Protein AF-A0A4Y9ZER7-F1 (afdb_monomer_lite)

InterPro domains:
  IPR038765 Papain-like cysteine peptidase superfamily [SSF54001] (16-84)

Secondary structure (DSSP, 8-state):
-HHHHHHHHHHHHTTPPPP-SSSS----------TTTS--SSS-HHHHHHHHHHHHHTT----TT-SGGGHHHHHHHHHHHHHHS------HHHHHHHHHHHHHHTTS-S-----------------------PPP----------------------PPP----------------------------------------PPPPPPPPHHHHHHHHHS-TTEEEEETTEEEETTT--EEE--TTSSS-HHHHHHHHTT-HHHHSEEEEEEE------------------------------PPEEEEEEE----HHHHHHHT-PPPPPPPPPP-------PPPPPPPPPP-------S-SGGGHHHHHHHS--SEES--HHHHHHHHHHH-TTS-PPPP--S-SSS-TT----------------------PSPPPTT-----SGGG--HHHHHHHHHHHGGG-SEE--TT-

Structure (mmCIF, N/CA/C/O backbone):
data_AF-A0A4Y9ZER7-F1
#
_entry.id   AF-A0A4Y9ZER7-F1
#
loop_
_atom_site.group_PDB
_atom_site.id
_atom_site.type_symbol
_atom_site.label_atom_id
_atom_site.label_alt_id
_atom_site.label_comp_id
_atom_site.label_asym_id
_atom_site.label_entity_id
_atom_site.label_seq_id
_atom_site.pdbx_PDB_ins_code
_atom_site.Cartn_x
_atom_site.Cartn_y
_atom_site.Cartn_z
_atom_site.occupancy
_atom_site.B_iso_or_equiv
_atom_site.auth_seq_id
_atom_site.auth_comp_id
_atom_site.auth_asym_id
_atom_site.auth_atom_id
_atom_site.pdbx_PDB_model_num
ATOM 1 N N . PRO A 1 1 ? 2.875 19.430 -8.692 1.00 61.50 1 PRO A N 1
ATOM 2 C CA . PRO A 1 1 ? 3.827 18.419 -9.227 1.00 61.50 1 PRO A CA 1
ATOM 3 C C . PRO A 1 1 ? 3.206 17.014 -9.312 1.00 61.50 1 PRO A C 1
ATOM 5 O O . PRO A 1 1 ? 3.067 16.504 -10.413 1.00 61.50 1 PRO A O 1
ATOM 8 N N . MET A 1 2 ? 2.719 16.447 -8.199 1.00 74.62 2 MET A N 1
ATOM 9 C CA . MET A 1 2 ? 2.189 15.069 -8.162 1.00 74.62 2 MET A CA 1
ATOM 10 C C . MET A 1 2 ? 1.003 14.817 -9.116 1.00 74.62 2 MET A C 1
ATOM 12 O O . MET A 1 2 ? 0.905 13.749 -9.712 1.00 74.62 2 MET A O 1
ATOM 16 N N . THR A 1 3 ? 0.119 15.801 -9.311 1.00 79.25 3 THR A N 1
ATOM 17 C CA . THR A 1 3 ? -1.030 15.678 -10.225 1.00 79.25 3 THR A CA 1
ATOM 18 C C . THR A 1 3 ? -0.602 15.554 -11.690 1.00 79.25 3 THR A C 1
ATOM 20 O O . THR A 1 3 ? -1.182 14.750 -12.416 1.00 79.25 3 THR A O 1
ATOM 23 N N . LYS A 1 4 ? 0.439 16.291 -12.119 1.00 84.88 4 LYS A N 1
ATOM 24 C CA . LYS A 1 4 ? 0.959 16.227 -13.497 1.00 84.88 4 LYS A CA 1
ATOM 25 C C . LYS A 1 4 ? 1.506 14.832 -13.799 1.00 84.88 4 LYS A C 1
ATOM 27 O O . LYS A 1 4 ? 1.123 14.241 -14.803 1.00 84.88 4 LYS A O 1
ATOM 32 N N . ASP A 1 5 ? 2.294 14.268 -12.885 1.00 85.81 5 ASP A N 1
ATOM 33 C CA . ASP A 1 5 ? 2.893 12.937 -13.048 1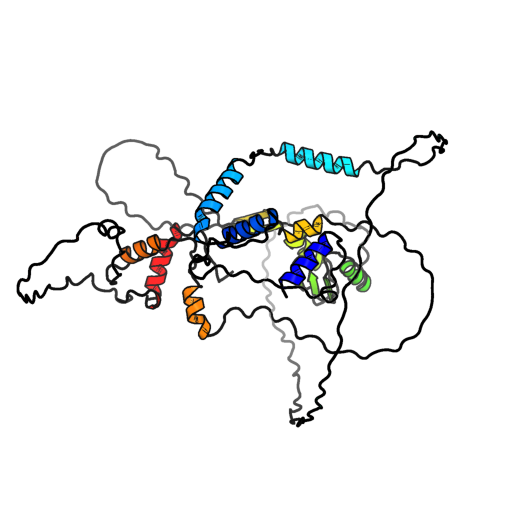.00 85.81 5 ASP A CA 1
ATOM 34 C C . ASP A 1 5 ? 1.832 11.832 -13.158 1.00 85.81 5 ASP A C 1
ATOM 36 O O . ASP A 1 5 ? 1.943 10.934 -13.992 1.00 85.81 5 ASP A O 1
ATOM 40 N N . ILE A 1 6 ? 0.765 11.915 -12.352 1.00 83.19 6 ILE A N 1
ATOM 41 C CA . ILE A 1 6 ? -0.354 10.963 -12.413 1.00 83.19 6 ILE A CA 1
ATOM 42 C C . ILE A 1 6 ? -1.075 11.070 -13.760 1.00 83.19 6 ILE A C 1
ATOM 44 O O . ILE A 1 6 ? -1.344 10.047 -14.389 1.00 83.19 6 ILE A O 1
ATOM 48 N N . VAL A 1 7 ? -1.373 12.289 -14.222 1.00 84.56 7 VAL A N 1
ATOM 49 C CA . VAL A 1 7 ? -2.052 12.505 -15.508 1.00 84.56 7 VAL A CA 1
ATOM 50 C C . VAL A 1 7 ? -1.185 12.013 -16.668 1.00 84.56 7 VAL A C 1
ATOM 52 O O . VAL A 1 7 ? -1.687 11.291 -17.526 1.00 84.56 7 VAL A O 1
ATOM 55 N N . VAL A 1 8 ? 0.113 12.327 -16.673 1.00 87.25 8 VAL A N 1
ATOM 56 C CA . VAL A 1 8 ? 1.066 11.835 -17.682 1.00 87.25 8 VAL A CA 1
ATOM 57 C C . VAL A 1 8 ? 1.117 10.307 -17.676 1.00 87.25 8 VAL A C 1
ATOM 59 O O . VAL A 1 8 ? 0.959 9.691 -18.728 1.00 87.25 8 VAL A O 1
ATOM 62 N N . GLY A 1 9 ? 1.227 9.679 -16.501 1.00 86.31 9 GLY A N 1
ATOM 63 C CA . GLY A 1 9 ? 1.236 8.221 -16.377 1.00 86.31 9 GLY A CA 1
ATOM 64 C C . GLY A 1 9 ? -0.047 7.560 -16.896 1.00 86.31 9 GLY A C 1
ATOM 65 O O . GLY A 1 9 ? 0.021 6.549 -17.596 1.00 86.31 9 GLY A O 1
ATOM 66 N N . ILE A 1 10 ? -1.221 8.141 -16.615 1.00 83.94 10 ILE A N 1
ATOM 67 C CA . ILE A 1 10 ? -2.502 7.662 -17.158 1.00 83.94 10 ILE A CA 1
ATOM 68 C C . ILE A 1 10 ? -2.518 7.799 -18.684 1.00 83.94 10 ILE A C 1
ATOM 70 O O . ILE A 1 10 ? -2.899 6.862 -19.378 1.00 83.94 10 ILE A O 1
ATOM 74 N N . ARG A 1 11 ? -2.085 8.933 -19.238 1.00 90.00 11 ARG A N 1
ATOM 75 C CA . ARG A 1 11 ? -2.098 9.149 -20.693 1.00 90.00 11 ARG A CA 1
ATOM 76 C C . ARG A 1 11 ? -1.167 8.207 -21.437 1.00 90.00 11 ARG A C 1
ATOM 78 O O . ARG A 1 11 ? -1.589 7.613 -22.427 1.00 90.00 11 ARG A O 1
ATOM 85 N N . GLN A 1 12 ? 0.039 8.005 -20.914 1.00 88.06 12 GLN A N 1
ATOM 86 C CA . GLN A 1 12 ? 0.991 7.031 -21.443 1.00 88.06 12 GLN A CA 1
ATOM 87 C C . GLN A 1 12 ? 0.405 5.615 -21.426 1.00 88.06 12 GLN A C 1
ATOM 89 O O . GLN A 1 12 ? 0.542 4.883 -22.405 1.00 88.06 12 GLN A O 1
ATOM 94 N N . LEU A 1 13 ? -0.318 5.247 -20.360 1.00 84.94 13 LEU A N 1
ATOM 95 C CA . LEU A 1 13 ? -0.982 3.944 -20.251 1.00 84.94 13 LEU A CA 1
ATOM 96 C C . LEU A 1 13 ? -2.019 3.710 -21.362 1.00 84.94 13 LEU A C 1
ATOM 98 O O . LEU A 1 13 ? -2.182 2.580 -21.816 1.00 84.94 13 LEU A O 1
ATOM 102 N N . PHE A 1 14 ? -2.705 4.764 -21.804 1.00 90.12 14 PHE A N 1
ATOM 103 C CA . PHE A 1 14 ? -3.723 4.704 -22.856 1.00 90.12 14 PHE A CA 1
ATOM 104 C C . PHE A 1 14 ? -3.206 5.116 -24.243 1.00 90.12 14 PHE A C 1
ATOM 106 O O . PHE A 1 14 ? -4.013 5.289 -25.153 1.00 90.12 14 PHE A O 1
ATOM 113 N N . ALA A 1 15 ? -1.885 5.272 -24.414 1.00 92.94 15 ALA A N 1
ATOM 114 C CA . ALA A 1 15 ? -1.260 5.768 -25.646 1.00 92.94 15 ALA A CA 1
ATOM 115 C C . ALA A 1 15 ? -1.888 7.081 -26.164 1.00 92.94 15 ALA A C 1
ATOM 117 O O . ALA A 1 15 ? -1.963 7.328 -27.368 1.00 92.94 15 ALA A O 1
ATOM 118 N N . LEU A 1 16 ? -2.366 7.924 -25.246 1.00 90.56 16 LEU A N 1
ATOM 119 C CA . LEU A 1 16 ? -2.862 9.253 -25.578 1.00 90.56 16 LEU A CA 1
ATOM 120 C C . LEU A 1 16 ? -1.668 10.164 -25.862 1.00 90.56 16 LEU A C 1
ATOM 122 O O . LEU A 1 16 ? -0.627 10.037 -25.221 1.00 90.56 16 LEU A O 1
ATOM 126 N N . ARG A 1 17 ? -1.837 11.107 -26.796 1.00 90.38 17 ARG A N 1
ATOM 127 C CA . ARG A 1 17 ? -0.810 12.105 -27.133 1.00 90.38 17 ARG A CA 1
ATOM 128 C C . ARG A 1 17 ? -0.299 12.784 -25.861 1.00 90.38 17 ARG A C 1
ATOM 130 O O . ARG A 1 17 ? -1.113 13.119 -24.992 1.00 90.38 17 ARG A O 1
ATOM 137 N N . ASP A 1 18 ? 1.008 12.993 -25.755 1.00 89.31 18 ASP A N 1
ATOM 138 C CA . ASP A 1 18 ? 1.570 13.738 -24.631 1.00 89.31 18 ASP A CA 1
ATOM 139 C C . ASP A 1 18 ? 0.932 15.130 -24.559 1.00 89.31 18 ASP A C 1
ATOM 141 O O . ASP A 1 18 ? 0.614 15.747 -25.579 1.00 89.31 18 ASP A O 1
ATOM 145 N N . VAL A 1 19 ? 0.645 15.566 -23.335 1.00 87.50 19 VAL A N 1
ATOM 146 C CA . VAL A 1 19 ? 0.129 16.910 -23.081 1.00 87.50 19 VAL A CA 1
ATOM 147 C C . VAL A 1 19 ? 1.328 17.819 -22.982 1.00 87.50 19 VAL A C 1
ATOM 149 O O . VAL A 1 19 ? 2.180 17.606 -22.119 1.00 87.50 19 VAL A O 1
ATOM 152 N N . ASP A 1 20 ? 1.367 18.823 -23.845 1.00 89.56 20 ASP A N 1
ATOM 153 C CA . ASP A 1 20 ? 2.273 19.936 -23.656 1.00 89.56 20 ASP A CA 1
ATOM 154 C C . ASP A 1 20 ? 1.730 20.790 -22.503 1.00 89.56 20 ASP A C 1
ATOM 156 O O . ASP A 1 20 ? 0.716 21.482 -22.610 1.00 89.56 20 ASP A O 1
ATOM 160 N N . TRP A 1 21 ? 2.350 20.637 -21.334 1.00 86.44 21 TRP A N 1
ATOM 161 C CA . TRP A 1 21 ? 1.964 21.388 -20.144 1.00 86.44 21 TRP A CA 1
ATOM 162 C C . TRP A 1 21 ? 2.378 22.862 -20.225 1.00 86.44 21 TRP A C 1
ATOM 164 O O . TRP A 1 21 ? 1.951 23.629 -19.362 1.00 86.44 21 TRP A O 1
ATOM 174 N N . ASP A 1 22 ? 3.176 23.236 -21.230 1.00 89.31 22 ASP A N 1
ATOM 175 C CA . ASP A 1 22 ? 3.748 24.568 -21.405 1.00 89.31 22 ASP A CA 1
ATOM 176 C C . ASP A 1 22 ? 3.084 25.340 -22.566 1.00 89.31 22 ASP A C 1
ATOM 178 O O . ASP A 1 22 ? 3.206 26.563 -22.628 1.00 89.31 22 ASP A O 1
ATOM 182 N N . SER A 1 23 ? 2.332 24.669 -23.454 1.00 88.00 23 SER A N 1
ATOM 183 C CA . SER A 1 23 ? 1.702 25.308 -24.625 1.00 88.00 23 SER A CA 1
ATOM 184 C C . SER A 1 23 ? 0.503 26.204 -24.304 1.00 88.00 23 SER A C 1
ATOM 186 O O . SER A 1 23 ? 0.207 27.119 -25.067 1.00 88.00 23 SER A O 1
ATOM 188 N N . GLU A 1 24 ? -0.216 25.939 -23.211 1.00 86.06 24 GLU A N 1
ATOM 189 C CA . GLU A 1 24 ? -1.367 26.738 -22.774 1.00 86.06 24 GLU A CA 1
ATOM 190 C C . GLU A 1 24 ? -1.319 26.988 -21.259 1.00 86.06 24 GLU A C 1
ATOM 192 O O . GLU A 1 24 ? -0.852 26.129 -20.505 1.00 86.06 24 GLU A O 1
ATOM 197 N N . PRO A 1 25 ? -1.814 28.141 -20.768 1.00 88.00 25 PRO A N 1
ATOM 198 C CA . PRO A 1 25 ? -1.866 28.427 -19.341 1.00 88.00 25 PRO A CA 1
ATOM 199 C C . PRO A 1 25 ? -2.899 27.525 -18.655 1.00 88.00 25 PRO A C 1
ATOM 201 O O . PRO A 1 25 ? -4.100 27.795 -18.637 1.00 88.00 25 PRO A O 1
ATOM 204 N N . TRP A 1 26 ? -2.419 26.438 -18.055 1.00 85.69 26 TRP A N 1
ATOM 205 C CA . TRP A 1 26 ? -3.232 25.568 -17.213 1.00 85.69 26 TRP A CA 1
ATOM 206 C C . TRP A 1 26 ? -3.708 26.328 -15.976 1.00 85.69 26 TRP A C 1
ATOM 208 O O . TRP A 1 26 ? -2.904 26.804 -15.174 1.00 85.69 26 TRP A O 1
ATOM 218 N N . ILE A 1 27 ? -5.026 26.406 -15.793 1.00 87.50 27 ILE A N 1
ATOM 219 C CA . ILE A 1 27 ? -5.624 27.016 -14.605 1.00 87.50 27 ILE A CA 1
ATOM 220 C C . ILE A 1 27 ? -5.794 25.931 -13.544 1.00 87.50 27 ILE A C 1
ATOM 222 O O . ILE A 1 27 ? -6.654 25.058 -13.669 1.00 87.50 27 ILE A O 1
ATOM 226 N N . ASP A 1 28 ? -4.994 26.005 -12.483 1.00 84.94 28 ASP A N 1
ATOM 227 C CA . ASP A 1 28 ? -5.217 25.202 -11.284 1.00 84.94 28 ASP A CA 1
ATOM 228 C C . ASP A 1 28 ? -6.340 25.836 -10.452 1.00 84.94 28 ASP A C 1
ATOM 230 O O . ASP A 1 28 ? -6.251 26.992 -10.031 1.00 84.94 28 ASP A O 1
ATOM 234 N N . ARG A 1 29 ? -7.431 25.092 -10.250 1.00 87.25 29 ARG A N 1
ATOM 235 C CA . ARG A 1 29 ? -8.565 25.523 -9.427 1.00 87.25 29 ARG A CA 1
ATOM 236 C C . ARG A 1 29 ? -8.630 24.651 -8.189 1.00 87.25 29 ARG A C 1
ATOM 238 O O . ARG A 1 29 ? -9.096 23.514 -8.239 1.00 87.25 29 ARG A O 1
ATOM 245 N N . VAL A 1 30 ? -8.211 25.219 -7.065 1.00 88.94 30 VAL A N 1
ATOM 246 C CA . VAL A 1 30 ? -8.366 24.590 -5.755 1.00 88.94 30 VAL A CA 1
ATOM 247 C C . VAL A 1 30 ? -9.729 24.972 -5.196 1.00 88.94 30 VAL A C 1
ATOM 249 O O . VAL A 1 30 ? -10.008 26.148 -4.962 1.00 88.94 30 VAL A O 1
ATOM 252 N N . PHE A 1 31 ? -10.583 23.976 -4.983 1.00 90.38 31 PHE A N 1
ATOM 253 C CA . PHE A 1 31 ? -11.854 24.168 -4.299 1.00 90.38 31 PHE A CA 1
ATOM 254 C C . PHE A 1 31 ? -11.699 23.851 -2.813 1.00 90.38 31 PHE A C 1
ATOM 256 O O . PHE A 1 31 ? -11.351 22.727 -2.452 1.00 90.38 31 PHE A O 1
ATOM 263 N N . ASN A 1 32 ? -12.004 24.835 -1.968 1.00 89.19 32 ASN A N 1
ATOM 264 C CA . ASN A 1 32 ? -12.083 24.668 -0.523 1.00 89.19 32 ASN A CA 1
ATOM 265 C C . ASN A 1 32 ? -13.535 24.916 -0.093 1.00 89.19 32 ASN A C 1
ATOM 267 O O . ASN A 1 32 ? -14.031 26.025 -0.313 1.00 89.19 32 ASN A O 1
ATOM 271 N N . PRO A 1 33 ? -14.235 23.928 0.495 1.00 88.62 33 PRO A N 1
ATOM 272 C CA . PRO A 1 33 ? -15.546 24.182 1.080 1.00 88.62 33 PRO A CA 1
ATOM 273 C C . PRO A 1 33 ? -15.419 25.191 2.239 1.00 88.62 33 PRO A C 1
ATOM 275 O O . PRO A 1 33 ? -14.332 25.343 2.800 1.00 88.62 33 PRO A O 1
ATOM 278 N N . PRO A 1 34 ? -16.506 25.880 2.635 1.00 91.19 34 PRO A N 1
ATOM 279 C CA . PRO A 1 34 ? -16.482 26.756 3.804 1.00 91.19 34 PRO A CA 1
ATOM 280 C C . PRO A 1 34 ? -15.943 26.023 5.048 1.00 91.19 34 PRO A C 1
ATOM 282 O O . PRO A 1 34 ? -16.271 24.849 5.221 1.00 91.19 34 PRO A O 1
ATOM 285 N N . PRO A 1 35 ? -15.223 26.678 5.980 1.00 93.12 35 PRO A N 1
ATOM 286 C CA . PRO A 1 35 ? -14.647 26.010 7.161 1.00 93.12 35 PRO A CA 1
ATOM 287 C C . PRO A 1 35 ? -15.664 25.266 8.047 1.00 93.12 35 PRO A C 1
ATOM 289 O O . PRO A 1 35 ? -15.341 24.318 8.768 1.00 93.12 35 PRO A O 1
ATOM 292 N N . SER A 1 36 ? -16.935 25.679 8.012 1.00 90.00 36 SER A N 1
ATOM 293 C CA . SER A 1 36 ? -18.030 24.972 8.685 1.00 90.00 36 SER A CA 1
ATOM 294 C C . SER A 1 36 ? -18.329 23.598 8.076 1.00 90.00 36 SER A C 1
ATOM 296 O O . SER A 1 36 ? -18.801 22.713 8.786 1.00 90.00 36 SER A O 1
ATOM 298 N N . GLU A 1 37 ? -18.022 23.437 6.794 1.00 93.56 37 GLU A N 1
ATOM 299 C CA . GLU A 1 37 ? -18.358 22.315 5.920 1.00 93.56 37 GLU A CA 1
ATOM 300 C C . GLU A 1 37 ? -17.136 21.513 5.449 1.00 93.56 37 GLU A C 1
ATOM 302 O O . GLU A 1 37 ? -17.282 20.531 4.718 1.00 93.56 37 GLU A O 1
ATOM 307 N N . GLU A 1 38 ? -15.935 21.890 5.888 1.00 93.62 38 GLU A N 1
ATOM 308 C CA . GLU A 1 38 ? -14.725 21.098 5.694 1.00 93.62 38 GLU A CA 1
ATOM 309 C C . GLU A 1 38 ? -14.837 19.708 6.337 1.00 93.62 38 GLU A C 1
ATOM 311 O O . GLU A 1 38 ? -15.591 19.465 7.289 1.00 93.62 38 GLU A O 1
ATOM 316 N N . GLN A 1 39 ? -14.040 18.771 5.824 1.00 94.94 39 GLN A N 1
ATOM 317 C CA . GLN A 1 39 ? -13.929 17.431 6.379 1.00 94.94 39 GLN A CA 1
ATOM 318 C C . GLN A 1 39 ? -13.397 17.492 7.823 1.00 94.94 39 GLN A C 1
ATOM 320 O O . GLN A 1 39 ? -12.220 17.751 8.059 1.00 94.94 39 GLN A O 1
ATOM 325 N N . ARG A 1 40 ? -14.254 17.199 8.810 1.00 91.62 40 ARG A N 1
ATOM 326 C CA . ARG A 1 40 ? -13.887 17.250 10.243 1.00 91.62 40 ARG A CA 1
ATOM 327 C C . ARG A 1 40 ? -13.390 15.931 10.820 1.00 91.62 40 ARG A C 1
ATOM 329 O O . ARG A 1 40 ? -12.875 15.901 11.936 1.00 91.62 40 ARG A O 1
ATOM 336 N N . ASP A 1 41 ? -13.575 14.831 10.102 1.00 92.69 41 ASP A N 1
ATOM 337 C CA . ASP A 1 41 ? -13.197 13.502 10.565 1.00 92.69 41 ASP A CA 1
ATOM 338 C C . ASP A 1 41 ? -12.143 12.855 9.658 1.00 92.69 41 ASP A C 1
ATOM 340 O O . ASP A 1 41 ? -11.949 13.248 8.516 1.00 92.69 41 ASP A O 1
ATOM 344 N N . MET A 1 42 ? -11.428 11.849 10.161 1.00 89.62 42 MET A N 1
ATOM 345 C CA . MET A 1 42 ? -10.357 11.185 9.404 1.00 89.62 42 MET A CA 1
ATOM 346 C C . MET A 1 42 ? -10.852 10.067 8.470 1.00 89.62 42 MET A C 1
ATOM 348 O O . MET A 1 42 ? -10.032 9.377 7.869 1.00 89.62 42 MET A O 1
ATOM 352 N N . TRP A 1 43 ? -12.161 9.813 8.391 1.00 91.69 43 TRP A N 1
ATOM 353 C CA . TRP A 1 43 ? -12.705 8.605 7.754 1.00 91.69 43 TRP A CA 1
ATOM 354 C C . TRP A 1 43 ? -13.673 8.881 6.599 1.00 91.69 43 TRP A C 1
ATOM 356 O O . TRP A 1 43 ? -14.005 7.954 5.863 1.00 91.69 43 TRP A O 1
ATOM 366 N N . SER A 1 44 ? -14.084 10.131 6.394 1.00 95.12 44 SER A N 1
ATOM 367 C CA . SER A 1 44 ? -14.972 10.552 5.307 1.00 95.12 44 SER A CA 1
ATOM 368 C C . SER A 1 44 ? -14.249 11.022 4.042 1.00 95.12 44 SER A C 1
ATOM 370 O O . SER A 1 44 ? -14.922 11.307 3.056 1.00 95.12 44 SER A O 1
ATOM 372 N N . CYS A 1 45 ? -12.911 11.029 3.988 1.00 95.12 45 CYS A N 1
ATOM 373 C CA . CYS A 1 45 ? -12.166 11.479 2.798 1.00 95.12 45 CYS A CA 1
ATOM 374 C C . CYS A 1 45 ? -12.600 10.761 1.511 1.00 95.12 45 CYS A C 1
ATOM 376 O O . CYS A 1 45 ? -12.757 11.392 0.470 1.00 95.12 45 CYS A O 1
ATOM 378 N N . GLY A 1 46 ? -12.881 9.456 1.583 1.00 94.62 46 GLY A N 1
ATOM 379 C CA . GLY A 1 46 ? -13.406 8.701 0.443 1.00 94.62 46 GLY A CA 1
ATOM 380 C C . GLY A 1 46 ? -14.793 9.169 -0.018 1.00 94.62 46 GLY A C 1
ATOM 381 O O . GLY A 1 46 ? -15.077 9.131 -1.210 1.00 94.62 46 GLY A O 1
ATOM 382 N N . LEU A 1 47 ? -15.640 9.653 0.897 1.00 96.19 47 LEU A N 1
ATOM 383 C CA . LEU A 1 47 ? -16.962 10.203 0.570 1.00 96.19 47 LEU A CA 1
ATOM 384 C C . LEU A 1 47 ? -16.832 11.556 -0.140 1.00 96.19 47 LEU A C 1
ATOM 386 O O . LEU A 1 47 ? -17.530 11.777 -1.123 1.00 96.19 47 LEU A O 1
ATOM 390 N N . PHE A 1 48 ? -15.892 12.414 0.273 1.00 95.75 48 PHE A N 1
ATOM 391 C CA . PHE A 1 48 ? -15.585 13.659 -0.449 1.00 95.75 48 PHE A CA 1
ATOM 392 C C . PHE A 1 48 ? -15.065 13.401 -1.863 1.00 95.75 48 PHE A C 1
ATOM 394 O O . PHE A 1 48 ? -15.504 14.062 -2.800 1.00 95.75 48 PHE A O 1
ATOM 401 N N . VAL A 1 49 ? -14.200 12.397 -2.043 1.00 95.38 49 VAL A N 1
ATOM 402 C CA . VAL A 1 49 ? -13.752 11.986 -3.383 1.00 95.38 49 VAL A CA 1
ATOM 403 C C . VAL A 1 49 ? -14.939 11.532 -4.237 1.00 95.38 49 VAL A C 1
ATOM 405 O O . VAL A 1 49 ? -15.042 11.941 -5.389 1.00 95.38 49 VAL A O 1
ATOM 408 N N . MET A 1 50 ? -15.869 10.746 -3.685 1.00 95.12 50 MET A N 1
ATOM 409 C CA . MET A 1 50 ? -17.070 10.331 -4.421 1.00 95.12 50 MET A CA 1
ATOM 410 C C . MET A 1 50 ? -17.981 11.513 -4.782 1.00 95.12 50 MET A C 1
ATOM 412 O O . MET A 1 50 ? -18.455 11.566 -5.913 1.00 95.12 50 MET A O 1
ATOM 416 N N . MET A 1 51 ? -18.171 12.486 -3.883 1.00 95.31 51 MET A N 1
ATOM 417 C CA . MET A 1 51 ? -18.911 13.722 -4.186 1.00 95.31 51 MET A CA 1
ATOM 418 C C . MET A 1 51 ? -18.257 14.512 -5.322 1.00 95.31 51 MET A C 1
ATOM 420 O O . MET A 1 51 ? -18.939 14.925 -6.259 1.00 95.31 51 MET A O 1
ATOM 424 N N . ALA A 1 52 ? -16.931 14.670 -5.280 1.00 94.69 52 ALA A N 1
ATOM 425 C CA . ALA A 1 52 ? -16.191 15.357 -6.331 1.00 94.69 52 ALA A CA 1
ATOM 426 C C . ALA A 1 52 ? -16.331 14.625 -7.673 1.00 94.69 52 ALA A C 1
ATOM 428 O O . ALA A 1 52 ? -16.625 15.248 -8.690 1.00 94.69 52 ALA A O 1
ATOM 429 N N . MET A 1 53 ? -16.201 13.294 -7.681 1.00 93.62 53 MET A N 1
ATOM 430 C CA . MET A 1 53 ? -16.413 12.479 -8.882 1.00 93.62 53 MET A CA 1
ATOM 431 C C . MET A 1 53 ? -17.844 12.587 -9.420 1.00 93.62 53 MET A C 1
ATOM 433 O O . MET A 1 53 ? -18.025 12.643 -10.633 1.00 93.62 53 MET A O 1
ATOM 437 N N . GLN A 1 54 ? -18.854 12.657 -8.548 1.00 93.12 54 GLN A N 1
ATOM 438 C CA . GLN A 1 54 ? -20.245 12.880 -8.948 1.00 93.12 54 GLN A CA 1
ATOM 439 C C . GLN A 1 54 ? -20.418 14.261 -9.601 1.00 93.12 54 GLN A C 1
ATOM 441 O O . GLN A 1 54 ? -21.076 14.363 -10.634 1.00 93.12 54 GLN A O 1
ATOM 446 N N . ALA A 1 55 ? -19.786 15.307 -9.058 1.00 92.44 55 ALA A N 1
ATOM 447 C CA . ALA A 1 55 ? -19.797 16.648 -9.648 1.00 92.44 55 ALA A CA 1
ATOM 448 C C . ALA A 1 55 ? -19.120 16.689 -11.031 1.00 92.44 55 ALA A C 1
ATOM 450 O O . ALA A 1 55 ? -19.637 17.335 -11.944 1.00 92.44 55 ALA A O 1
ATOM 451 N N . PHE A 1 56 ? -18.010 15.959 -11.205 1.00 91.94 56 PHE A N 1
ATOM 452 C CA . PHE A 1 56 ? -17.359 15.780 -12.508 1.00 91.94 56 PHE A CA 1
ATOM 453 C C . PHE A 1 56 ? -18.256 15.036 -13.502 1.00 91.94 56 PHE A C 1
ATOM 455 O O . PHE A 1 56 ? -18.407 15.479 -14.635 1.00 91.94 56 PHE A O 1
ATOM 462 N N . ALA A 1 57 ? -18.885 13.937 -13.079 1.00 91.12 57 ALA A N 1
ATOM 463 C CA . ALA A 1 57 ? -19.750 13.128 -13.939 1.00 91.12 57 ALA A CA 1
ATOM 464 C C . ALA A 1 57 ? -21.010 13.875 -14.406 1.00 91.12 57 ALA A C 1
ATOM 466 O O . ALA A 1 57 ? -21.576 13.539 -15.440 1.00 91.12 57 ALA A O 1
ATOM 467 N N . GLN A 1 58 ? -21.455 14.880 -13.650 1.00 91.75 58 GLN A N 1
ATOM 468 C CA . GLN A 1 58 ? -22.587 15.730 -14.018 1.00 91.75 58 GLN A CA 1
ATOM 469 C C . GLN A 1 58 ? -22.198 16.907 -14.926 1.00 91.75 58 GLN A C 1
ATOM 471 O O . GLN A 1 58 ? -23.072 17.709 -15.241 1.00 91.75 58 GLN A O 1
ATOM 476 N N . GLU A 1 59 ? -20.916 17.057 -15.286 1.00 87.25 59 GLU A N 1
ATOM 477 C CA . GLU A 1 59 ? -20.366 18.164 -16.096 1.00 87.25 59 GLU A CA 1
ATOM 478 C C . GLU A 1 59 ? -20.641 19.570 -15.531 1.00 87.25 59 GLU A C 1
ATOM 480 O O . GLU A 1 59 ? -20.417 20.584 -16.187 1.00 87.25 59 GLU A O 1
ATOM 485 N N . LYS A 1 60 ? -21.102 19.660 -14.280 1.00 82.75 60 LYS A N 1
ATOM 486 C CA . LYS A 1 60 ? -21.430 20.935 -13.636 1.00 82.75 60 LYS A CA 1
ATOM 487 C C . LYS A 1 60 ? -20.206 21.608 -13.029 1.00 82.75 60 LYS A C 1
ATOM 489 O O . LYS A 1 60 ? -20.274 22.802 -12.758 1.00 82.75 60 LYS A O 1
ATOM 494 N N . PHE A 1 61 ? -19.132 20.848 -12.764 1.00 87.44 61 PHE A N 1
ATOM 495 C CA . PHE A 1 61 ? -17.928 21.288 -12.033 1.00 87.44 61 PHE A CA 1
ATOM 496 C C . PHE A 1 61 ? -18.252 22.129 -10.783 1.00 87.44 61 PHE A C 1
ATOM 498 O O . PHE A 1 61 ? -17.464 22.969 -10.351 1.00 87.44 61 PHE A O 1
ATOM 505 N N . ASN A 1 62 ? -19.439 21.908 -10.214 1.00 90.62 62 ASN A N 1
ATOM 506 C CA . ASN A 1 62 ? -19.941 22.607 -9.052 1.00 90.62 62 ASN A CA 1
ATOM 507 C C . ASN A 1 62 ? -19.662 21.713 -7.844 1.00 90.62 62 ASN A C 1
ATOM 509 O O . ASN A 1 62 ? -20.279 20.657 -7.672 1.00 90.62 62 ASN A O 1
ATOM 513 N N . PHE A 1 63 ? -18.714 22.155 -7.025 1.00 93.25 63 PHE A N 1
ATOM 514 C CA . PHE A 1 63 ? -18.298 21.466 -5.813 1.00 93.25 63 PHE A CA 1
ATOM 515 C C . PHE A 1 63 ? -18.992 22.009 -4.554 1.00 93.25 63 PHE A C 1
ATOM 517 O O . PHE A 1 63 ? -18.681 21.539 -3.465 1.00 93.25 63 PHE A O 1
ATOM 524 N N . ASP A 1 64 ? -19.985 22.901 -4.670 1.00 92.56 64 ASP A N 1
ATOM 525 C CA . ASP A 1 64 ? -20.779 23.422 -3.536 1.00 92.56 64 ASP A CA 1
ATOM 526 C C . ASP A 1 64 ? -21.492 22.292 -2.777 1.00 92.56 64 ASP A C 1
ATOM 528 O O . ASP A 1 64 ? -21.828 22.393 -1.602 1.00 92.56 64 ASP A O 1
ATOM 532 N N . ASN A 1 65 ? -21.679 21.171 -3.467 1.00 91.94 65 ASN A N 1
ATOM 533 C CA . ASN A 1 65 ? -22.249 19.934 -2.967 1.00 91.94 65 ASN A CA 1
ATOM 534 C C . ASN A 1 65 ? -21.237 19.007 -2.265 1.00 91.94 65 ASN A C 1
ATOM 536 O O . ASN A 1 65 ? -21.648 17.984 -1.714 1.00 91.94 65 ASN A O 1
ATOM 540 N N . CYS A 1 66 ? -19.939 19.322 -2.291 1.00 94.88 66 CYS A N 1
ATOM 541 C CA . CYS A 1 66 ? -18.862 18.572 -1.638 1.00 94.88 66 CYS A CA 1
ATOM 542 C C . CYS A 1 66 ? -18.640 19.085 -0.210 1.00 94.88 66 CYS A C 1
ATOM 544 O O . CYS A 1 66 ? -17.575 19.603 0.122 1.00 94.88 66 CYS A O 1
ATOM 546 N N . VAL A 1 67 ? -19.670 18.958 0.624 1.00 96.06 67 VAL A N 1
ATOM 547 C CA . VAL A 1 67 ? -19.729 19.530 1.976 1.00 96.06 67 VAL A CA 1
ATOM 548 C C . VAL A 1 67 ? -20.007 18.459 3.030 1.00 96.06 67 VAL A C 1
ATOM 550 O O . VAL A 1 67 ? -20.633 17.432 2.754 1.00 96.06 67 VAL A O 1
ATOM 553 N N . SER A 1 68 ? -19.533 18.692 4.254 1.00 94.88 68 SER A N 1
ATOM 554 C CA . SER A 1 68 ? -19.637 17.754 5.378 1.00 94.88 68 SER A CA 1
ATOM 555 C C . SER A 1 68 ? -21.085 17.404 5.742 1.00 94.88 68 SER A C 1
ATOM 557 O O . SER A 1 68 ? -21.391 16.250 6.054 1.00 94.88 68 SER A O 1
ATOM 559 N N . SER A 1 69 ? -22.008 18.360 5.622 1.00 95.81 69 SER A N 1
ATOM 560 C CA . SER A 1 69 ? -23.441 18.149 5.859 1.00 95.81 69 SER A CA 1
ATOM 561 C C . SER A 1 69 ? -24.068 17.071 4.962 1.00 95.81 69 SER A C 1
ATOM 563 O O . SER A 1 69 ? -25.021 16.420 5.387 1.00 95.81 69 SER A O 1
ATOM 565 N N . ARG A 1 70 ? -23.492 16.788 3.783 1.00 95.94 70 ARG A N 1
ATOM 566 C CA . ARG A 1 70 ? -23.987 15.776 2.828 1.00 95.94 70 ARG A CA 1
ATOM 567 C C . ARG A 1 70 ? -23.357 14.390 2.975 1.00 95.94 70 ARG A C 1
ATOM 569 O O . ARG A 1 70 ? -23.730 13.462 2.258 1.00 95.94 70 ARG A O 1
ATOM 576 N N . ILE A 1 71 ? -22.425 14.201 3.912 1.00 96.00 71 ILE A N 1
ATOM 577 C CA . ILE A 1 71 ? -21.712 12.923 4.105 1.00 96.00 71 ILE A CA 1
ATOM 578 C C . ILE A 1 71 ? -22.680 11.751 4.323 1.00 96.00 71 ILE A C 1
ATOM 580 O O . ILE A 1 71 ? -22.450 10.662 3.795 1.00 96.00 71 ILE A O 1
ATOM 584 N N . GLN A 1 72 ? -23.747 11.945 5.108 1.00 95.12 72 GLN A N 1
ATOM 585 C CA . GLN A 1 72 ? -24.702 10.867 5.396 1.00 95.12 72 GLN A CA 1
ATOM 586 C C . GLN A 1 72 ? -25.550 10.509 4.175 1.00 95.12 72 GLN A C 1
ATOM 588 O O . GLN A 1 72 ? -25.764 9.323 3.926 1.00 95.12 72 GLN A O 1
ATOM 593 N N . ASP A 1 73 ? -25.954 11.504 3.387 1.00 95.12 73 ASP A N 1
ATOM 594 C CA . ASP A 1 73 ? -26.751 11.300 2.176 1.00 95.12 73 ASP A CA 1
ATOM 595 C C . ASP A 1 73 ? -25.954 10.513 1.137 1.00 95.12 73 ASP A C 1
ATOM 597 O O . ASP A 1 73 ? -26.404 9.479 0.652 1.00 95.12 73 ASP A O 1
ATOM 601 N N . ILE A 1 74 ? -24.713 10.931 0.882 1.00 95.75 74 ILE A N 1
ATOM 602 C CA . ILE A 1 74 ? -23.813 10.266 -0.069 1.00 95.75 74 ILE A CA 1
ATOM 603 C C . ILE A 1 74 ? -23.472 8.856 0.392 1.00 95.75 74 ILE A C 1
ATOM 605 O O . ILE A 1 74 ? -23.348 7.935 -0.414 1.00 95.75 74 ILE A O 1
ATOM 609 N N . ARG A 1 75 ? -23.344 8.649 1.704 1.00 95.88 75 ARG A N 1
ATOM 610 C CA . ARG A 1 75 ? -23.153 7.313 2.261 1.00 95.88 75 ARG A CA 1
ATOM 611 C C . ARG A 1 75 ? -24.376 6.428 2.029 1.00 95.88 75 ARG A C 1
ATOM 613 O O . ARG A 1 75 ? -24.200 5.259 1.688 1.00 95.88 75 ARG A O 1
ATOM 620 N N . ALA A 1 76 ? -25.583 6.947 2.241 1.00 96.44 76 ALA A N 1
ATOM 621 C CA . ALA A 1 76 ? -26.816 6.211 1.985 1.00 96.44 76 ALA A CA 1
ATOM 622 C C . ALA A 1 76 ? -26.957 5.886 0.490 1.00 96.44 76 ALA A C 1
ATOM 624 O O . ALA A 1 76 ? -27.196 4.731 0.146 1.00 96.44 76 ALA A O 1
ATOM 625 N N . GLU A 1 77 ? -26.710 6.859 -0.388 1.00 95.81 77 GLU A N 1
ATOM 626 C CA . GLU A 1 77 ? -26.725 6.690 -1.845 1.00 95.81 77 GLU A CA 1
ATOM 627 C C . GLU A 1 77 ? -25.709 5.631 -2.297 1.00 95.81 77 GLU A C 1
ATOM 629 O O . GLU A 1 77 ? -26.063 4.691 -3.007 1.00 95.81 77 GLU A O 1
ATOM 634 N N . ALA A 1 78 ? -24.467 5.699 -1.808 1.00 94.06 78 ALA A N 1
ATOM 635 C CA . ALA A 1 78 ? -23.439 4.709 -2.118 1.00 94.06 78 ALA A CA 1
ATOM 636 C C . ALA A 1 78 ? -23.835 3.296 -1.659 1.00 94.06 78 ALA A C 1
ATOM 638 O O . ALA A 1 78 ? -23.586 2.322 -2.370 1.00 94.06 78 ALA A O 1
ATOM 639 N N . LEU A 1 79 ? -24.469 3.167 -0.488 1.00 94.44 79 LEU A N 1
ATOM 640 C CA . LEU A 1 79 ? -24.979 1.882 -0.010 1.00 94.44 79 LEU A CA 1
ATOM 641 C C . LEU A 1 79 ? -26.119 1.364 -0.889 1.00 94.44 79 LEU A C 1
ATOM 643 O O . LEU A 1 79 ? -26.105 0.185 -1.229 1.00 94.44 79 LEU A O 1
ATOM 647 N N . HIS A 1 80 ? -27.059 2.224 -1.285 1.00 94.31 80 HIS A N 1
ATOM 648 C CA . HIS A 1 80 ? -28.131 1.856 -2.210 1.00 94.31 80 HIS A CA 1
ATOM 649 C C . HIS A 1 80 ? -27.568 1.332 -3.531 1.00 94.31 80 HIS A C 1
ATOM 651 O O . HIS A 1 80 ? -27.861 0.198 -3.904 1.00 94.31 80 HIS A O 1
ATOM 657 N N . VAL A 1 81 ? -26.647 2.073 -4.155 1.00 92.25 81 VAL A N 1
ATOM 658 C CA . VAL A 1 81 ? -25.977 1.635 -5.388 1.00 92.25 81 VAL A CA 1
ATOM 659 C C . VAL A 1 81 ? -25.270 0.294 -5.185 1.00 92.25 81 VAL A C 1
ATOM 661 O O . VAL A 1 81 ? -25.391 -0.601 -6.014 1.00 92.25 81 VAL A O 1
ATOM 664 N N . MET A 1 82 ? -24.562 0.103 -4.068 1.00 90.38 82 MET A N 1
ATOM 665 C CA . MET A 1 82 ? -23.893 -1.169 -3.780 1.00 90.38 82 MET A CA 1
ATOM 666 C C . MET A 1 82 ? -24.855 -2.355 -3.633 1.00 90.38 82 MET A C 1
ATOM 668 O O . MET A 1 82 ? -24.467 -3.475 -3.970 1.00 90.38 82 MET A O 1
ATOM 672 N N . PHE A 1 83 ? -26.064 -2.140 -3.111 1.00 92.56 83 PHE A N 1
ATOM 673 C CA . PHE A 1 83 ? -27.079 -3.189 -2.989 1.00 92.56 83 PHE A CA 1
ATOM 674 C C . PHE A 1 83 ? -27.809 -3.465 -4.305 1.00 92.56 83 PHE A C 1
ATOM 676 O O . PHE A 1 83 ? -28.184 -4.613 -4.546 1.00 92.56 83 PHE A O 1
ATOM 683 N N . ASP A 1 84 ? -27.947 -2.455 -5.161 1.00 91.75 84 ASP A N 1
ATOM 684 C CA . ASP A 1 84 ? -28.589 -2.584 -6.469 1.00 91.75 84 ASP A CA 1
ATOM 685 C C . ASP A 1 84 ? -27.666 -3.204 -7.524 1.00 91.75 84 ASP A C 1
ATOM 687 O O . ASP A 1 84 ? -28.143 -3.779 -8.504 1.00 91.75 84 ASP A O 1
ATOM 691 N N . VAL A 1 85 ? -26.341 -3.150 -7.330 1.00 89.88 85 VAL A N 1
ATOM 692 C CA . VAL A 1 85 ? -25.399 -3.867 -8.196 1.00 89.88 85 VAL A CA 1
ATOM 693 C C . VAL A 1 85 ? -25.666 -5.371 -8.064 1.00 89.88 85 VAL A C 1
ATOM 695 O O . VAL A 1 85 ? -25.419 -5.949 -6.999 1.00 89.88 85 VAL A O 1
ATOM 698 N N . PRO A 1 86 ? -26.119 -6.056 -9.134 1.00 89.00 86 PRO A N 1
ATOM 699 C CA . PRO A 1 86 ? -26.422 -7.473 -9.064 1.00 89.00 86 PRO A CA 1
ATOM 700 C C . PRO A 1 86 ? -25.141 -8.232 -8.734 1.00 89.00 86 PRO A C 1
ATOM 702 O O . PRO A 1 86 ? -24.222 -8.341 -9.555 1.00 89.00 86 PRO A O 1
ATOM 705 N N . ILE A 1 87 ? -25.075 -8.774 -7.515 1.00 83.19 87 ILE A N 1
ATOM 706 C CA . ILE A 1 87 ? -23.962 -9.612 -7.074 1.00 83.19 87 ILE A CA 1
ATOM 707 C C . ILE A 1 87 ? -24.058 -10.925 -7.844 1.00 83.19 87 ILE A C 1
ATOM 709 O O . ILE A 1 87 ? -24.605 -11.928 -7.383 1.00 83.19 87 ILE A O 1
ATOM 713 N N . THR A 1 88 ? -23.509 -10.917 -9.053 1.00 81.88 88 THR A N 1
ATOM 714 C CA . THR A 1 88 ? -23.374 -12.120 -9.855 1.00 81.88 88 THR A CA 1
ATOM 715 C C . THR A 1 88 ? -22.311 -12.958 -9.163 1.00 81.88 88 THR A C 1
ATOM 717 O O . THR A 1 88 ? -21.115 -12.663 -9.246 1.00 81.88 88 THR A O 1
ATOM 720 N N . ARG A 1 89 ? -22.736 -13.978 -8.409 1.00 71.00 89 ARG A N 1
ATOM 721 C CA . ARG A 1 89 ? -21.817 -14.949 -7.812 1.00 71.00 89 ARG A CA 1
ATOM 722 C C . ARG A 1 89 ? -21.169 -15.727 -8.946 1.00 71.00 89 ARG A C 1
ATOM 724 O O . ARG A 1 89 ? -21.691 -16.751 -9.368 1.00 71.00 89 ARG A O 1
ATOM 731 N N . ARG A 1 90 ? -20.036 -15.230 -9.438 1.00 76.44 90 ARG A N 1
ATOM 732 C CA . ARG A 1 90 ? -19.239 -15.960 -10.417 1.00 76.44 90 ARG A CA 1
ATOM 733 C C . ARG A 1 90 ? -18.744 -17.230 -9.761 1.00 76.44 90 ARG A C 1
ATOM 735 O O . ARG A 1 90 ? -17.989 -17.200 -8.786 1.00 76.44 90 ARG A O 1
ATOM 742 N N . THR A 1 91 ? -19.220 -18.346 -10.279 1.00 86.81 91 THR A N 1
ATOM 743 C CA . THR A 1 91 ? -18.734 -19.653 -9.885 1.00 86.81 91 THR A CA 1
ATOM 744 C C . THR A 1 91 ? -17.317 -19.827 -10.419 1.00 86.81 91 THR A C 1
ATOM 746 O O . THR A 1 91 ? -16.879 -19.148 -11.349 1.00 86.81 91 THR A O 1
ATOM 749 N N . LYS A 1 92 ? -16.566 -20.765 -9.841 1.00 83.69 92 LYS A N 1
ATOM 750 C CA . LYS A 1 92 ? -15.249 -21.133 -10.370 1.00 83.69 92 LYS A CA 1
ATOM 751 C C . LYS A 1 92 ? -15.330 -21.553 -11.850 1.00 83.69 92 LYS A C 1
ATOM 753 O O . LYS A 1 92 ? -14.423 -21.236 -12.611 1.00 83.69 92 LYS A O 1
ATOM 758 N N . ALA A 1 93 ? -16.443 -22.172 -12.252 1.00 84.62 93 ALA A N 1
ATOM 759 C CA . ALA A 1 93 ? -16.699 -22.556 -13.635 1.00 84.62 93 ALA A CA 1
ATOM 760 C C . ALA A 1 93 ? -16.741 -21.347 -14.586 1.00 84.62 93 ALA A C 1
ATOM 762 O O . ALA A 1 93 ? -16.186 -21.436 -15.675 1.00 84.62 93 ALA A O 1
ATOM 763 N N . ASP A 1 94 ? -17.285 -20.199 -14.161 1.00 81.56 94 ASP A N 1
ATOM 764 C CA . ASP A 1 94 ? -17.315 -18.975 -14.983 1.00 81.56 94 ASP A CA 1
ATOM 765 C C . ASP A 1 94 ? -15.907 -18.417 -15.240 1.00 81.56 94 ASP A C 1
ATOM 767 O O . ASP A 1 94 ? -15.609 -17.895 -16.317 1.00 81.56 94 ASP A O 1
ATOM 771 N N . PHE A 1 95 ? -15.008 -18.549 -14.258 1.00 79.31 95 PHE A N 1
ATOM 772 C CA . PHE A 1 95 ? -13.602 -18.178 -14.427 1.00 79.31 95 PHE A CA 1
ATOM 773 C C . PHE A 1 95 ? -12.864 -19.142 -15.360 1.00 79.31 95 PHE A C 1
ATOM 775 O O . PHE A 1 95 ? -12.092 -18.688 -16.207 1.00 79.31 95 PHE A O 1
ATOM 782 N N . ASP A 1 96 ? -13.120 -20.445 -15.237 1.00 83.88 96 ASP A N 1
ATOM 783 C CA . ASP A 1 96 ? -12.514 -21.462 -16.099 1.00 83.88 96 ASP A CA 1
ATOM 784 C C . ASP A 1 96 ? -13.010 -21.332 -17.554 1.00 83.88 96 ASP A C 1
ATOM 786 O O . ASP A 1 96 ? -12.212 -21.441 -18.487 1.00 83.88 96 ASP A O 1
ATOM 790 N N . LEU A 1 97 ? -14.289 -20.988 -17.767 1.00 80.88 97 LEU A N 1
ATOM 791 C CA . LEU A 1 97 ? -14.848 -20.729 -19.099 1.00 80.88 97 LEU A CA 1
ATOM 792 C C . LEU A 1 97 ? -14.213 -19.497 -19.753 1.00 80.88 97 LEU A C 1
ATOM 794 O O . LEU A 1 97 ? -13.807 -19.551 -20.912 1.00 80.88 97 LEU A O 1
ATOM 798 N N . LYS A 1 98 ? -14.065 -18.399 -18.996 1.00 80.94 98 LYS A N 1
ATOM 799 C CA . LYS A 1 98 ? -13.437 -17.168 -19.498 1.00 80.94 98 LYS A CA 1
ATOM 800 C C . LYS A 1 98 ? -11.962 -17.378 -19.839 1.00 80.94 98 LYS A C 1
ATOM 802 O O . LYS A 1 98 ? -11.469 -16.807 -20.811 1.00 80.94 98 LYS A O 1
ATOM 807 N N . ARG A 1 99 ? -11.261 -18.217 -19.073 1.00 78.56 99 ARG A N 1
ATOM 808 C CA . ARG A 1 99 ? -9.885 -18.616 -19.388 1.00 78.56 99 ARG A CA 1
ATOM 809 C C . ARG A 1 99 ? -9.829 -19.410 -20.692 1.00 78.56 99 ARG A C 1
ATOM 811 O O . ARG A 1 99 ? -9.056 -19.057 -21.571 1.00 78.56 99 ARG A O 1
ATOM 818 N N . ARG A 1 100 ? -10.723 -20.389 -20.854 1.00 79.25 100 ARG A N 1
ATOM 819 C CA . ARG A 1 100 ? -10.813 -21.212 -22.066 1.00 79.25 100 ARG A CA 1
ATOM 820 C C . ARG A 1 100 ? -11.150 -20.397 -23.318 1.00 79.25 100 ARG A C 1
ATOM 822 O O . ARG A 1 100 ? -10.606 -20.675 -24.377 1.00 79.25 100 ARG A O 1
ATOM 829 N N . TRP A 1 101 ? -12.004 -19.381 -23.200 1.00 74.88 101 TRP A N 1
ATOM 830 C CA . TRP A 1 101 ? -12.292 -18.453 -24.302 1.00 74.88 101 TRP A CA 1
ATOM 831 C C . TRP A 1 101 ? -11.082 -17.592 -24.666 1.00 74.88 101 TRP A C 1
ATOM 833 O O . TRP A 1 101 ? -10.813 -17.409 -25.845 1.00 74.88 101 TRP A O 1
ATOM 843 N N . SER A 1 102 ? -10.325 -17.129 -23.666 1.00 77.88 102 SER A N 1
ATOM 844 C CA . SER A 1 102 ? -9.106 -16.339 -23.894 1.00 77.88 102 SER A CA 1
ATOM 845 C C . SER A 1 102 ? -8.027 -17.160 -24.619 1.00 77.88 102 SER A C 1
ATOM 847 O O . SER A 1 102 ? -7.321 -16.627 -25.473 1.00 77.88 102 SER A O 1
ATOM 849 N N . ASP A 1 103 ? -7.941 -18.460 -24.315 1.00 73.00 103 ASP A N 1
ATOM 850 C CA . ASP A 1 103 ? -7.022 -19.401 -24.967 1.00 73.00 103 ASP A CA 1
ATOM 851 C C . ASP A 1 103 ? -7.462 -19.749 -26.406 1.00 73.00 103 ASP A C 1
ATOM 853 O O . ASP A 1 103 ? -6.614 -19.916 -27.279 1.00 73.00 103 ASP A O 1
ATOM 857 N N . LEU A 1 104 ? -8.774 -19.806 -26.681 1.00 72.06 104 LEU A N 1
ATOM 858 C CA . LEU A 1 104 ? -9.313 -20.049 -28.029 1.00 72.06 104 LEU A CA 1
ATOM 859 C C . LEU A 1 104 ? -9.095 -18.852 -28.964 1.00 72.06 104 LEU A C 1
ATOM 861 O O . LEU A 1 104 ? -8.644 -19.038 -30.090 1.00 72.06 104 LEU A O 1
ATOM 865 N N . THR A 1 105 ? -9.305 -17.623 -28.484 1.00 64.19 105 THR A N 1
ATOM 866 C CA . THR A 1 105 ? -9.067 -16.408 -29.287 1.00 64.19 105 THR A CA 1
ATOM 867 C C . THR A 1 105 ? -7.598 -16.179 -29.644 1.00 64.19 105 THR A C 1
ATOM 869 O O . THR A 1 105 ? -7.313 -15.462 -30.596 1.00 64.19 105 THR A O 1
ATOM 872 N N . LEU A 1 106 ? -6.650 -16.790 -28.921 1.00 61.12 106 LEU A N 1
ATOM 873 C CA . LEU A 1 106 ? -5.224 -16.705 -29.259 1.00 61.12 106 LEU A CA 1
ATOM 874 C C . LEU A 1 106 ? -4.783 -17.731 -30.319 1.00 61.12 106 LEU A C 1
ATOM 876 O O . LEU A 1 106 ? -3.673 -17.614 -30.835 1.00 61.12 106 LEU A O 1
ATOM 880 N N . SER A 1 107 ? -5.615 -18.730 -30.634 1.00 54.97 107 SER A N 1
ATOM 881 C CA . SER A 1 107 ? -5.261 -19.830 -31.541 1.00 54.97 107 SER A CA 1
ATOM 882 C C . SER A 1 107 ? -5.714 -19.621 -32.991 1.00 54.97 107 SER A C 1
ATOM 884 O O . SER A 1 107 ? -5.243 -20.345 -33.864 1.00 54.97 107 SER A O 1
ATOM 886 N N . GLU A 1 108 ? -6.596 -18.659 -33.274 1.00 53.59 108 GLU A N 1
ATOM 887 C CA . GLU A 1 108 ? -7.171 -18.452 -34.618 1.00 53.59 108 GLU A CA 1
ATOM 888 C C . GLU A 1 108 ? -6.433 -17.420 -35.490 1.00 53.59 108 GLU A C 1
ATOM 890 O O . GLU A 1 108 ? -6.876 -17.121 -36.588 1.00 53.59 108 GLU A O 1
ATOM 895 N N . HIS A 1 109 ? -5.271 -16.902 -35.077 1.00 52.72 109 HIS A N 1
ATOM 896 C CA . HIS A 1 109 ? -4.397 -16.114 -35.975 1.00 52.72 109 HIS A CA 1
ATOM 897 C C . HIS A 1 109 ? -3.374 -16.976 -36.742 1.00 52.72 109 HIS A C 1
ATOM 899 O O . HIS A 1 109 ? -2.326 -16.497 -37.174 1.00 52.72 109 HIS A O 1
ATOM 905 N N . GLY A 1 110 ? -3.679 -18.262 -36.926 1.00 50.09 110 GLY A N 1
ATOM 906 C CA . GLY A 1 110 ? -2.959 -19.132 -37.847 1.00 50.09 110 GLY A CA 1
ATOM 907 C C . GLY A 1 110 ? -3.437 -18.920 -39.280 1.00 50.09 110 GLY A C 1
ATOM 908 O O . GLY A 1 110 ? -4.442 -19.497 -39.667 1.00 50.09 110 GLY A O 1
ATOM 909 N N . GLN A 1 111 ? -2.683 -18.112 -40.028 1.00 50.69 111 GLN A N 1
ATOM 910 C CA . GLN A 1 111 ? -2.445 -18.256 -41.467 1.00 50.69 111 GLN A CA 1
ATOM 911 C C . GLN A 1 111 ? -3.700 -18.485 -42.330 1.00 50.69 111 GLN A C 1
ATOM 913 O O . GLN A 1 111 ? -3.997 -19.601 -42.750 1.00 50.69 111 GLN A O 1
ATOM 918 N N . VAL A 1 112 ? -4.413 -17.397 -42.628 1.00 43.31 112 VAL A N 1
ATOM 919 C CA . VAL A 1 112 ? -5.248 -17.344 -43.832 1.00 43.31 112 VAL A CA 1
ATOM 920 C C . VAL A 1 112 ? -4.298 -17.028 -44.984 1.00 43.31 112 VAL A C 1
ATOM 922 O O . VAL A 1 112 ? -3.720 -15.943 -45.015 1.00 43.31 112 VAL A O 1
ATOM 925 N N . ASP A 1 113 ? -4.082 -18.005 -45.863 1.00 41.56 113 ASP A N 1
ATOM 926 C CA . ASP A 1 113 ? -3.434 -17.795 -47.156 1.00 41.56 113 ASP A CA 1
ATOM 927 C C . ASP A 1 113 ? -4.275 -16.780 -47.951 1.00 41.56 113 ASP A C 1
ATOM 929 O O . ASP A 1 113 ? -5.431 -17.038 -48.299 1.00 41.56 113 ASP A O 1
ATOM 933 N N . GLU A 1 114 ? -3.705 -15.597 -48.185 1.00 47.38 114 GLU A N 1
ATOM 934 C CA . GLU A 1 114 ? -4.198 -14.658 -49.186 1.00 47.38 114 GLU A CA 1
ATOM 935 C C . GLU A 1 114 ? -3.885 -15.223 -50.568 1.00 47.38 114 GLU A C 1
ATOM 937 O O . GLU A 1 114 ? -2.749 -15.158 -51.014 1.00 47.38 114 GLU A O 1
ATOM 942 N N . ASP A 1 115 ? -4.903 -15.761 -51.231 1.00 49.97 115 ASP A N 1
ATOM 943 C CA . ASP A 1 115 ? -4.985 -15.824 -52.689 1.00 49.97 115 ASP A CA 1
ATOM 944 C C . ASP A 1 115 ? -6.464 -15.978 -53.081 1.00 49.97 115 ASP A C 1
ATOM 946 O O . ASP A 1 115 ? -6.950 -17.065 -53.401 1.00 49.97 115 ASP A O 1
ATOM 950 N N . VAL A 1 116 ? -7.219 -14.874 -53.033 1.00 41.34 116 VAL A N 1
ATOM 951 C CA . VAL A 1 116 ? -8.511 -14.767 -53.729 1.00 41.34 116 VAL A CA 1
ATOM 952 C C . VAL A 1 116 ? -8.568 -13.426 -54.469 1.00 41.34 116 VAL A C 1
ATOM 954 O O . VAL A 1 116 ? -8.392 -12.379 -53.846 1.00 41.34 116 VAL A O 1
ATOM 957 N N . PRO A 1 117 ? -8.805 -13.433 -55.794 1.00 47.69 117 PRO A N 1
ATOM 958 C CA . PRO A 1 117 ? -8.761 -12.237 -56.616 1.00 47.69 117 PRO A CA 1
ATOM 959 C C . PRO A 1 117 ? -9.987 -11.346 -56.402 1.00 47.69 117 PRO A C 1
ATOM 961 O O . PRO A 1 117 ? -11.135 -11.793 -56.409 1.00 47.69 117 PRO A O 1
ATOM 964 N N . MET A 1 118 ? -9.687 -10.058 -56.270 1.00 43.81 118 MET A N 1
ATOM 965 C CA . MET A 1 118 ? -10.597 -8.921 -56.263 1.00 43.81 118 MET A CA 1
ATOM 966 C C . MET A 1 118 ? -11.445 -8.926 -57.547 1.00 43.81 118 MET A C 1
ATOM 968 O O . MET A 1 118 ? -10.898 -8.859 -58.647 1.00 43.81 118 MET A O 1
ATOM 972 N N . GLN A 1 119 ? -12.769 -9.037 -57.416 1.00 38.25 119 GLN A N 1
ATOM 973 C CA . GLN A 1 119 ? -13.705 -8.758 -58.506 1.00 38.25 119 GLN A CA 1
ATOM 974 C C . GLN A 1 119 ? -14.471 -7.477 -58.206 1.00 38.25 119 GLN A C 1
ATOM 976 O O . GLN A 1 119 ? -15.084 -7.322 -57.149 1.00 38.25 119 GLN A O 1
ATOM 981 N N . ASP A 1 120 ? -14.393 -6.581 -59.181 1.00 37.16 120 ASP A N 1
ATOM 982 C CA . ASP A 1 120 ? -15.076 -5.305 -59.265 1.00 37.16 120 ASP A CA 1
ATOM 983 C C . ASP A 1 120 ? -16.597 -5.476 -59.257 1.00 37.16 120 ASP A C 1
ATOM 985 O O . ASP A 1 120 ? -17.165 -6.216 -60.061 1.00 37.16 120 ASP A O 1
ATOM 989 N N . ALA A 1 121 ? -17.270 -4.714 -58.399 1.00 39.38 121 ALA A N 1
ATOM 990 C CA . ALA A 1 121 ? -18.681 -4.396 -58.561 1.00 39.38 121 ALA A CA 1
ATOM 991 C C . ALA A 1 121 ? -18.946 -3.006 -57.974 1.00 39.38 121 ALA A C 1
ATOM 993 O O . ALA A 1 121 ? -19.272 -2.841 -56.800 1.00 39.38 121 ALA A O 1
ATOM 994 N N . TYR A 1 122 ? -18.775 -1.999 -58.828 1.00 36.78 122 TYR A N 1
ATOM 995 C CA . TYR A 1 122 ? -19.348 -0.674 -58.642 1.00 36.78 122 TYR A CA 1
ATOM 996 C C . TYR A 1 122 ? -20.868 -0.768 -58.822 1.00 36.78 122 TYR A C 1
ATOM 998 O O . TYR A 1 122 ? -21.339 -1.207 -59.870 1.00 36.78 122 TYR A O 1
ATOM 1006 N N . ALA A 1 123 ? -21.629 -0.324 -57.824 1.00 38.28 123 ALA A N 1
ATOM 1007 C CA . ALA A 1 123 ? -23.025 0.053 -57.992 1.00 38.28 123 ALA A CA 1
ATOM 1008 C C . ALA A 1 123 ? -23.318 1.298 -57.149 1.00 38.28 123 ALA A C 1
ATOM 1010 O O . ALA A 1 123 ? -22.967 1.386 -55.974 1.00 38.28 123 ALA A O 1
ATOM 1011 N N . GLU A 1 124 ? -23.912 2.263 -57.835 1.00 38.72 124 GLU A N 1
ATOM 1012 C CA . GLU A 1 124 ? -24.284 3.610 -57.429 1.00 38.72 124 GLU A CA 1
ATOM 1013 C C . GLU A 1 124 ? -25.219 3.639 -56.210 1.00 38.72 124 GLU A C 1
ATOM 1015 O O . GLU A 1 124 ? -26.143 2.835 -56.119 1.00 38.72 124 GLU A O 1
ATOM 1020 N N . SER A 1 125 ? -25.092 4.659 -55.351 1.00 39.16 125 SER A N 1
ATOM 1021 C CA . SER A 1 125 ? -26.288 5.365 -54.875 1.00 39.16 125 SER A CA 1
ATOM 1022 C C . SER A 1 125 ? -25.978 6.779 -54.379 1.00 39.16 125 SER A C 1
ATOM 1024 O O . SER A 1 125 ? -25.089 7.003 -53.561 1.00 39.16 125 SER A O 1
ATOM 1026 N N . SER A 1 126 ? -26.789 7.678 -54.909 1.00 37.38 126 SER A N 1
ATOM 1027 C CA . SER A 1 126 ? -26.955 9.121 -54.785 1.00 37.38 126 SER A CA 1
ATOM 1028 C C . SER A 1 126 ? -27.178 9.719 -53.386 1.00 37.38 126 SER A C 1
ATOM 1030 O O . SER A 1 126 ? -27.815 9.112 -52.531 1.00 37.38 126 SER A O 1
ATOM 1032 N N . ASP A 1 127 ? -26.769 10.990 -53.289 1.00 35.00 127 ASP A N 1
ATOM 1033 C CA . ASP A 1 127 ? -27.461 12.143 -52.690 1.00 35.00 127 ASP A CA 1
ATOM 1034 C C . ASP A 1 127 ? -27.943 12.098 -51.233 1.00 35.00 127 ASP A C 1
ATOM 1036 O O . ASP A 1 127 ? -28.928 11.451 -50.893 1.00 35.00 127 ASP A O 1
ATOM 1040 N N . THR A 1 128 ? 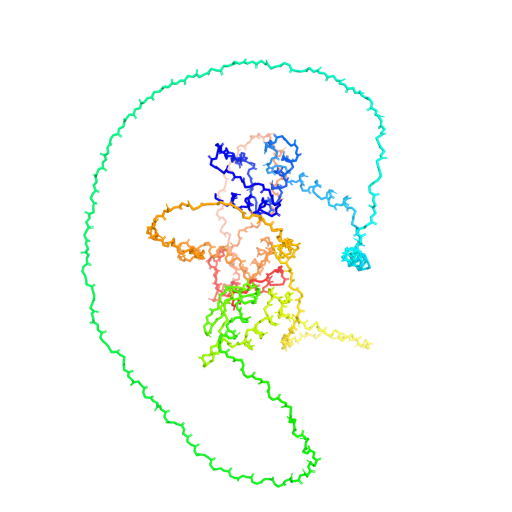-27.387 12.988 -50.400 1.00 38.22 128 THR A N 1
ATOM 1041 C CA . THR A 1 128 ? -28.092 14.223 -49.975 1.00 38.22 128 THR A CA 1
ATOM 1042 C C . THR A 1 128 ? -27.199 15.121 -49.105 1.00 38.22 128 THR A C 1
ATOM 1044 O O . THR A 1 128 ? -26.683 14.712 -48.069 1.00 38.22 128 THR A O 1
ATOM 1047 N N . ALA A 1 129 ? -27.046 16.380 -49.527 1.00 38.41 129 ALA A N 1
ATOM 1048 C CA . ALA A 1 129 ? -26.607 17.500 -48.689 1.00 38.41 129 ALA A CA 1
ATOM 1049 C C . ALA A 1 129 ? -27.791 18.017 -47.833 1.00 38.41 129 ALA A C 1
ATOM 1051 O O . ALA A 1 129 ? -28.943 17.713 -48.152 1.00 38.41 129 ALA A O 1
ATOM 1052 N N . PRO A 1 130 ? -27.552 18.837 -46.789 1.00 50.44 130 PRO A N 1
ATOM 1053 C CA . PRO A 1 130 ? -27.506 20.275 -47.064 1.00 50.44 130 PRO A CA 1
ATOM 1054 C C . PRO A 1 130 ? -26.471 21.076 -46.256 1.00 50.44 130 PRO A C 1
ATOM 1056 O O . PRO A 1 130 ? -26.038 20.716 -45.164 1.00 50.44 130 PRO A O 1
ATOM 1059 N N . ALA A 1 131 ? -26.124 22.219 -46.845 1.00 36.75 131 ALA A N 1
ATOM 1060 C CA . ALA A 1 131 ? -25.306 23.289 -46.301 1.00 36.75 131 ALA A CA 1
ATOM 1061 C C . ALA A 1 131 ? -26.064 24.154 -45.279 1.00 36.75 131 ALA A C 1
ATOM 1063 O O . ALA A 1 131 ? -27.271 24.351 -45.413 1.00 36.75 131 ALA A O 1
ATOM 1064 N N . ASN A 1 132 ? -25.333 24.726 -44.315 1.00 34.62 132 ASN A N 1
ATOM 1065 C CA . ASN A 1 132 ? -25.227 26.178 -44.083 1.00 34.62 132 ASN A CA 1
ATOM 1066 C C . ASN A 1 132 ? -24.666 26.455 -42.684 1.00 34.62 132 ASN A C 1
ATOM 1068 O O . ASN A 1 132 ? -25.363 26.233 -41.703 1.00 34.62 132 ASN A O 1
ATOM 1072 N N . TYR A 1 133 ? -23.462 27.025 -42.593 1.00 34.62 133 TYR A N 1
ATOM 1073 C CA . TYR A 1 133 ? -23.130 27.966 -41.518 1.00 34.62 133 TYR A CA 1
ATOM 1074 C C . TYR A 1 133 ? -22.027 28.923 -41.987 1.00 34.62 133 TYR A C 1
ATOM 1076 O O . TYR A 1 133 ? -20.916 28.520 -42.321 1.00 34.62 133 TYR A O 1
ATOM 1084 N N . THR A 1 134 ? -22.382 30.202 -42.055 1.00 39.19 134 THR A N 1
ATOM 1085 C CA . THR A 1 134 ? -21.510 31.361 -42.284 1.00 39.19 134 THR A CA 1
ATOM 1086 C C . THR A 1 134 ? -20.698 31.708 -41.028 1.00 39.19 134 THR A C 1
ATOM 1088 O O . THR A 1 134 ? -21.251 31.622 -39.930 1.00 39.19 134 THR A O 1
ATOM 1091 N N . PRO A 1 135 ? -19.440 32.176 -41.156 1.00 45.34 135 PRO A N 1
ATOM 1092 C CA . PRO A 1 135 ? -18.658 32.699 -40.039 1.00 45.34 135 PRO A CA 1
ATOM 1093 C C . PRO A 1 135 ? -18.781 34.230 -39.925 1.00 45.34 135 PRO A C 1
ATOM 1095 O O . PRO A 1 135 ? -18.674 34.943 -40.922 1.00 45.34 135 PRO A O 1
ATOM 1098 N N . SER A 1 136 ? -18.949 34.734 -38.699 1.00 39.88 136 SER A N 1
ATOM 1099 C CA . SER A 1 136 ? -18.782 36.155 -38.367 1.00 39.88 136 SER A CA 1
ATOM 1100 C C . SER A 1 136 ? -17.453 36.378 -37.654 1.00 39.88 136 SER A C 1
ATOM 1102 O O . SER A 1 136 ? -17.107 35.675 -36.708 1.00 39.88 136 SER A O 1
ATOM 1104 N N . ALA A 1 137 ? -16.729 37.371 -38.158 1.00 36.81 137 ALA A N 1
ATOM 1105 C CA . ALA A 1 137 ? -15.440 37.856 -37.702 1.00 36.81 137 ALA A CA 1
ATOM 1106 C C . ALA A 1 137 ? -15.563 38.923 -36.592 1.00 36.81 137 ALA A C 1
ATOM 1108 O O . ALA A 1 137 ? -16.660 39.384 -36.287 1.00 36.81 137 ALA A O 1
ATOM 1109 N N . THR A 1 138 ? -14.385 39.381 -36.145 1.00 33.50 138 THR A N 1
ATOM 1110 C CA . THR A 1 138 ? -14.008 40.659 -35.492 1.00 33.50 138 THR A CA 1
ATOM 1111 C C . THR A 1 138 ? -13.916 40.742 -33.964 1.00 33.50 138 THR A C 1
ATOM 1113 O O . THR A 1 138 ? -14.888 40.515 -33.255 1.00 33.50 138 THR A O 1
ATOM 1116 N N . SER A 1 139 ? -12.712 41.140 -33.514 1.00 37.97 139 SER A N 1
ATOM 1117 C CA . SER A 1 139 ? -12.362 42.067 -32.411 1.00 37.97 139 SER A CA 1
ATOM 1118 C C . SER A 1 139 ? -10.993 41.634 -31.847 1.00 37.97 139 SER A C 1
ATOM 1120 O O . SER A 1 139 ? -10.879 40.574 -31.246 1.00 37.97 139 SER A O 1
ATOM 1122 N N . GLU A 1 140 ? -9.886 42.166 -32.367 1.00 38.59 140 GLU A N 1
ATOM 1123 C CA . GLU A 1 140 ? -9.204 43.423 -31.990 1.00 38.59 140 GLU A CA 1
ATOM 1124 C C . GLU A 1 140 ? -8.296 43.301 -30.748 1.00 38.59 140 GLU A C 1
ATOM 1126 O O . GLU A 1 140 ? -8.734 43.058 -29.628 1.00 38.59 140 GLU A O 1
ATOM 1131 N N . LEU A 1 141 ? -6.999 43.483 -31.024 1.00 42.22 141 LEU A N 1
ATOM 1132 C CA . LEU A 1 141 ? -5.883 43.764 -30.114 1.00 42.22 141 LEU A CA 1
ATOM 1133 C C . LEU A 1 141 ? -6.125 45.060 -29.312 1.00 42.22 141 LEU A C 1
ATOM 1135 O O . LEU A 1 141 ? -6.904 45.913 -29.740 1.00 42.22 141 LEU A O 1
ATOM 1139 N N . PRO A 1 142 ? -5.378 45.277 -28.214 1.00 52.59 142 PRO A N 1
ATOM 1140 C CA . PRO A 1 142 ? -4.269 46.224 -28.368 1.00 52.59 142 PRO A CA 1
ATOM 1141 C C . PRO A 1 142 ? -2.957 45.837 -27.663 1.00 52.59 142 PRO A C 1
ATOM 1143 O O . PRO A 1 142 ? -2.930 45.173 -26.628 1.00 52.59 142 PRO A O 1
ATOM 1146 N N . ASP A 1 143 ? -1.887 46.340 -28.278 1.00 34.19 143 ASP A N 1
ATOM 1147 C CA . ASP A 1 143 ? -0.482 46.355 -27.875 1.00 34.19 143 ASP A CA 1
ATOM 1148 C C . ASP A 1 143 ? -0.141 47.381 -26.772 1.00 34.19 143 ASP A C 1
ATOM 1150 O O . ASP A 1 143 ? -0.848 48.371 -26.574 1.00 34.19 143 ASP A O 1
ATOM 1154 N N . ALA A 1 144 ? 1.071 47.187 -26.225 1.00 35.59 144 ALA A N 1
ATOM 1155 C CA . ALA A 1 144 ? 1.967 48.124 -25.519 1.00 35.59 144 ALA A CA 1
ATOM 1156 C C . ALA A 1 144 ? 1.675 48.370 -24.016 1.00 35.59 144 ALA A C 1
ATOM 1158 O O . ALA A 1 144 ? 0.549 48.616 -23.614 1.00 35.59 144 ALA A O 1
ATOM 1159 N N . TYR A 1 145 ? 2.658 48.345 -23.104 1.00 36.28 145 TYR A N 1
ATOM 1160 C CA . TYR A 1 145 ? 3.961 49.004 -23.190 1.00 36.28 145 TYR A CA 1
ATOM 1161 C C . TYR A 1 145 ? 5.021 48.435 -22.210 1.00 36.28 145 TYR A C 1
ATOM 1163 O O . TYR A 1 145 ? 4.712 47.727 -21.255 1.00 36.28 145 TYR A O 1
ATOM 1171 N N . MET A 1 146 ? 6.270 48.808 -22.498 1.00 40.44 146 MET A N 1
ATOM 1172 C CA . MET A 1 146 ? 7.565 48.525 -21.859 1.00 40.44 146 MET A CA 1
ATOM 1173 C C . MET A 1 146 ? 7.764 49.109 -20.449 1.00 40.44 146 MET A C 1
ATOM 1175 O O . MET A 1 146 ? 7.412 50.262 -20.225 1.00 40.44 146 MET A O 1
ATOM 1179 N N . THR A 1 147 ? 8.534 48.422 -19.600 1.00 40.25 147 THR A N 1
ATOM 1180 C CA . THR A 1 147 ? 9.519 49.089 -18.724 1.00 40.25 147 THR A CA 1
ATOM 1181 C C . THR A 1 147 ? 10.733 48.195 -18.497 1.00 40.25 147 THR A C 1
ATOM 1183 O O . THR A 1 147 ? 10.604 47.084 -17.981 1.00 40.25 147 THR A O 1
ATOM 1186 N N . ASP A 1 148 ? 11.882 48.732 -18.900 1.00 35.56 148 ASP A N 1
ATOM 1187 C CA . ASP A 1 148 ? 13.241 48.356 -18.519 1.00 35.56 148 ASP A CA 1
ATOM 1188 C C . ASP A 1 148 ? 13.435 48.394 -16.995 1.00 35.56 148 ASP A C 1
ATOM 1190 O O . ASP A 1 148 ? 12.816 49.223 -16.333 1.00 35.56 148 ASP A O 1
ATOM 1194 N N . GLU A 1 149 ? 14.334 47.559 -16.465 1.00 36.06 149 GLU A N 1
ATOM 1195 C CA . GLU A 1 149 ? 15.339 47.959 -15.467 1.00 36.06 149 GLU A CA 1
ATOM 1196 C C . GLU A 1 149 ? 16.469 46.915 -15.397 1.00 36.06 149 GLU A C 1
ATOM 1198 O O . GLU A 1 149 ? 16.289 45.717 -15.614 1.00 36.06 149 GLU A O 1
ATOM 1203 N N . GLU A 1 150 ? 17.656 47.457 -15.162 1.00 47.16 150 GLU A N 1
ATOM 1204 C CA . GLU A 1 150 ? 19.000 46.952 -15.435 1.00 47.16 150 GLU A CA 1
ATOM 1205 C C . GLU A 1 150 ? 19.642 46.212 -14.225 1.00 47.16 150 GLU A C 1
ATOM 1207 O O . GLU A 1 150 ? 18.993 46.019 -13.195 1.00 47.16 150 GLU A O 1
ATOM 1212 N N . PRO A 1 151 ? 20.893 45.710 -14.341 1.00 50.28 151 PRO A N 1
ATOM 1213 C CA . PRO A 1 151 ? 21.395 44.560 -13.593 1.00 50.28 151 PRO A CA 1
ATOM 1214 C C . PRO A 1 151 ? 22.131 44.934 -12.300 1.00 50.28 151 PRO A C 1
ATOM 1216 O O . PRO A 1 151 ? 22.736 45.998 -12.188 1.00 50.28 151 PRO A O 1
ATOM 1219 N N . ILE A 1 152 ? 22.177 43.995 -11.347 1.00 39.44 152 ILE A N 1
ATOM 1220 C CA . ILE A 1 152 ? 23.025 44.112 -10.155 1.00 39.44 152 ILE A CA 1
ATOM 1221 C C . ILE A 1 152 ? 23.924 42.879 -10.027 1.00 39.44 152 ILE A C 1
ATOM 1223 O O . ILE A 1 152 ? 23.500 41.775 -9.690 1.00 39.44 152 ILE A O 1
ATOM 1227 N N . ASP A 1 153 ? 25.187 43.144 -10.333 1.00 33.62 153 ASP A N 1
ATOM 1228 C CA . ASP A 1 153 ? 26.411 42.420 -10.011 1.00 33.62 153 ASP A CA 1
ATOM 1229 C C . ASP A 1 153 ? 26.611 42.321 -8.486 1.00 33.62 153 ASP A C 1
ATOM 1231 O O . ASP A 1 153 ? 26.380 43.314 -7.795 1.00 33.62 153 ASP A O 1
ATOM 1235 N N . SER A 1 154 ? 27.061 41.171 -7.955 1.00 36.41 154 SER A N 1
ATOM 1236 C CA . SER A 1 154 ? 27.925 41.119 -6.753 1.00 36.41 154 SER A CA 1
ATOM 1237 C C . SER A 1 154 ? 28.283 39.705 -6.262 1.00 36.41 154 SER A C 1
ATOM 1239 O O . SER A 1 154 ? 27.533 39.045 -5.548 1.00 36.41 154 SER A O 1
ATOM 1241 N N . SER A 1 155 ? 29.559 39.376 -6.474 1.00 34.41 155 SER A N 1
ATOM 1242 C CA . SER A 1 155 ? 30.515 38.851 -5.478 1.00 34.41 155 SER A CA 1
ATOM 1243 C C . SER A 1 155 ? 30.412 37.409 -4.936 1.00 34.41 155 SER A C 1
ATOM 1245 O O . SER A 1 155 ? 29.589 37.056 -4.096 1.00 34.41 155 SER A O 1
ATOM 1247 N N . SER A 1 156 ? 31.415 36.612 -5.325 1.00 43.19 156 SER A N 1
ATOM 1248 C CA . SER A 1 156 ? 31.997 35.497 -4.553 1.00 43.19 156 SER A CA 1
ATOM 1249 C C . SER A 1 156 ? 32.987 36.008 -3.493 1.00 43.19 156 SER A C 1
ATOM 1251 O O . SER A 1 156 ? 33.573 37.075 -3.685 1.00 43.19 156 SER A O 1
ATOM 1253 N N . PRO A 1 157 ? 33.242 35.237 -2.416 1.00 53.56 157 PRO A N 1
ATOM 1254 C CA . PRO A 1 157 ? 34.630 34.877 -2.051 1.00 53.56 157 PRO A CA 1
ATOM 1255 C C . PRO A 1 157 ? 34.730 33.476 -1.364 1.00 53.56 157 PRO A C 1
ATOM 1257 O O . PRO A 1 157 ? 33.737 32.756 -1.316 1.00 53.56 157 PRO A O 1
ATOM 1260 N N . PRO A 1 158 ? 35.874 33.080 -0.762 1.00 56.72 158 PRO A N 1
ATOM 1261 C CA . PRO A 1 158 ? 37.070 32.456 -1.346 1.00 56.72 158 PRO A CA 1
ATOM 1262 C C . PRO A 1 158 ? 37.272 30.979 -0.887 1.00 56.72 158 PRO A C 1
ATOM 1264 O O . PRO A 1 158 ? 36.498 30.477 -0.071 1.00 56.72 158 PRO A O 1
ATOM 1267 N N . PRO A 1 159 ? 38.300 30.256 -1.391 1.00 45.31 159 PRO A N 1
ATOM 1268 C CA . PRO A 1 159 ? 38.538 28.853 -1.047 1.00 45.31 159 PRO A CA 1
ATOM 1269 C C . PRO A 1 159 ? 39.326 28.713 0.258 1.00 45.31 159 PRO A C 1
ATOM 1271 O O . PRO A 1 159 ? 40.375 29.339 0.420 1.00 45.31 159 PRO A O 1
ATOM 1274 N N . ASP A 1 160 ? 38.844 27.848 1.152 1.00 35.25 160 ASP A N 1
ATOM 1275 C CA . ASP A 1 160 ? 39.530 27.537 2.401 1.00 35.25 160 ASP A CA 1
ATOM 1276 C C . ASP A 1 160 ? 40.341 26.243 2.310 1.00 35.25 160 ASP A C 1
ATOM 1278 O O . ASP A 1 160 ? 39.977 25.261 1.654 1.00 35.25 160 ASP A O 1
ATOM 1282 N N . ALA A 1 161 ? 41.499 26.311 2.947 1.00 40.25 161 ALA A N 1
ATOM 1283 C CA . ALA A 1 161 ? 42.602 25.388 2.830 1.00 40.25 161 ALA A CA 1
ATOM 1284 C C . ALA A 1 161 ? 42.485 24.205 3.798 1.00 40.25 161 ALA A C 1
ATOM 1286 O O . ALA A 1 161 ? 42.057 24.334 4.941 1.00 40.25 161 ALA A O 1
ATOM 1287 N N . GLY A 1 162 ? 43.037 23.073 3.362 1.00 35.38 162 GLY A N 1
ATOM 1288 C CA . GLY A 1 162 ? 43.570 22.047 4.251 1.00 35.38 162 GLY A CA 1
ATOM 1289 C C . GLY A 1 162 ? 42.756 20.761 4.302 1.00 35.38 162 GLY A C 1
ATOM 1290 O O . GLY A 1 162 ? 41.620 20.743 4.750 1.00 35.38 162 GLY A O 1
ATOM 1291 N N . SER A 1 163 ? 43.389 19.643 3.951 1.00 40.22 163 SER A N 1
ATOM 1292 C CA . SER A 1 163 ? 43.549 18.570 4.935 1.00 40.22 163 SER A CA 1
ATOM 1293 C C . SER A 1 163 ? 44.558 17.528 4.466 1.00 40.22 163 SER A C 1
ATOM 1295 O O . SER A 1 163 ? 44.672 17.195 3.288 1.00 40.22 163 SER A O 1
ATOM 1297 N N . SER A 1 164 ? 45.314 17.067 5.450 1.00 39.78 164 SER A N 1
ATOM 1298 C CA . SER A 1 164 ? 46.552 16.317 5.389 1.00 39.78 164 SER A CA 1
ATOM 1299 C C . SER A 1 164 ? 46.484 14.965 4.690 1.00 39.78 164 SER A C 1
ATOM 1301 O O . SER A 1 164 ? 45.594 14.142 4.899 1.00 39.78 164 SER A O 1
ATOM 1303 N N . GLN A 1 165 ? 47.582 14.692 3.993 1.00 37.88 165 GLN A N 1
ATOM 1304 C CA . GLN A 1 165 ? 48.133 13.360 3.801 1.00 37.88 165 GLN A CA 1
ATOM 1305 C C . GLN A 1 165 ? 48.335 12.688 5.166 1.00 37.88 165 GLN A C 1
ATOM 1307 O O . GLN A 1 165 ? 48.999 13.250 6.032 1.00 37.88 165 GLN A O 1
ATOM 1312 N N . ASN A 1 166 ? 47.820 11.473 5.347 1.00 37.06 166 ASN A N 1
ATOM 1313 C CA . ASN A 1 166 ? 48.435 10.511 6.251 1.00 37.06 166 ASN A CA 1
ATOM 1314 C C . ASN A 1 166 ? 48.229 9.086 5.748 1.00 37.06 166 ASN A C 1
ATOM 1316 O O . ASN A 1 166 ? 47.164 8.687 5.279 1.00 37.06 166 ASN A O 1
ATOM 1320 N N . ALA A 1 167 ? 49.339 8.368 5.801 1.00 35.78 167 ALA A N 1
ATOM 1321 C CA . ALA A 1 167 ? 49.592 7.084 5.197 1.00 35.78 167 ALA A CA 1
ATOM 1322 C C . ALA A 1 167 ? 49.076 5.901 6.036 1.00 35.78 167 ALA A C 1
ATOM 1324 O O . ALA A 1 167 ? 48.674 6.045 7.188 1.00 35.78 167 ALA A O 1
ATOM 1325 N N . VAL A 1 168 ? 49.280 4.720 5.440 1.00 46.44 168 VAL A N 1
ATOM 1326 C CA . VAL A 1 168 ? 49.377 3.364 6.013 1.00 46.44 168 VAL A CA 1
ATOM 1327 C C . VAL A 1 168 ? 48.123 2.486 5.886 1.00 46.44 168 VAL A C 1
ATOM 1329 O O . VAL A 1 168 ? 47.133 2.682 6.584 1.00 46.44 168 VAL A O 1
ATOM 1332 N N . PRO A 1 169 ? 48.239 1.371 5.135 1.00 42.53 169 PRO A N 1
ATOM 1333 C CA . PRO A 1 169 ? 47.572 0.132 5.494 1.00 42.53 169 PRO A CA 1
ATOM 1334 C C . PRO A 1 169 ? 48.591 -0.918 5.955 1.00 42.53 169 PRO A C 1
ATOM 1336 O O . PRO A 1 169 ? 49.418 -1.432 5.196 1.00 42.53 169 PRO A O 1
ATOM 1339 N N . SER A 1 170 ? 48.488 -1.254 7.237 1.00 40.91 170 SER A N 1
ATOM 1340 C CA . SER A 1 170 ? 49.198 -2.338 7.902 1.00 40.91 170 SER A CA 1
ATOM 1341 C C . SER A 1 170 ? 48.742 -3.692 7.356 1.00 40.91 170 SER A C 1
ATOM 1343 O O . SER A 1 170 ? 47.570 -4.060 7.438 1.00 40.91 170 SER A O 1
ATOM 1345 N N . LYS A 1 171 ? 49.697 -4.468 6.837 1.00 45.41 171 LYS A N 1
ATOM 1346 C CA . LYS A 1 171 ? 49.546 -5.897 6.544 1.00 45.41 171 LYS A CA 1
ATOM 1347 C C . LYS A 1 171 ? 49.271 -6.632 7.859 1.00 45.41 171 LYS A C 1
ATOM 1349 O O . LYS A 1 171 ? 50.170 -6.721 8.692 1.00 45.41 171 LYS A O 1
ATOM 1354 N N . LYS A 1 172 ? 48.060 -7.168 8.054 1.00 40.44 172 LYS A N 1
ATOM 1355 C CA . LYS A 1 172 ? 47.764 -8.042 9.199 1.00 40.44 172 LYS A CA 1
ATOM 1356 C C . LYS A 1 172 ? 47.731 -9.505 8.780 1.00 40.44 172 LYS A C 1
ATOM 1358 O O . LYS A 1 172 ? 47.119 -9.892 7.788 1.00 40.44 172 LYS A O 1
ATOM 1363 N N . GLN A 1 173 ? 48.493 -10.259 9.557 1.00 37.25 173 GLN A N 1
ATOM 1364 C CA . GLN A 1 173 ? 48.930 -11.622 9.355 1.00 37.25 173 GLN A CA 1
ATOM 1365 C C . GLN A 1 173 ? 47.800 -12.646 9.340 1.00 37.25 173 GLN A C 1
ATOM 1367 O O . GLN A 1 173 ? 46.832 -12.594 10.094 1.00 37.25 173 GLN A O 1
ATOM 1372 N N . LYS A 1 174 ? 48.067 -13.641 8.503 1.00 41.97 174 LYS A N 1
ATOM 1373 C CA . LYS A 1 174 ? 47.529 -14.991 8.457 1.00 41.97 174 LYS A CA 1
ATOM 1374 C C . LYS A 1 174 ? 47.810 -15.687 9.799 1.00 41.97 174 LYS A C 1
ATOM 1376 O O . LYS A 1 174 ? 48.955 -16.038 10.070 1.00 41.97 174 LYS A O 1
ATOM 1381 N N . SER A 1 175 ? 46.792 -15.848 10.644 1.00 46.28 175 SER A N 1
ATOM 1382 C CA . SER A 1 175 ? 46.898 -16.610 11.892 1.00 46.28 175 SER A CA 1
ATOM 1383 C C . SER A 1 175 ? 46.487 -18.063 11.672 1.00 46.28 175 SER A C 1
ATOM 1385 O O . SER A 1 175 ? 45.335 -18.383 11.387 1.00 46.28 175 SER A O 1
ATOM 1387 N N . TYR A 1 176 ? 47.510 -18.893 11.798 1.00 45.19 176 TYR A N 1
ATOM 1388 C CA . TYR A 1 176 ? 47.562 -20.337 11.929 1.00 45.19 176 TYR A CA 1
ATOM 1389 C C . TYR A 1 176 ? 46.967 -20.770 13.282 1.00 45.19 176 TYR A C 1
ATOM 1391 O O . TYR A 1 176 ? 47.448 -20.321 14.316 1.00 45.19 176 TYR A O 1
ATOM 1399 N N . ILE A 1 177 ? 45.922 -21.602 13.261 1.00 40.97 177 ILE A N 1
ATOM 1400 C CA . ILE A 1 177 ? 45.305 -22.335 14.388 1.00 40.97 177 ILE A CA 1
ATOM 1401 C C . ILE A 1 177 ? 44.624 -23.549 13.727 1.00 40.97 177 ILE A C 1
ATOM 1403 O O . ILE A 1 177 ? 43.958 -23.358 12.714 1.00 40.97 177 ILE A O 1
ATOM 1407 N N . SER A 1 178 ? 44.664 -24.792 14.197 1.00 40.00 178 SER A N 1
ATOM 1408 C CA . SER A 1 178 ? 45.392 -25.509 15.251 1.00 40.00 178 SER A CA 1
ATOM 1409 C C . SER A 1 178 ? 44.897 -26.961 15.178 1.00 40.00 178 SER A C 1
ATOM 1411 O O . SER A 1 178 ? 43.794 -27.204 14.686 1.00 40.00 178 SER A O 1
ATOM 1413 N N . SER A 1 179 ? 45.671 -27.854 15.789 1.00 47.78 179 SER A N 1
ATOM 1414 C CA . SER A 1 179 ? 45.230 -29.092 16.439 1.00 47.78 179 SER A CA 1
ATOM 1415 C C . SER A 1 179 ? 44.828 -30.257 15.549 1.00 47.78 179 SER A C 1
ATOM 1417 O O . SER A 1 179 ? 43.659 -30.484 15.247 1.00 47.78 179 SER A O 1
ATOM 1419 N N . ASP A 1 180 ? 45.847 -31.066 15.269 1.00 41.22 180 ASP A N 1
ATOM 1420 C CA . ASP A 1 180 ? 45.963 -32.415 15.834 1.00 41.22 180 ASP A CA 1
ATOM 1421 C C . ASP A 1 180 ? 44.892 -32.743 16.890 1.00 41.22 180 ASP A C 1
ATOM 1423 O O . ASP A 1 180 ? 44.879 -32.179 17.986 1.00 41.22 180 ASP A O 1
ATOM 1427 N N . ASN A 1 181 ? 44.011 -33.673 16.541 1.00 46.28 181 ASN A N 1
ATOM 1428 C CA . ASN A 1 181 ? 43.442 -34.622 17.485 1.00 46.28 181 ASN A CA 1
ATOM 1429 C C . ASN A 1 181 ? 43.312 -35.956 16.752 1.00 46.28 181 ASN A C 1
ATOM 1431 O O . ASN A 1 181 ? 42.366 -36.213 16.007 1.00 46.28 181 ASN A O 1
ATOM 1435 N N . ASP A 1 182 ? 44.372 -36.726 16.939 1.00 48.66 182 ASP A N 1
ATOM 1436 C CA . ASP A 1 182 ? 44.425 -38.172 16.883 1.00 48.66 182 ASP A CA 1
ATOM 1437 C C . ASP A 1 182 ? 43.569 -38.702 18.042 1.00 48.66 182 ASP A C 1
ATOM 1439 O O . ASP A 1 182 ? 43.911 -38.490 19.204 1.00 48.66 182 ASP A O 1
ATOM 1443 N N . ASP A 1 183 ? 42.420 -39.308 17.747 1.00 50.03 183 ASP A N 1
ATOM 1444 C CA . ASP A 1 183 ? 41.919 -40.370 18.614 1.00 50.03 183 ASP A CA 1
ATOM 1445 C C . ASP A 1 183 ? 41.111 -41.375 17.799 1.00 50.03 183 ASP A C 1
ATOM 1447 O O . ASP A 1 183 ? 40.162 -41.062 17.072 1.00 50.03 183 ASP A O 1
ATOM 1451 N N . SER A 1 184 ? 41.591 -42.599 17.911 1.00 47.69 184 SER A N 1
ATOM 1452 C CA . SER A 1 184 ? 41.203 -43.779 17.177 1.00 47.69 184 SER A CA 1
ATOM 1453 C C . SER A 1 184 ? 40.134 -44.506 17.977 1.00 47.69 184 SER A C 1
ATOM 1455 O O . SER A 1 184 ? 40.401 -44.961 19.084 1.00 47.69 184 SER A O 1
ATOM 1457 N N . GLN A 1 185 ? 38.946 -44.700 17.405 1.00 53.62 185 GLN A N 1
ATOM 1458 C CA . GLN 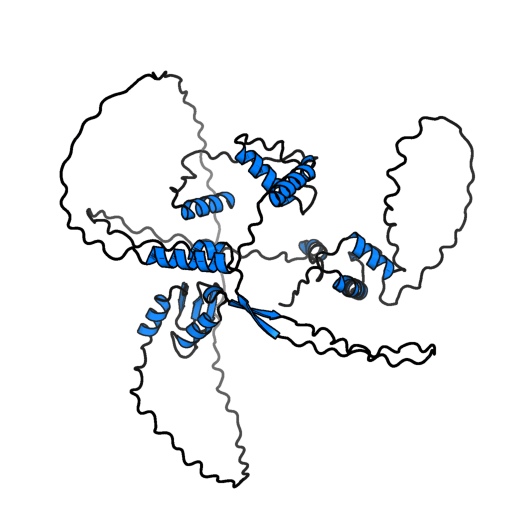A 1 185 ? 38.075 -45.793 17.834 1.00 53.62 185 GLN A CA 1
ATOM 1459 C C . GLN A 1 185 ? 37.531 -46.548 16.625 1.00 53.62 185 GLN A C 1
ATOM 1461 O O . GLN A 1 185 ? 36.618 -46.109 15.924 1.00 53.62 185 GLN A O 1
ATOM 1466 N N . GLU A 1 186 ? 38.153 -47.709 16.421 1.00 51.44 186 GLU A N 1
ATOM 1467 C CA . GLU A 1 186 ? 37.644 -48.858 15.689 1.00 51.44 186 GLU A CA 1
ATOM 1468 C C . GLU A 1 186 ? 36.223 -49.194 16.154 1.00 51.44 186 GLU A C 1
ATOM 1470 O O . GLU A 1 186 ? 35.992 -49.525 17.317 1.00 51.44 186 GLU A O 1
ATOM 1475 N N . THR A 1 187 ? 35.272 -49.164 15.223 1.00 55.88 187 THR A N 1
ATOM 1476 C CA . THR A 1 187 ? 34.107 -50.049 15.288 1.00 55.88 187 THR A CA 1
ATOM 1477 C C . THR A 1 187 ? 33.979 -50.751 13.946 1.00 55.88 187 THR A C 1
ATOM 1479 O O . THR A 1 187 ? 33.748 -50.144 12.900 1.00 55.88 187 THR A O 1
ATOM 1482 N N . ASP A 1 188 ? 34.253 -52.042 14.032 1.00 53.72 188 ASP A N 1
ATOM 1483 C CA . ASP A 1 188 ? 34.195 -53.072 13.015 1.00 53.72 188 ASP A CA 1
ATOM 1484 C C . ASP A 1 188 ? 32.721 -53.458 12.805 1.00 53.72 188 ASP A C 1
ATOM 1486 O O . ASP A 1 188 ? 32.096 -54.046 13.684 1.00 53.72 188 ASP A O 1
ATOM 1490 N N . ASP A 1 189 ? 32.133 -53.037 11.683 1.00 55.84 189 ASP A N 1
ATOM 1491 C CA . ASP A 1 189 ? 30.820 -53.502 11.216 1.00 55.84 189 ASP A CA 1
ATOM 1492 C C . ASP A 1 189 ? 30.766 -53.385 9.677 1.00 55.84 189 ASP A C 1
ATOM 1494 O O . ASP A 1 189 ? 30.021 -52.608 9.065 1.00 55.84 189 ASP A O 1
ATOM 1498 N N . GLU A 1 190 ? 31.638 -54.158 9.021 1.00 47.53 190 GLU A N 1
ATOM 1499 C CA . GLU A 1 190 ? 31.642 -54.348 7.572 1.00 47.53 190 GLU A CA 1
ATOM 1500 C C . GLU A 1 190 ? 30.388 -55.109 7.113 1.00 47.53 190 GLU A C 1
ATOM 1502 O O . GLU A 1 190 ? 30.326 -56.338 7.074 1.00 47.53 190 GLU A O 1
ATOM 1507 N N . LYS A 1 191 ? 29.376 -54.360 6.666 1.00 57.91 191 LYS A N 1
ATOM 1508 C CA . LYS A 1 191 ? 28.305 -54.896 5.821 1.00 57.91 191 LYS A CA 1
ATOM 1509 C C . LYS A 1 191 ? 28.626 -54.591 4.351 1.00 57.91 191 LYS A C 1
ATOM 1511 O O . LYS A 1 191 ? 28.533 -53.427 3.947 1.00 57.91 191 LYS A O 1
ATOM 1516 N N . PRO A 1 192 ? 28.956 -55.591 3.509 1.00 50.09 192 PRO A N 1
ATOM 1517 C CA . PRO A 1 192 ? 29.298 -55.364 2.110 1.00 50.09 192 PRO A CA 1
ATOM 1518 C C . PRO A 1 192 ? 28.037 -54.989 1.327 1.00 50.09 192 PRO A C 1
ATOM 1520 O O . PRO A 1 192 ? 27.304 -55.836 0.816 1.00 50.09 192 PRO A O 1
ATOM 1523 N N . THR A 1 193 ? 27.760 -53.690 1.214 1.00 53.03 193 THR A N 1
ATOM 1524 C CA . THR A 1 193 ? 26.757 -53.179 0.274 1.00 53.03 193 THR A CA 1
ATOM 1525 C C . THR A 1 193 ? 27.373 -53.120 -1.120 1.00 53.03 193 THR A C 1
ATOM 1527 O O . THR A 1 193 ? 27.842 -52.097 -1.616 1.00 53.03 193 THR A O 1
ATOM 1530 N N . ALA A 1 194 ? 27.374 -54.286 -1.764 1.00 56.19 194 ALA A N 1
ATOM 1531 C CA . ALA A 1 194 ? 27.582 -54.438 -3.191 1.00 56.19 194 ALA A CA 1
ATOM 1532 C C . ALA A 1 194 ? 26.536 -53.608 -3.953 1.00 56.19 194 ALA A C 1
ATOM 1534 O O . ALA A 1 194 ? 25.359 -53.950 -4.025 1.00 56.19 194 ALA A O 1
ATOM 1535 N N . GLY A 1 195 ? 26.981 -52.486 -4.507 1.00 54.97 195 GLY A N 1
ATOM 1536 C CA . GLY A 1 195 ? 26.139 -51.595 -5.294 1.00 54.97 195 GLY A CA 1
ATOM 1537 C C . GLY A 1 195 ? 26.907 -50.386 -5.802 1.00 54.97 195 GLY A C 1
ATOM 1538 O O . GLY A 1 195 ? 26.412 -49.268 -5.718 1.00 54.97 195 GLY A O 1
ATOM 1539 N N . ARG A 1 196 ? 28.137 -50.594 -6.295 1.00 56.12 196 ARG A N 1
ATOM 1540 C CA . ARG A 1 196 ? 28.960 -49.569 -6.953 1.00 56.12 196 ARG A CA 1
ATOM 1541 C C . ARG A 1 196 ? 28.233 -49.138 -8.231 1.00 56.12 196 ARG A C 1
ATOM 1543 O O . ARG A 1 196 ? 28.435 -49.699 -9.305 1.00 56.12 196 ARG A O 1
ATOM 1550 N N . SER A 1 197 ? 27.301 -48.200 -8.081 1.00 61.88 197 SER A N 1
ATOM 1551 C CA . SER A 1 197 ? 26.502 -47.627 -9.157 1.00 61.88 197 SER A CA 1
ATOM 1552 C C . SER A 1 197 ? 27.443 -47.149 -10.253 1.00 61.88 197 SER A C 1
ATOM 1554 O O . SER A 1 197 ? 28.328 -46.332 -9.989 1.00 61.88 197 SER A O 1
ATOM 1556 N N . LYS A 1 198 ? 27.268 -47.714 -11.454 1.00 64.12 198 LYS A N 1
ATOM 1557 C CA . LYS A 1 198 ? 28.011 -47.389 -12.676 1.00 64.12 198 LYS A CA 1
ATOM 1558 C C . LYS A 1 198 ? 28.240 -45.881 -12.730 1.00 64.12 198 LYS A C 1
ATOM 1560 O O . LYS A 1 198 ? 27.280 -45.116 -12.808 1.00 64.12 198 LYS A O 1
ATOM 1565 N N . ALA A 1 199 ? 29.505 -45.477 -12.617 1.00 59.38 199 ALA A N 1
ATOM 1566 C CA . ALA A 1 199 ? 29.907 -44.085 -12.679 1.00 59.38 199 ALA A CA 1
ATOM 1567 C C . ALA A 1 199 ? 29.281 -43.461 -13.929 1.00 59.38 199 ALA A C 1
ATOM 1569 O O . ALA A 1 199 ? 29.460 -43.963 -15.039 1.00 59.38 199 ALA A O 1
ATOM 1570 N N . ALA A 1 200 ? 28.487 -42.409 -13.737 1.00 64.38 200 ALA A N 1
ATOM 1571 C CA . ALA A 1 200 ? 27.847 -41.685 -14.819 1.00 64.38 200 ALA A CA 1
ATOM 1572 C C . ALA A 1 200 ? 28.930 -40.989 -15.658 1.00 64.38 200 ALA A C 1
ATOM 1574 O O . ALA A 1 200 ? 29.257 -39.825 -15.435 1.00 64.38 200 ALA A O 1
ATOM 1575 N N . HIS A 1 201 ? 29.496 -41.708 -16.630 1.00 74.25 201 HIS A N 1
ATOM 1576 C CA . HIS A 1 201 ? 30.394 -41.197 -17.668 1.00 74.25 201 HIS A CA 1
ATOM 1577 C C . HIS A 1 201 ? 29.623 -40.356 -18.701 1.00 74.25 201 HIS A C 1
ATOM 1579 O O . HIS A 1 201 ? 29.813 -40.484 -19.906 1.00 74.25 201 HIS A O 1
ATOM 1585 N N . GLY A 1 202 ? 28.719 -39.497 -18.230 1.00 83.38 202 GLY A N 1
ATOM 1586 C CA . GLY A 1 202 ? 28.076 -38.510 -19.077 1.00 83.38 202 GLY A CA 1
ATOM 1587 C C . GLY A 1 202 ? 29.096 -37.445 -19.496 1.00 83.38 202 GLY A C 1
ATOM 1588 O O . GLY A 1 202 ? 29.938 -37.055 -18.677 1.00 83.38 202 GLY A O 1
ATOM 1589 N N . PRO A 1 203 ? 29.039 -36.949 -20.742 1.00 87.19 203 PRO A N 1
ATOM 1590 C CA . PRO A 1 203 ? 29.863 -35.827 -21.170 1.00 87.19 203 PRO A CA 1
ATOM 1591 C C . PRO A 1 203 ? 29.669 -34.648 -20.207 1.00 87.19 203 PRO A C 1
ATOM 1593 O O . PRO A 1 203 ? 28.551 -34.188 -19.959 1.00 87.19 203 PRO A O 1
ATOM 1596 N N . ARG A 1 204 ? 30.772 -34.174 -19.613 1.00 88.06 204 ARG A N 1
ATOM 1597 C CA . ARG A 1 204 ? 30.748 -33.027 -18.699 1.00 88.06 204 ARG A CA 1
ATOM 1598 C C . ARG A 1 204 ? 30.291 -31.796 -19.480 1.00 88.06 204 ARG A C 1
ATOM 1600 O O . ARG A 1 204 ? 30.882 -31.463 -20.505 1.00 88.06 204 ARG A O 1
ATOM 1607 N N . LYS A 1 205 ? 29.265 -31.101 -18.979 1.00 89.12 205 LYS A N 1
ATOM 1608 C CA . LYS A 1 205 ? 28.833 -29.814 -19.541 1.00 89.12 205 LYS A CA 1
ATOM 1609 C C . LYS A 1 205 ? 30.031 -28.859 -19.571 1.00 89.12 205 LYS A C 1
ATOM 1611 O O . LYS A 1 205 ? 30.733 -28.727 -18.564 1.00 89.12 205 LYS A O 1
ATOM 1616 N N . LYS A 1 206 ? 30.275 -28.227 -20.724 1.00 93.75 206 LYS A N 1
ATOM 1617 C CA . LYS A 1 206 ? 31.334 -27.222 -20.880 1.00 93.75 206 LYS A CA 1
ATOM 1618 C C . LYS A 1 206 ? 31.121 -26.110 -19.847 1.00 93.75 206 LYS A C 1
ATOM 1620 O O . LYS A 1 206 ? 29.987 -25.716 -19.574 1.00 93.75 206 LYS A O 1
ATOM 1625 N N . LYS A 1 207 ? 32.209 -25.653 -19.224 1.00 94.94 207 LYS A N 1
ATOM 1626 C CA . LYS A 1 207 ? 32.164 -24.532 -18.280 1.00 94.94 207 LYS A CA 1
ATOM 1627 C C . LYS A 1 207 ? 31.928 -23.254 -19.086 1.00 94.94 207 LYS A C 1
ATOM 1629 O O . LYS A 1 207 ? 32.721 -22.971 -19.974 1.00 94.94 207 LYS A O 1
ATOM 1634 N N . LEU A 1 208 ? 30.861 -22.527 -18.765 1.00 97.06 208 LEU A N 1
ATOM 1635 C CA . LEU A 1 208 ? 30.583 -21.207 -19.334 1.00 97.06 208 LEU A CA 1
ATOM 1636 C C . LEU A 1 208 ? 31.660 -20.213 -18.885 1.00 97.06 208 LEU A C 1
ATOM 1638 O O . LEU A 1 208 ? 32.024 -20.185 -17.703 1.00 97.06 208 LEU A O 1
ATOM 1642 N N . SER A 1 209 ? 32.149 -19.415 -19.826 1.00 97.94 209 SER A N 1
ATOM 1643 C CA . SER A 1 209 ? 33.074 -18.307 -19.589 1.00 97.94 209 SER A CA 1
ATOM 1644 C C . SER A 1 209 ? 32.399 -17.160 -18.824 1.00 97.94 209 SER A C 1
ATOM 1646 O O . SER A 1 209 ? 31.177 -17.097 -18.705 1.00 97.94 209 SER A O 1
ATOM 1648 N N . ASP A 1 210 ? 33.185 -16.246 -18.257 1.00 97.88 210 ASP A N 1
ATOM 1649 C CA . ASP A 1 210 ? 32.652 -15.117 -17.481 1.00 97.88 210 ASP A CA 1
ATOM 1650 C C . ASP A 1 210 ? 31.839 -14.151 -18.354 1.00 97.88 210 ASP A C 1
ATOM 1652 O O . ASP A 1 210 ? 30.806 -13.664 -17.904 1.00 97.88 210 ASP A O 1
ATOM 1656 N N . SER A 1 211 ? 32.262 -13.945 -19.607 1.00 97.88 211 SER A N 1
ATOM 1657 C CA . SER A 1 211 ? 31.554 -13.111 -20.585 1.00 97.88 211 SER A CA 1
ATOM 1658 C C . SER A 1 211 ? 30.193 -13.708 -20.952 1.00 97.88 211 SER A C 1
ATOM 1660 O O . SER A 1 211 ? 29.187 -13.018 -20.827 1.00 97.88 211 SER A O 1
ATOM 1662 N N . GLU A 1 212 ? 30.128 -15.008 -21.264 1.00 98.12 212 GLU A N 1
ATOM 1663 C CA . GLU A 1 212 ? 28.851 -15.690 -21.536 1.00 98.12 212 GLU A CA 1
ATOM 1664 C C . GLU A 1 212 ? 27.897 -15.599 -20.338 1.00 98.12 212 GLU A C 1
ATOM 1666 O O . GLU A 1 212 ? 26.692 -15.425 -20.501 1.00 98.12 212 GLU A O 1
ATOM 1671 N N . ARG A 1 213 ? 28.425 -15.693 -19.111 1.00 98.25 213 ARG A N 1
ATOM 1672 C CA . ARG A 1 213 ? 27.608 -15.567 -17.897 1.00 98.25 213 ARG A CA 1
ATOM 1673 C C . ARG A 1 213 ? 27.105 -14.143 -17.664 1.00 98.25 213 ARG A C 1
ATOM 1675 O O . ARG A 1 213 ? 26.023 -14.011 -17.105 1.00 98.25 213 ARG A O 1
ATOM 1682 N N . CYS A 1 214 ? 27.854 -13.116 -18.068 1.00 98.19 214 CYS A N 1
ATOM 1683 C CA . CYS A 1 214 ? 27.415 -11.720 -18.012 1.00 98.19 214 CYS A CA 1
ATOM 1684 C C . CYS A 1 214 ? 26.250 -11.479 -18.978 1.00 98.19 214 CYS A C 1
ATOM 1686 O O . CYS A 1 214 ? 25.189 -11.053 -18.530 1.00 98.19 214 CYS A O 1
ATOM 1688 N N . CYS A 1 215 ? 26.394 -11.889 -20.245 1.00 98.12 215 CYS A N 1
ATOM 1689 C CA . CYS A 1 215 ? 25.336 -11.751 -21.251 1.00 98.12 215 CYS A CA 1
ATOM 1690 C C . CYS A 1 215 ? 24.037 -12.448 -20.817 1.00 98.12 215 CYS A C 1
ATOM 1692 O O . CYS A 1 215 ? 22.975 -11.844 -20.861 1.00 98.12 215 CYS A O 1
ATOM 1694 N N . ILE A 1 216 ? 24.116 -13.670 -20.266 1.00 98.00 216 ILE A N 1
ATOM 1695 C CA . ILE A 1 216 ? 22.929 -14.386 -19.750 1.00 98.00 216 ILE A CA 1
ATOM 1696 C C . ILE A 1 216 ? 22.194 -13.594 -18.650 1.00 98.00 216 ILE A C 1
ATOM 1698 O O . ILE A 1 216 ? 20.982 -13.736 -18.497 1.00 98.00 216 ILE A O 1
ATOM 1702 N N . LEU A 1 217 ? 22.911 -12.814 -17.834 1.00 98.25 217 LEU A N 1
ATOM 1703 C CA . LEU A 1 217 ? 22.306 -12.021 -16.762 1.00 98.25 217 LEU A CA 1
ATOM 1704 C C . LEU A 1 217 ? 21.734 -10.694 -17.266 1.00 98.25 217 LEU A C 1
ATOM 1706 O O . LEU A 1 217 ? 20.718 -10.258 -16.727 1.00 98.25 217 LEU A O 1
ATOM 1710 N N . GLU A 1 218 ? 22.373 -10.075 -18.258 1.00 98.19 218 GLU A N 1
ATOM 1711 C CA . GLU A 1 218 ? 21.917 -8.842 -18.916 1.00 98.19 218 GLU A CA 1
ATOM 1712 C C . GLU A 1 218 ? 20.679 -9.085 -19.789 1.00 98.19 218 GLU A C 1
ATOM 1714 O O . GLU A 1 218 ? 19.765 -8.265 -19.784 1.00 98.19 218 GLU A O 1
ATOM 1719 N N . ASP A 1 219 ? 20.599 -10.246 -20.444 1.00 98.31 219 ASP A N 1
ATOM 1720 C CA . ASP A 1 219 ? 19.448 -10.663 -21.256 1.00 98.31 219 ASP A CA 1
ATOM 1721 C C . ASP A 1 219 ? 18.215 -11.055 -20.411 1.00 98.31 219 ASP A C 1
ATOM 1723 O O . ASP A 1 219 ? 17.110 -11.227 -20.937 1.00 98.31 219 ASP A O 1
ATOM 1727 N N . ASP A 1 220 ? 18.366 -11.233 -19.094 1.00 98.06 220 ASP A N 1
ATOM 1728 C CA . ASP A 1 220 ? 17.257 -11.597 -18.210 1.00 98.06 220 ASP A CA 1
ATOM 1729 C C . ASP A 1 220 ? 16.368 -10.376 -17.929 1.00 98.06 220 ASP A C 1
ATOM 1731 O O . ASP A 1 220 ? 16.784 -9.404 -17.301 1.00 98.06 220 ASP A O 1
ATOM 1735 N N . THR A 1 221 ? 15.093 -10.461 -18.320 1.00 98.06 221 THR A N 1
ATOM 1736 C CA . THR A 1 221 ? 14.090 -9.391 -18.164 1.00 98.06 221 THR A CA 1
ATOM 1737 C C . THR A 1 221 ? 13.918 -8.894 -16.725 1.00 98.06 221 THR A C 1
ATOM 1739 O O . THR A 1 221 ? 13.387 -7.807 -16.490 1.00 98.06 221 THR A O 1
ATOM 1742 N N . TRP A 1 222 ? 14.309 -9.703 -15.736 1.00 98.12 222 TRP A N 1
ATOM 1743 C CA . TRP A 1 222 ? 14.197 -9.372 -14.316 1.00 98.12 222 TRP A CA 1
ATOM 1744 C C . TRP A 1 222 ? 15.463 -8.748 -13.729 1.00 98.12 222 TRP A C 1
ATOM 1746 O O . TRP A 1 222 ? 15.501 -8.478 -12.524 1.00 98.12 222 TRP A O 1
ATOM 1756 N N . THR A 1 223 ? 16.482 -8.501 -14.542 1.00 98.44 223 THR A N 1
ATOM 1757 C CA . THR A 1 223 ? 17.718 -7.839 -14.140 1.00 98.44 223 THR A CA 1
ATOM 1758 C C . THR A 1 223 ? 17.673 -6.360 -14.514 1.00 98.44 223 THR A C 1
ATOM 1760 O O . THR A 1 223 ? 17.345 -6.009 -15.639 1.00 98.44 223 THR A O 1
ATOM 1763 N N . LYS A 1 224 ? 17.992 -5.470 -13.566 1.00 98.00 224 LYS A N 1
ATOM 1764 C CA . LYS A 1 224 ? 18.096 -4.020 -13.816 1.00 98.00 224 LYS A CA 1
ATOM 1765 C C . LYS A 1 224 ? 19.535 -3.586 -14.098 1.00 98.00 224 LYS A C 1
ATOM 1767 O O . LYS A 1 224 ? 19.770 -2.758 -14.965 1.00 98.00 224 LYS A O 1
ATOM 1772 N N . SER A 1 225 ? 20.488 -4.118 -13.336 1.00 98.12 225 SER A N 1
ATOM 1773 C CA . SER A 1 225 ? 21.920 -3.885 -13.538 1.00 98.12 225 SER A CA 1
ATOM 1774 C C . SER A 1 225 ? 22.732 -5.087 -13.062 1.00 98.12 225 SER A C 1
ATOM 1776 O O . SER A 1 225 ? 22.373 -5.738 -12.071 1.00 98.12 225 SER A O 1
ATOM 1778 N N . VAL A 1 226 ? 23.819 -5.389 -13.775 1.00 98.56 226 VAL A N 1
ATOM 1779 C CA . VAL A 1 226 ? 24.722 -6.511 -13.490 1.00 98.56 226 VAL A CA 1
ATOM 1780 C C . VAL A 1 226 ? 26.086 -5.965 -13.077 1.00 98.56 226 VAL A C 1
ATOM 1782 O O . VAL A 1 226 ? 26.687 -5.164 -13.779 1.00 98.56 226 VAL A O 1
ATOM 1785 N N . GLU A 1 227 ? 26.592 -6.420 -11.933 1.00 98.25 227 GLU A N 1
ATOM 1786 C CA . GLU A 1 227 ? 27.974 -6.225 -11.494 1.00 98.25 227 GLU A CA 1
ATOM 1787 C C . GLU A 1 227 ? 28.657 -7.602 -11.352 1.00 98.25 227 GLU A C 1
ATOM 1789 O O . GLU A 1 227 ? 27.980 -8.612 -11.123 1.00 98.25 227 GLU A O 1
ATOM 1794 N N . PRO A 1 228 ? 30.001 -7.687 -11.376 1.00 98.31 228 PRO A N 1
ATOM 1795 C CA . PRO A 1 228 ? 30.713 -8.961 -11.239 1.00 98.31 228 PRO A CA 1
ATOM 1796 C C .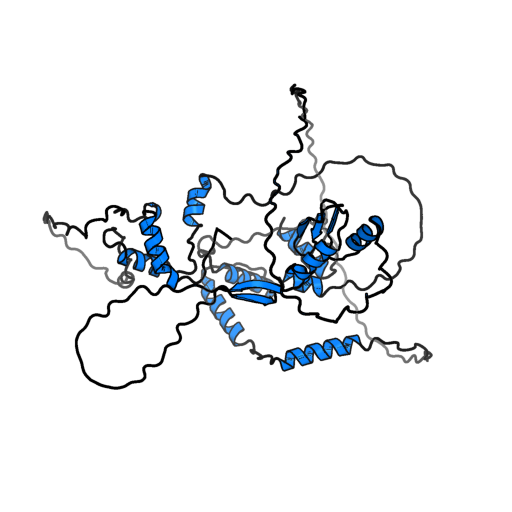 PRO A 1 228 ? 30.276 -9.792 -10.024 1.00 98.31 228 PRO A C 1
ATOM 1798 O O . PRO A 1 228 ? 30.101 -11.008 -10.119 1.00 98.31 228 PRO A O 1
ATOM 1801 N N . HIS A 1 229 ? 30.029 -9.146 -8.881 1.00 98.50 229 HIS A N 1
ATOM 1802 C CA . HIS A 1 229 ? 29.666 -9.818 -7.629 1.00 98.50 229 HIS A CA 1
ATOM 1803 C C . HIS A 1 229 ? 28.268 -9.472 -7.114 1.00 98.50 229 HIS A C 1
ATOM 1805 O O . HIS A 1 229 ? 27.923 -9.845 -5.988 1.00 98.50 229 HIS A O 1
ATOM 1811 N N . SER A 1 230 ? 27.443 -8.777 -7.896 1.00 98.19 230 SER A N 1
ATOM 1812 C CA . SER A 1 230 ? 26.093 -8.431 -7.466 1.00 98.19 230 SER A CA 1
ATOM 1813 C C . SER A 1 230 ? 25.144 -8.191 -8.642 1.00 98.19 230 SER A C 1
ATOM 1815 O O . SER A 1 230 ? 25.579 -7.904 -9.746 1.00 98.19 230 SER A O 1
ATOM 1817 N N . ILE A 1 231 ? 23.839 -8.333 -8.419 1.00 98.56 231 ILE A N 1
ATOM 1818 C CA . ILE A 1 231 ? 22.814 -8.062 -9.437 1.00 98.56 231 ILE A CA 1
ATOM 1819 C C . ILE A 1 231 ? 21.697 -7.259 -8.796 1.00 98.56 231 ILE A C 1
ATOM 1821 O O . ILE A 1 231 ? 21.245 -7.604 -7.703 1.00 98.56 231 ILE A O 1
ATOM 1825 N N . HIS A 1 232 ? 21.218 -6.216 -9.461 1.00 98.50 232 HIS A N 1
ATOM 1826 C CA . HIS A 1 232 ? 20.034 -5.494 -9.021 1.00 98.50 232 HIS A CA 1
ATOM 1827 C C . HIS A 1 232 ? 18.775 -6.128 -9.625 1.00 98.50 232 HIS A C 1
ATOM 1829 O O . HIS A 1 232 ? 18.581 -6.113 -10.839 1.00 98.50 232 HIS A O 1
ATOM 1835 N N . CYS A 1 233 ? 17.917 -6.703 -8.779 1.00 98.69 233 CYS A N 1
ATOM 1836 C CA . CYS A 1 233 ? 16.673 -7.331 -9.224 1.00 98.69 233 CYS A CA 1
ATOM 1837 C C . CYS A 1 233 ? 15.641 -6.267 -9.620 1.00 98.69 233 CYS A C 1
ATOM 1839 O O . CYS A 1 233 ? 15.288 -5.430 -8.793 1.00 98.69 233 CYS A O 1
ATOM 1841 N N . ASN A 1 234 ? 15.107 -6.329 -10.838 1.00 97.94 234 ASN A N 1
ATOM 1842 C CA . ASN A 1 234 ? 14.049 -5.437 -11.313 1.00 97.94 234 ASN A CA 1
ATOM 1843 C C . ASN A 1 234 ? 12.702 -5.699 -10.613 1.00 97.94 234 ASN A C 1
ATOM 1845 O O . ASN A 1 234 ? 11.914 -4.784 -10.434 1.00 97.94 234 ASN A O 1
ATOM 1849 N N . GLY A 1 235 ? 12.450 -6.934 -10.159 1.00 96.50 235 GLY A N 1
ATOM 1850 C CA . GLY A 1 235 ? 11.202 -7.283 -9.473 1.00 96.50 235 GLY A CA 1
ATOM 1851 C C . GLY A 1 235 ? 11.098 -6.708 -8.057 1.00 96.50 235 GLY A C 1
ATOM 1852 O O . GLY A 1 235 ? 10.107 -6.077 -7.718 1.00 96.50 235 GLY A O 1
ATOM 1853 N N . CYS A 1 236 ? 12.102 -6.947 -7.204 1.00 97.44 236 CYS A N 1
ATOM 1854 C CA . CYS A 1 236 ? 12.063 -6.518 -5.797 1.00 97.44 236 CYS A CA 1
ATOM 1855 C C . CYS A 1 236 ? 12.994 -5.344 -5.460 1.00 97.44 236 CYS A C 1
ATOM 1857 O O . CYS A 1 236 ? 13.115 -5.009 -4.284 1.00 97.44 236 CYS A O 1
ATOM 1859 N N . HIS A 1 237 ? 13.722 -4.799 -6.441 1.00 97.50 237 HIS A N 1
ATOM 1860 C CA . HIS A 1 237 ? 14.687 -3.695 -6.291 1.00 97.50 237 HIS A CA 1
ATOM 1861 C C . HIS A 1 237 ? 15.785 -3.922 -5.235 1.00 97.50 237 HIS A C 1
ATOM 1863 O O . HIS A 1 237 ? 16.370 -2.985 -4.695 1.00 97.50 237 HIS A O 1
ATOM 1869 N N . LYS A 1 238 ? 16.090 -5.189 -4.920 1.00 98.00 238 LYS A N 1
ATOM 1870 C CA . LYS A 1 238 ? 17.162 -5.551 -3.979 1.00 98.00 238 LYS A CA 1
ATOM 1871 C C . LYS A 1 238 ? 18.433 -5.901 -4.744 1.00 98.00 238 LYS A C 1
ATOM 1873 O O . LYS A 1 238 ? 18.386 -6.621 -5.742 1.00 98.00 238 LYS A O 1
ATOM 1878 N N . LYS A 1 239 ? 19.573 -5.451 -4.214 1.00 98.31 239 LYS A N 1
ATOM 1879 C CA . LYS A 1 239 ? 20.912 -5.833 -4.681 1.00 98.31 239 LYS A CA 1
ATOM 1880 C C . LYS A 1 239 ? 21.259 -7.229 -4.150 1.00 98.31 239 LYS A C 1
ATOM 1882 O O . LYS A 1 239 ? 21.461 -7.428 -2.952 1.00 98.31 239 LYS A O 1
ATOM 1887 N N . ILE A 1 240 ? 21.286 -8.217 -5.035 1.00 98.31 240 ILE A N 1
ATOM 1888 C CA . ILE A 1 240 ? 21.554 -9.622 -4.728 1.00 98.31 240 ILE A CA 1
ATOM 1889 C C . ILE A 1 240 ? 23.053 -9.869 -4.807 1.00 98.31 240 ILE A C 1
ATOM 1891 O O . ILE A 1 240 ? 23.648 -9.763 -5.874 1.00 98.31 240 ILE A O 1
ATOM 1895 N N . LYS A 1 241 ? 23.672 -10.224 -3.678 1.00 98.25 241 LYS A N 1
ATOM 1896 C CA . LYS A 1 241 ? 25.092 -10.591 -3.635 1.00 98.25 241 LYS A CA 1
ATOM 1897 C C . LYS A 1 241 ? 25.308 -11.940 -4.329 1.00 98.25 241 LYS A C 1
ATOM 1899 O O . LYS A 1 241 ? 24.721 -12.954 -3.938 1.00 98.25 241 LYS A O 1
ATOM 1904 N N . LEU A 1 242 ? 26.164 -11.946 -5.346 1.00 97.81 242 LEU A N 1
ATOM 1905 C CA . LEU A 1 242 ? 26.676 -13.157 -5.977 1.00 97.81 242 LEU A CA 1
ATOM 1906 C C . LEU A 1 242 ? 27.854 -13.716 -5.161 1.00 97.81 242 LEU A C 1
ATOM 1908 O O . LEU A 1 242 ? 28.124 -13.300 -4.035 1.00 97.81 242 LEU A O 1
ATOM 1912 N N . HIS A 1 243 ? 28.535 -14.723 -5.702 1.00 96.50 243 HIS A N 1
ATOM 1913 C CA . HIS A 1 243 ? 29.711 -15.302 -5.062 1.00 96.50 243 HIS A CA 1
ATOM 1914 C C . HIS A 1 243 ? 30.913 -14.353 -5.190 1.00 96.50 243 HIS A C 1
ATOM 1916 O O . HIS A 1 243 ? 31.206 -13.879 -6.283 1.00 96.50 243 HIS A O 1
ATOM 1922 N N . CYS A 1 244 ? 31.653 -14.123 -4.104 1.00 96.31 244 CYS A N 1
ATOM 1923 C CA . CYS A 1 244 ? 32.808 -13.215 -4.109 1.00 96.31 244 CYS A CA 1
ATOM 1924 C C . CYS A 1 244 ? 33.996 -13.728 -4.941 1.00 96.31 244 CYS A C 1
ATOM 1926 O O . CYS A 1 244 ? 34.749 -12.935 -5.475 1.00 96.31 244 CYS A O 1
ATOM 1928 N N . GLN A 1 245 ? 34.168 -15.047 -5.079 1.00 96.88 245 GLN A N 1
ATOM 1929 C CA . GLN A 1 245 ? 35.292 -15.619 -5.846 1.00 96.88 245 GLN A CA 1
ATOM 1930 C C . GLN A 1 245 ? 34.982 -15.896 -7.324 1.00 96.88 245 GLN A C 1
ATOM 1932 O O . GLN A 1 245 ? 35.881 -16.249 -8.078 1.00 96.88 245 GLN A O 1
ATOM 1937 N N . ARG A 1 246 ? 33.709 -15.848 -7.739 1.00 96.88 246 ARG A N 1
ATOM 1938 C CA . ARG A 1 246 ? 33.315 -16.140 -9.126 1.00 96.88 246 ARG A CA 1
ATOM 1939 C C . ARG A 1 246 ? 32.392 -15.045 -9.621 1.00 96.88 246 ARG A C 1
ATOM 1941 O O . ARG A 1 246 ? 31.261 -14.958 -9.138 1.00 96.88 246 ARG A O 1
ATOM 1948 N N . ASN A 1 247 ? 32.863 -14.291 -10.607 1.00 98.19 247 ASN A N 1
ATOM 1949 C CA . ASN A 1 247 ? 32.090 -13.238 -11.257 1.00 98.19 247 ASN A CA 1
ATOM 1950 C C . ASN A 1 247 ? 30.848 -13.842 -11.914 1.00 98.19 247 ASN A C 1
ATOM 1952 O O . ASN A 1 247 ? 30.937 -14.965 -12.403 1.00 98.19 247 ASN A O 1
ATOM 1956 N N . TYR A 1 248 ? 29.704 -13.158 -11.905 1.00 98.19 248 TYR A N 1
ATOM 1957 C CA . TYR A 1 248 ? 28.493 -13.558 -12.640 1.00 98.19 248 TYR A CA 1
ATOM 1958 C C . TYR A 1 248 ? 28.003 -14.986 -12.302 1.00 98.19 248 TYR A C 1
ATOM 1960 O O . TYR A 1 248 ? 27.816 -15.857 -13.157 1.00 98.19 248 TYR A O 1
ATOM 1968 N N . ASN A 1 249 ? 27.862 -15.304 -11.009 1.00 97.56 249 ASN A N 1
ATOM 1969 C CA . ASN A 1 249 ? 27.355 -16.609 -10.568 1.00 97.56 249 ASN A CA 1
ATOM 1970 C C . ASN A 1 249 ? 25.827 -16.740 -10.764 1.00 97.56 249 ASN A C 1
ATOM 1972 O O . ASN A 1 249 ? 25.043 -16.394 -9.878 1.00 97.56 249 ASN A O 1
ATOM 1976 N N . ILE A 1 250 ? 25.428 -17.340 -11.889 1.00 97.88 250 ILE A N 1
ATOM 1977 C CA . ILE A 1 250 ? 24.026 -17.570 -12.285 1.00 97.88 250 ILE A CA 1
ATOM 1978 C C . ILE A 1 250 ? 23.219 -18.342 -11.220 1.00 97.88 250 ILE A C 1
ATOM 1980 O O . ILE A 1 250 ? 22.052 -18.047 -10.986 1.00 97.88 250 ILE A O 1
ATOM 1984 N N . GLN A 1 251 ? 23.825 -19.277 -10.477 1.00 97.50 251 GLN A N 1
ATOM 1985 C CA . GLN A 1 251 ? 23.082 -20.110 -9.516 1.00 97.50 251 GLN A CA 1
ATOM 1986 C C . GLN A 1 251 ? 22.481 -19.299 -8.358 1.00 97.50 251 GLN A C 1
ATOM 1988 O O . GLN A 1 251 ? 21.396 -19.622 -7.865 1.00 97.50 251 GLN A O 1
ATOM 1993 N N . ARG A 1 252 ? 23.180 -18.248 -7.903 1.00 97.56 252 ARG A N 1
ATOM 1994 C CA . ARG A 1 252 ? 22.678 -17.344 -6.853 1.00 97.56 252 ARG A CA 1
ATOM 1995 C C . ARG A 1 252 ? 21.514 -16.502 -7.370 1.00 97.56 252 ARG A C 1
ATOM 1997 O O . ARG A 1 252 ? 20.547 -16.308 -6.633 1.00 97.56 252 ARG A O 1
ATOM 2004 N N . TRP A 1 253 ? 21.582 -16.083 -8.632 1.00 98.12 253 TRP A N 1
ATOM 2005 C CA . TRP A 1 253 ? 20.495 -15.388 -9.310 1.00 98.12 253 TRP A CA 1
ATOM 2006 C C . TRP A 1 253 ? 19.256 -16.280 -9.473 1.00 98.12 253 TRP A C 1
ATOM 2008 O O . TRP A 1 253 ? 18.174 -15.913 -9.023 1.00 98.12 253 TRP A O 1
ATOM 2018 N N . ASP A 1 254 ? 19.409 -17.513 -9.958 1.00 97.81 254 ASP A N 1
ATOM 2019 C CA . ASP A 1 254 ? 18.297 -18.468 -10.087 1.00 97.81 254 ASP A CA 1
ATOM 2020 C C . ASP A 1 254 ? 17.674 -18.854 -8.738 1.00 97.81 254 ASP A C 1
ATOM 2022 O O . ASP A 1 254 ? 16.476 -19.135 -8.631 1.00 97.81 254 ASP A O 1
ATOM 2026 N N . ALA A 1 255 ? 18.477 -18.899 -7.673 1.00 97.69 255 ALA A N 1
ATOM 2027 C CA . ALA A 1 255 ? 17.969 -19.100 -6.320 1.00 97.69 255 ALA A CA 1
ATOM 2028 C C . ALA A 1 255 ? 17.141 -17.901 -5.832 1.00 97.69 255 ALA A C 1
ATOM 2030 O O . ALA A 1 255 ? 16.158 -18.100 -5.114 1.00 97.69 255 ALA A O 1
ATOM 2031 N N . HIS A 1 256 ? 17.517 -16.680 -6.221 1.00 97.94 256 HIS A N 1
ATOM 2032 C CA . HIS A 1 256 ? 16.731 -15.483 -5.953 1.00 97.94 256 HIS A CA 1
ATOM 2033 C C . HIS A 1 256 ? 15.439 -15.465 -6.775 1.00 97.94 256 HIS A C 1
ATOM 2035 O O . HIS A 1 256 ? 14.376 -15.319 -6.178 1.00 97.94 256 HIS A O 1
ATOM 2041 N N . LYS A 1 257 ? 15.492 -15.711 -8.093 1.00 97.81 257 LYS A N 1
ATOM 2042 C CA . LYS A 1 257 ? 14.303 -15.769 -8.965 1.00 97.81 257 LYS A CA 1
ATOM 2043 C C . LYS A 1 257 ? 13.229 -16.711 -8.424 1.00 97.81 257 LYS A C 1
ATOM 2045 O O . LYS A 1 257 ? 12.064 -16.348 -8.395 1.00 97.81 257 LYS A O 1
ATOM 2050 N N . ARG A 1 258 ? 13.620 -17.870 -7.880 1.00 96.88 258 ARG A N 1
ATOM 2051 C CA . ARG A 1 258 ? 12.703 -18.845 -7.249 1.00 96.88 258 ARG A CA 1
ATOM 2052 C C . ARG A 1 258 ? 12.084 -18.402 -5.917 1.00 96.88 258 ARG A C 1
ATOM 2054 O O . ARG A 1 258 ? 11.162 -19.055 -5.436 1.00 96.88 258 ARG A O 1
ATOM 2061 N N . LYS A 1 259 ? 12.622 -17.368 -5.269 1.00 96.19 259 LYS A N 1
ATOM 2062 C CA . LYS A 1 259 ? 12.173 -16.876 -3.953 1.00 96.19 259 LYS A CA 1
ATOM 2063 C C . LYS A 1 259 ? 11.610 -15.460 -3.999 1.00 96.19 259 LYS A C 1
ATOM 2065 O O . LYS A 1 259 ? 10.960 -15.055 -3.044 1.00 96.19 259 LYS A O 1
ATOM 2070 N N . CYS A 1 260 ? 11.911 -14.703 -5.046 1.00 97.31 260 CYS A N 1
ATOM 2071 C CA . CYS A 1 260 ? 11.487 -13.326 -5.187 1.00 97.31 260 CYS A CA 1
ATOM 2072 C C . CYS A 1 260 ? 9.965 -13.274 -5.333 1.00 97.31 260 CYS A C 1
ATOM 2074 O O . CYS A 1 260 ? 9.409 -13.847 -6.270 1.00 97.31 260 CYS A O 1
ATOM 2076 N N . GLU A 1 261 ? 9.295 -12.593 -4.407 1.00 96.25 261 GLU A N 1
ATOM 2077 C CA . GLU A 1 261 ? 7.829 -12.516 -4.368 1.00 96.25 261 GLU A CA 1
ATOM 2078 C C . GLU A 1 261 ? 7.269 -11.777 -5.588 1.00 96.25 261 GLU A C 1
ATOM 2080 O O . GLU A 1 261 ? 6.207 -12.134 -6.086 1.00 96.25 261 GLU A O 1
ATOM 2085 N N . HIS A 1 262 ? 8.025 -10.813 -6.119 1.00 95.44 262 HIS A N 1
ATOM 2086 C CA . HIS A 1 262 ? 7.649 -10.034 -7.299 1.00 95.44 262 HIS A CA 1
ATOM 2087 C C . HIS A 1 262 ? 7.827 -10.802 -8.614 1.00 95.44 262 HIS A C 1
ATOM 2089 O O . HIS A 1 262 ? 7.060 -10.586 -9.541 1.00 95.44 262 HIS A O 1
ATOM 2095 N N . ILE A 1 263 ? 8.803 -11.718 -8.690 1.00 96.44 263 ILE A N 1
ATOM 2096 C CA . ILE A 1 263 ? 9.020 -12.555 -9.884 1.00 96.44 263 ILE A CA 1
ATOM 2097 C C . ILE A 1 263 ? 8.087 -13.769 -9.857 1.00 96.44 263 ILE A C 1
ATOM 2099 O O . ILE A 1 263 ? 7.500 -14.139 -10.866 1.00 96.44 263 ILE A O 1
ATOM 2103 N N . THR A 1 264 ? 7.949 -14.415 -8.697 1.00 96.25 264 THR A N 1
ATOM 2104 C CA . THR A 1 264 ? 7.142 -15.640 -8.571 1.00 96.25 264 THR A CA 1
ATOM 2105 C C . THR A 1 264 ? 5.657 -15.372 -8.353 1.00 96.25 264 THR A C 1
ATOM 2107 O O . THR A 1 264 ? 4.845 -16.264 -8.585 1.00 96.25 264 THR A O 1
ATOM 2110 N N . GLY A 1 265 ? 5.285 -14.189 -7.857 1.00 93.88 265 GLY A N 1
ATOM 2111 C CA . GLY A 1 265 ? 3.919 -13.893 -7.429 1.00 93.88 265 GLY A CA 1
ATOM 2112 C C . GLY A 1 265 ? 3.494 -14.651 -6.165 1.00 93.88 265 GLY A C 1
ATOM 2113 O O . GLY A 1 265 ? 2.298 -14.745 -5.882 1.00 93.88 265 GLY A O 1
ATOM 2114 N N . PHE A 1 266 ? 4.432 -15.219 -5.397 1.00 90.75 266 PHE A N 1
ATOM 2115 C CA . PHE A 1 266 ? 4.148 -15.940 -4.155 1.00 90.75 266 PHE A CA 1
ATOM 2116 C C . PHE A 1 266 ? 4.895 -15.317 -2.979 1.00 90.75 266 PHE A C 1
ATOM 2118 O O . PHE A 1 266 ? 6.122 -15.260 -2.974 1.00 90.75 266 PHE A O 1
ATOM 2125 N N . ALA A 1 267 ? 4.147 -14.919 -1.950 1.00 89.81 267 ALA A N 1
ATOM 2126 C CA . ALA A 1 267 ? 4.705 -14.424 -0.700 1.00 89.81 267 ALA A CA 1
ATOM 2127 C C . ALA A 1 267 ? 4.707 -15.537 0.353 1.00 89.81 267 ALA A C 1
ATOM 2129 O O . ALA A 1 267 ? 3.702 -16.231 0.563 1.00 89.81 267 ALA A O 1
ATOM 2130 N N . LYS A 1 268 ? 5.834 -15.725 1.044 1.00 87.44 268 LYS A N 1
ATOM 2131 C CA . LYS A 1 268 ? 5.910 -16.680 2.160 1.00 87.44 268 LYS A CA 1
ATOM 2132 C C . LYS A 1 268 ? 5.524 -15.960 3.442 1.00 87.44 268 LYS A C 1
ATOM 2134 O O . LYS A 1 268 ? 6.351 -15.295 4.053 1.00 87.44 268 LYS A O 1
ATOM 2139 N N . LYS A 1 269 ? 4.273 -16.121 3.880 1.00 87.19 269 LYS A N 1
ATOM 2140 C CA . LYS A 1 269 ? 3.816 -15.561 5.157 1.00 87.19 269 LYS A CA 1
ATOM 2141 C C . LYS A 1 269 ? 3.929 -16.607 6.264 1.00 87.19 269 LYS A C 1
ATOM 2143 O O . LYS A 1 269 ? 3.404 -17.720 6.165 1.00 87.19 269 LYS A O 1
ATOM 2148 N N . HIS A 1 270 ? 4.621 -16.237 7.337 1.00 83.62 270 HIS A N 1
ATOM 2149 C CA . HIS A 1 270 ? 4.601 -16.990 8.585 1.00 83.62 270 HIS A CA 1
ATOM 2150 C C . HIS A 1 270 ? 3.252 -16.744 9.254 1.00 83.62 270 HIS A C 1
ATOM 2152 O O . HIS A 1 270 ? 2.976 -15.643 9.721 1.00 83.62 270 HIS A O 1
ATOM 2158 N N . ILE A 1 271 ? 2.389 -17.758 9.273 1.00 85.31 271 ILE A N 1
ATOM 2159 C CA . ILE A 1 271 ? 1.086 -17.653 9.923 1.00 85.31 271 ILE A CA 1
ATOM 2160 C C . ILE A 1 271 ? 1.199 -18.315 11.290 1.00 85.31 271 ILE A C 1
ATOM 2162 O O . ILE A 1 271 ? 1.510 -19.505 11.411 1.00 85.31 271 ILE A O 1
ATOM 2166 N N . ILE A 1 272 ? 0.934 -17.533 12.334 1.00 84.38 272 ILE A N 1
ATOM 2167 C CA . ILE A 1 272 ? 0.808 -18.045 13.694 1.00 84.38 272 ILE A CA 1
ATOM 2168 C C . ILE A 1 272 ? -0.544 -18.744 13.791 1.00 84.38 272 ILE A C 1
ATOM 2170 O O . ILE A 1 272 ? -1.574 -18.132 14.063 1.00 84.38 272 ILE A O 1
ATOM 2174 N N . THR A 1 273 ? -0.564 -20.049 13.546 1.00 76.62 273 THR A N 1
ATOM 2175 C CA . THR A 1 273 ? -1.753 -20.851 13.824 1.00 76.62 273 THR A CA 1
ATOM 2176 C C . THR A 1 273 ? -1.786 -21.160 15.311 1.00 76.62 273 THR A C 1
ATOM 2178 O O . THR A 1 273 ? -1.119 -22.087 15.775 1.00 76.62 273 THR A O 1
ATOM 2181 N N . LYS A 1 274 ? -2.579 -20.399 16.070 1.00 74.81 274 LYS A N 1
ATOM 2182 C CA . LYS A 1 274 ? -3.001 -20.835 17.403 1.00 74.81 274 LYS A CA 1
ATOM 2183 C C . LYS A 1 274 ? -3.802 -22.119 17.198 1.00 74.81 274 LYS A C 1
ATOM 2185 O O . LYS A 1 274 ? -4.854 -22.090 16.561 1.00 74.81 274 LYS A O 1
ATOM 2190 N N . LYS A 1 275 ? -3.284 -23.263 17.660 1.00 70.06 275 LYS A N 1
ATOM 2191 C CA . LYS A 1 275 ? -4.099 -24.479 17.727 1.00 70.06 275 LYS A CA 1
ATOM 2192 C C . LYS A 1 275 ? -5.271 -24.146 18.638 1.00 70.06 275 LYS A C 1
ATOM 2194 O O . LYS A 1 275 ? -5.060 -23.908 19.824 1.00 70.06 275 LYS A O 1
ATOM 2199 N N . LEU A 1 276 ? -6.474 -24.098 18.072 1.00 66.19 276 LEU A N 1
ATOM 2200 C CA . LEU A 1 276 ? -7.684 -24.046 18.874 1.00 66.19 276 LEU A CA 1
ATOM 2201 C C . LEU A 1 276 ? -7.626 -25.263 19.812 1.00 66.19 276 LEU A C 1
ATOM 2203 O O . LEU A 1 276 ? -7.372 -26.368 19.311 1.00 66.19 276 LEU A O 1
ATOM 2207 N N . PRO A 1 277 ? -7.758 -25.089 21.140 1.00 71.31 277 PRO A N 1
ATOM 2208 C CA . PRO A 1 277 ? -7.824 -26.217 22.053 1.00 71.31 277 PRO A CA 1
ATOM 2209 C C . PRO A 1 277 ? -8.883 -27.173 21.516 1.00 71.31 277 PRO A C 1
ATOM 2211 O O . PRO A 1 277 ? -10.025 -26.766 21.302 1.00 71.31 277 PRO A O 1
ATOM 2214 N N . LYS A 1 278 ? -8.500 -28.420 21.218 1.00 67.44 278 LYS A N 1
ATOM 2215 C CA . LYS A 1 278 ? -9.492 -29.460 20.950 1.00 67.44 278 LYS A CA 1
ATOM 2216 C C . LYS A 1 278 ? -10.316 -29.541 22.226 1.00 67.44 278 LYS A C 1
ATOM 2218 O O . LYS A 1 278 ? -9.812 -30.027 23.234 1.00 67.44 278 LYS A O 1
ATOM 2223 N N . LEU A 1 279 ? -11.533 -29.004 22.186 1.00 59.38 279 LEU A N 1
ATOM 2224 C CA . LEU A 1 279 ? -12.530 -29.238 23.212 1.00 59.38 279 LEU A CA 1
ATOM 2225 C C . LEU A 1 279 ? -12.763 -30.746 23.198 1.00 59.38 279 LEU A C 1
ATOM 2227 O O . LEU A 1 279 ? -13.433 -31.276 22.313 1.00 59.38 279 LEU A O 1
ATOM 2231 N N . LEU A 1 280 ? -12.100 -31.447 24.116 1.00 63.81 280 LEU A N 1
ATOM 2232 C CA . LEU A 1 280 ? -12.495 -32.789 24.491 1.00 63.81 280 LEU A CA 1
ATOM 2233 C C . LEU A 1 280 ? -13.912 -32.623 25.024 1.00 63.81 280 LEU A C 1
ATOM 2235 O O . LEU A 1 280 ? -14.109 -32.047 26.092 1.00 63.81 280 LEU A O 1
ATOM 2239 N N . GLY A 1 281 ? -14.892 -33.008 24.207 1.00 58.22 281 GLY A N 1
ATOM 2240 C CA . GLY A 1 281 ? -16.283 -33.006 24.621 1.00 58.22 281 GLY A CA 1
ATOM 2241 C C . GLY A 1 281 ? -16.391 -33.780 25.935 1.00 58.22 281 GLY A C 1
ATOM 2242 O O . GLY A 1 281 ? -15.799 -34.861 26.039 1.00 58.22 281 GLY A O 1
ATOM 2243 N N . PRO A 1 282 ? -17.075 -33.238 26.953 1.00 52.03 282 PRO A N 1
ATOM 2244 C CA . PRO A 1 282 ? -17.277 -33.965 28.188 1.00 52.03 282 PRO A CA 1
ATOM 2245 C C . PRO A 1 282 ? -18.065 -35.234 27.863 1.00 52.03 282 PRO A C 1
ATOM 2247 O O . PRO A 1 282 ? -19.205 -35.176 27.404 1.00 52.03 282 PRO A O 1
ATOM 2250 N N . LYS A 1 283 ? -17.447 -36.394 28.099 1.00 54.28 283 LYS A N 1
ATOM 2251 C CA . LYS A 1 283 ? -18.187 -37.637 28.288 1.00 54.28 283 LYS A CA 1
ATOM 2252 C C . LYS A 1 283 ? -18.921 -37.459 29.615 1.00 54.28 283 LYS A C 1
ATOM 2254 O O . LYS A 1 283 ? -18.321 -37.572 30.678 1.00 54.28 283 LYS A O 1
ATOM 2259 N N . VAL A 1 284 ? -20.171 -37.012 29.526 1.00 48.06 284 VAL A N 1
ATOM 2260 C CA . VAL A 1 284 ? -21.050 -36.784 30.671 1.00 48.06 284 VAL A CA 1
ATOM 2261 C C . VAL A 1 284 ? -21.306 -38.135 31.326 1.00 48.06 284 VAL A C 1
ATOM 2263 O O . VAL A 1 284 ? -22.054 -38.948 30.793 1.00 48.06 284 VAL A O 1
ATOM 2266 N N . GLU A 1 285 ? -20.686 -38.366 32.476 1.00 46.53 285 GLU A N 1
ATOM 2267 C CA . GLU A 1 285 ? -21.142 -39.362 33.436 1.00 46.53 285 GLU A CA 1
ATOM 2268 C C . GLU A 1 285 ? -21.458 -38.615 34.732 1.00 46.53 285 GLU A C 1
ATOM 2270 O O . GLU A 1 285 ? -20.610 -38.007 35.383 1.00 46.53 285 GLU A O 1
ATOM 2275 N N . SER A 1 286 ? -22.756 -38.534 34.993 1.00 56.22 286 SER A N 1
ATOM 2276 C CA . SER A 1 286 ? -23.397 -37.777 36.057 1.00 56.22 286 SER A CA 1
ATOM 2277 C C . SER A 1 286 ? -23.082 -38.351 37.439 1.00 56.22 286 SER A C 1
ATOM 2279 O O . SER A 1 286 ? -23.376 -39.526 37.660 1.00 56.22 286 SER A O 1
ATOM 2281 N N . ARG A 1 287 ? -22.622 -37.511 38.384 1.00 47.91 287 ARG A N 1
ATOM 2282 C CA . ARG A 1 287 ? -23.036 -37.529 39.808 1.00 47.91 287 ARG A CA 1
ATOM 2283 C C . ARG A 1 287 ? -22.451 -36.357 40.628 1.00 47.91 287 ARG A C 1
ATOM 2285 O O . ARG A 1 287 ? -21.260 -36.323 40.895 1.00 47.91 287 ARG A O 1
ATOM 2292 N N . LEU A 1 288 ? -23.379 -35.503 41.079 1.00 52.78 288 LEU A N 1
ATOM 2293 C CA . LEU A 1 288 ? -23.502 -34.811 42.381 1.00 52.78 288 LEU A CA 1
ATOM 2294 C C . LEU A 1 288 ? -22.475 -33.747 42.857 1.00 52.78 288 LEU A C 1
ATOM 2296 O O . LEU A 1 288 ? -21.337 -33.716 42.400 1.00 52.78 288 LEU A O 1
ATOM 2300 N N . PRO A 1 289 ? -22.915 -32.821 43.750 1.00 56.56 289 PRO A N 1
ATOM 2301 C CA . PRO A 1 289 ? -22.339 -31.490 43.892 1.00 56.56 289 PRO A CA 1
ATOM 2302 C C . PRO A 1 289 ? -21.398 -31.360 45.095 1.00 56.56 289 PRO A C 1
ATOM 2304 O O . PRO A 1 289 ? -21.690 -31.820 46.196 1.00 56.56 289 PRO A O 1
ATOM 2307 N N . GLY A 1 290 ? -20.304 -30.629 44.894 1.00 50.31 290 GLY A N 1
ATOM 2308 C CA . GLY A 1 290 ? -19.456 -30.110 45.962 1.00 50.31 290 GLY A CA 1
ATOM 2309 C C . GLY A 1 290 ? -18.811 -28.789 45.526 1.00 50.31 290 GLY A C 1
ATOM 2310 O O . GLY A 1 290 ? -18.318 -28.712 44.397 1.00 50.31 290 GLY A O 1
ATOM 2311 N N . PRO A 1 291 ? -18.809 -27.739 46.369 1.00 55.72 291 PRO A N 1
ATOM 2312 C CA . PRO A 1 291 ? -18.247 -26.441 46.021 1.00 55.72 291 PRO A CA 1
ATOM 2313 C C . PRO A 1 291 ? -16.726 -26.493 46.184 1.00 55.72 291 PRO A C 1
ATOM 2315 O O . PRO A 1 291 ? -16.194 -26.329 47.277 1.00 55.72 291 PRO A O 1
ATOM 2318 N N . SER A 1 292 ? -16.014 -26.743 45.089 1.00 48.62 292 SER A N 1
ATOM 2319 C CA . SER A 1 292 ? -14.555 -26.638 45.051 1.00 48.62 292 SER A CA 1
ATOM 2320 C C . SER A 1 292 ? -14.147 -25.651 43.963 1.00 48.62 292 SER A C 1
ATOM 2322 O O . SER A 1 292 ? -14.510 -25.771 42.794 1.00 48.62 292 SER A O 1
ATOM 2324 N N . VAL A 1 293 ? -13.442 -24.608 44.397 1.00 51.62 293 VAL A N 1
ATOM 2325 C CA . VAL A 1 293 ? -12.932 -23.521 43.559 1.00 51.62 293 VAL A CA 1
ATOM 2326 C C . VAL A 1 293 ? -11.868 -24.096 42.614 1.00 51.62 293 VAL A C 1
ATOM 2328 O O . VAL A 1 293 ? -10.907 -24.699 43.099 1.00 51.62 293 VAL A O 1
ATOM 2331 N N . PRO A 1 294 ? -11.993 -23.940 41.283 1.00 45.81 294 PRO A N 1
ATOM 2332 C CA . PRO A 1 294 ? -11.018 -24.496 40.359 1.00 45.81 294 PRO A CA 1
ATOM 2333 C C . PRO A 1 294 ? -9.724 -23.674 40.393 1.00 45.81 294 PRO A C 1
ATOM 2335 O O . PRO A 1 294 ? -9.688 -22.511 39.993 1.00 45.81 294 PRO A O 1
ATOM 2338 N N . ILE A 1 295 ? -8.641 -24.304 40.847 1.00 45.16 295 ILE A N 1
ATOM 2339 C CA . ILE A 1 295 ? -7.275 -23.793 40.714 1.00 45.16 295 ILE A CA 1
ATOM 2340 C C . ILE A 1 295 ? -6.882 -23.926 39.236 1.00 45.16 295 ILE A C 1
ATOM 2342 O O . ILE A 1 295 ? -6.622 -25.020 38.736 1.00 45.16 295 ILE A O 1
ATOM 2346 N N . VAL A 1 296 ? -6.877 -22.804 38.515 1.00 41.91 296 VAL A N 1
ATOM 2347 C CA . VAL A 1 296 ? -6.464 -22.740 37.107 1.00 41.91 296 VAL A CA 1
ATOM 2348 C C . VAL A 1 296 ? -4.937 -22.782 37.043 1.00 41.91 296 VAL A C 1
ATOM 2350 O O . VAL A 1 296 ? -4.264 -21.780 37.273 1.00 41.91 296 VAL A O 1
ATOM 2353 N N . ALA A 1 297 ? -4.379 -23.953 36.738 1.00 43.56 297 ALA A N 1
ATOM 2354 C CA . ALA A 1 297 ? -2.952 -24.091 36.467 1.00 43.56 297 ALA A CA 1
ATOM 2355 C C . ALA A 1 297 ? -2.563 -23.329 35.176 1.00 43.56 297 ALA A C 1
ATOM 2357 O O . ALA A 1 297 ? -3.312 -23.366 34.192 1.00 43.56 297 ALA A O 1
ATOM 2358 N N . PRO A 1 298 ? -1.399 -22.652 35.136 1.00 46.25 298 PRO A N 1
ATOM 2359 C CA . PRO A 1 298 ? -0.950 -21.907 33.964 1.00 46.25 298 PRO A CA 1
ATOM 2360 C C . PRO A 1 298 ? -0.674 -22.854 32.787 1.00 46.25 298 PRO A C 1
ATOM 2362 O O . PRO A 1 298 ? 0.276 -23.639 32.789 1.00 46.25 298 PRO A O 1
ATOM 2365 N N . LEU A 1 299 ? -1.522 -22.781 31.759 1.00 53.25 299 LEU A N 1
ATOM 2366 C CA . LEU A 1 299 ? -1.410 -23.602 30.557 1.00 53.25 299 LEU A CA 1
ATOM 2367 C C . LEU A 1 299 ? -0.292 -23.056 29.655 1.00 53.25 299 LEU A C 1
ATOM 2369 O O . LEU A 1 299 ? -0.465 -22.082 28.921 1.00 53.25 299 LEU A O 1
ATOM 2373 N N . ASN A 1 300 ? 0.872 -23.698 29.715 1.00 56.16 300 ASN A N 1
ATOM 2374 C CA . ASN A 1 300 ? 2.059 -23.347 28.940 1.00 56.16 300 ASN A CA 1
ATOM 2375 C C . ASN A 1 300 ? 1.854 -23.713 27.451 1.00 56.16 300 ASN A C 1
ATOM 2377 O O . ASN A 1 300 ? 2.171 -24.817 27.001 1.00 56.16 300 ASN A O 1
ATOM 2381 N N . THR A 1 301 ? 1.229 -22.819 26.679 1.00 60.38 301 THR A N 1
ATOM 2382 C CA . THR A 1 301 ? 0.901 -23.066 25.266 1.00 60.38 301 THR A CA 1
ATOM 2383 C C . THR A 1 301 ? 2.094 -22.739 24.364 1.00 60.38 301 THR A C 1
ATOM 2385 O O . THR A 1 301 ? 2.409 -21.586 24.092 1.00 60.38 301 THR A O 1
ATOM 2388 N N . LYS A 1 302 ? 2.776 -23.777 23.860 1.00 70.94 302 LYS A N 1
ATOM 2389 C CA . LYS A 1 302 ? 3.831 -23.620 22.847 1.00 70.94 302 LYS A CA 1
ATOM 2390 C C . LYS A 1 302 ? 3.220 -23.172 21.514 1.00 70.94 302 LYS A C 1
ATOM 2392 O O . LYS A 1 302 ? 2.545 -23.950 20.836 1.00 70.94 302 LYS A O 1
ATOM 2397 N N . THR A 1 303 ? 3.482 -21.930 21.120 1.00 70.75 303 THR A N 1
ATOM 2398 C CA . THR A 1 303 ? 3.124 -21.388 19.802 1.00 70.75 303 THR A CA 1
ATOM 2399 C C . THR A 1 303 ? 3.905 -22.117 18.705 1.00 70.75 303 THR A C 1
ATOM 2401 O O . THR A 1 303 ? 5.134 -22.127 18.718 1.00 70.75 303 THR A O 1
ATOM 2404 N N . LYS A 1 304 ? 3.209 -22.731 17.739 1.00 79.56 304 LYS A N 1
ATOM 2405 C CA . LYS A 1 304 ? 3.831 -23.354 16.558 1.00 79.56 304 LYS A CA 1
ATOM 2406 C C . LYS A 1 304 ? 3.638 -22.448 15.341 1.00 79.56 304 LYS A C 1
ATOM 2408 O O . LYS A 1 304 ? 2.504 -22.146 14.975 1.00 79.56 304 LYS A O 1
ATOM 2413 N N . TYR A 1 305 ? 4.737 -22.051 14.705 1.00 79.19 305 TYR A N 1
ATOM 2414 C CA . TYR A 1 305 ? 4.717 -21.297 13.451 1.00 79.19 305 TYR A CA 1
ATOM 2415 C C . TYR A 1 305 ? 4.524 -22.253 12.272 1.00 79.19 305 TYR A C 1
ATOM 2417 O O . TYR A 1 305 ? 5.229 -23.258 12.161 1.00 79.19 305 TYR A O 1
ATOM 2425 N N . VAL A 1 306 ? 3.574 -21.946 11.388 1.00 85.25 306 VAL A N 1
ATOM 2426 C CA . VAL A 1 306 ? 3.388 -22.667 10.125 1.00 85.25 306 VAL A CA 1
ATOM 2427 C C . VAL A 1 306 ? 3.642 -21.686 8.988 1.00 85.25 306 VAL A C 1
ATOM 2429 O O . VAL A 1 306 ? 2.945 -20.681 8.849 1.00 85.25 306 VAL A O 1
ATOM 2432 N N . VAL A 1 307 ? 4.655 -21.968 8.169 1.00 87.88 307 VAL A N 1
ATOM 2433 C CA . VAL A 1 307 ? 4.919 -21.198 6.948 1.00 87.88 307 VAL A CA 1
ATOM 2434 C C . VAL A 1 307 ? 3.909 -21.637 5.899 1.00 87.88 307 VAL A C 1
ATOM 2436 O O . VAL A 1 307 ? 3.898 -22.805 5.510 1.00 87.88 307 VAL A O 1
ATOM 2439 N N . LYS A 1 308 ? 3.053 -20.719 5.445 1.00 87.56 308 LYS A N 1
ATOM 2440 C CA . LYS A 1 308 ? 2.176 -20.961 4.298 1.00 87.56 308 LYS A CA 1
ATOM 2441 C C . LYS A 1 308 ? 2.630 -20.083 3.141 1.00 87.56 308 LYS A C 1
ATOM 2443 O O . LYS A 1 308 ? 2.793 -18.874 3.289 1.00 87.56 308 LYS A O 1
ATOM 2448 N N . THR A 1 309 ? 2.823 -20.700 1.983 1.00 86.69 309 THR A N 1
ATOM 2449 C CA . THR A 1 309 ? 2.973 -19.965 0.729 1.00 86.69 309 THR A CA 1
ATOM 2450 C C . THR A 1 309 ? 1.595 -19.459 0.329 1.00 86.69 309 THR A C 1
ATOM 2452 O O . THR A 1 309 ? 0.685 -20.258 0.113 1.00 86.69 309 THR A O 1
ATOM 2455 N N . VAL A 1 310 ? 1.425 -18.143 0.271 1.00 84.69 310 VAL A N 1
ATOM 2456 C CA . VAL A 1 310 ? 0.194 -17.510 -0.206 1.00 84.69 310 VAL A CA 1
ATOM 2457 C C . VAL A 1 310 ? 0.483 -16.824 -1.534 1.00 84.69 310 VAL A C 1
ATOM 2459 O O . VAL A 1 310 ? 1.580 -16.304 -1.742 1.00 84.69 310 VAL A O 1
ATOM 2462 N N . LYS A 1 311 ? -0.483 -16.840 -2.457 1.00 82.00 311 LYS A N 1
ATOM 2463 C CA . LYS A 1 311 ? -0.379 -16.046 -3.685 1.00 82.00 311 LYS A CA 1
ATOM 2464 C C . LYS A 1 311 ? -0.268 -14.581 -3.260 1.00 82.00 311 LYS A C 1
ATOM 2466 O O . LYS A 1 311 ? -1.102 -14.111 -2.483 1.00 82.00 311 LYS A O 1
ATOM 2471 N N . ALA A 1 312 ? 0.795 -13.905 -3.681 1.00 75.94 312 ALA A N 1
ATOM 2472 C CA . ALA A 1 312 ? 0.932 -12.481 -3.442 1.00 75.94 312 ALA A CA 1
ATOM 2473 C C . ALA A 1 312 ? -0.259 -11.800 -4.122 1.00 75.94 312 ALA A C 1
ATOM 2475 O O . ALA A 1 312 ? -0.592 -12.112 -5.268 1.00 75.94 312 ALA A O 1
ATOM 2476 N N . VAL A 1 313 ? -0.951 -10.929 -3.390 1.00 66.69 313 VAL A N 1
ATOM 2477 C CA . VAL A 1 313 ? -1.960 -10.065 -3.998 1.00 66.69 313 VAL A CA 1
ATOM 2478 C C . VAL A 1 313 ? -1.184 -9.202 -4.985 1.00 66.69 313 VAL A C 1
ATOM 2480 O O . VAL A 1 313 ? -0.320 -8.440 -4.551 1.00 66.69 313 VAL A O 1
ATOM 2483 N N . GLN A 1 314 ? -1.411 -9.392 -6.290 1.00 55.28 314 GLN A N 1
ATOM 2484 C CA . GLN A 1 314 ? -0.832 -8.517 -7.307 1.00 55.28 314 GLN A CA 1
ATOM 2485 C C . GLN A 1 314 ? -1.192 -7.093 -6.902 1.00 55.28 314 GLN A C 1
ATOM 2487 O O . GLN A 1 314 ? -2.370 -6.767 -6.740 1.00 55.28 314 GLN A O 1
ATOM 2492 N N . THR A 1 315 ? -0.180 -6.264 -6.659 1.00 52.38 315 THR A N 1
ATOM 2493 C CA . THR A 1 315 ? -0.424 -4.834 -6.515 1.00 52.38 315 THR A CA 1
ATOM 2494 C C . THR A 1 315 ? -1.126 -4.378 -7.791 1.00 52.38 315 THR A C 1
ATOM 2496 O O . THR A 1 315 ? -0.801 -4.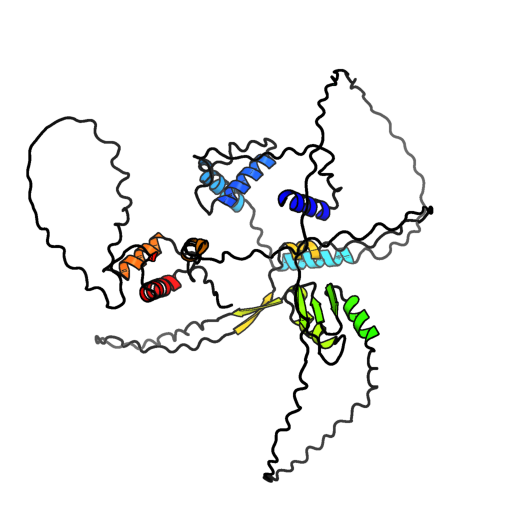853 -8.878 1.00 52.38 315 THR A O 1
ATOM 2499 N N . ILE A 1 316 ? -2.105 -3.482 -7.679 1.00 42.59 316 ILE A N 1
ATOM 2500 C CA . ILE A 1 316 ? -2.886 -2.998 -8.833 1.00 42.59 316 ILE A CA 1
ATOM 2501 C C . ILE A 1 316 ? -1.948 -2.560 -9.981 1.00 42.59 316 ILE A C 1
ATOM 2503 O O . ILE A 1 316 ? -2.203 -2.856 -11.143 1.00 42.59 316 ILE A O 1
ATOM 2507 N N . ILE A 1 317 ? -0.788 -1.996 -9.632 1.00 44.72 317 ILE A N 1
ATOM 2508 C CA . ILE A 1 317 ? 0.286 -1.573 -10.542 1.00 44.72 317 ILE A CA 1
ATOM 2509 C C . ILE A 1 317 ? 0.923 -2.747 -11.319 1.00 44.72 317 ILE A C 1
ATOM 2511 O O . ILE A 1 317 ? 1.165 -2.628 -12.519 1.00 44.72 317 ILE A O 1
ATOM 2515 N N . SER A 1 318 ? 1.170 -3.897 -10.678 1.00 50.78 318 SER A N 1
ATOM 2516 C CA . SER A 1 318 ? 1.750 -5.074 -11.352 1.00 50.78 318 SER A CA 1
ATOM 2517 C C . SER A 1 318 ? 0.739 -5.789 -12.254 1.00 50.78 318 SER A C 1
ATOM 2519 O O . SER A 1 318 ? 1.108 -6.298 -13.309 1.00 50.78 318 SER A O 1
ATOM 2521 N N . HIS A 1 319 ? -0.553 -5.761 -11.910 1.00 46.19 319 HIS A N 1
ATOM 2522 C CA . HIS A 1 319 ? -1.586 -6.324 -12.784 1.00 46.19 319 HIS A CA 1
ATOM 2523 C C . HIS A 1 319 ? -1.809 -5.486 -14.057 1.00 46.19 319 HIS A C 1
ATOM 2525 O O . HIS A 1 319 ? -2.103 -6.047 -15.115 1.00 46.19 319 HIS A O 1
ATOM 2531 N N . LEU A 1 320 ? -1.653 -4.161 -13.962 1.00 42.91 320 LEU A N 1
ATOM 2532 C CA . LEU A 1 320 ? -1.776 -3.238 -15.095 1.00 42.91 320 LEU A CA 1
ATOM 2533 C C . LEU A 1 320 ? -0.575 -3.317 -16.050 1.00 42.91 320 LEU A C 1
ATOM 2535 O O . LEU A 1 320 ? -0.762 -3.253 -17.260 1.00 42.91 320 LEU A O 1
ATOM 2539 N N . THR A 1 321 ? 0.635 -3.533 -15.530 1.00 50.28 321 THR A N 1
ATOM 2540 C CA . THR A 1 321 ? 1.855 -3.663 -16.350 1.00 50.28 321 THR A CA 1
ATOM 2541 C C . THR A 1 321 ? 1.976 -5.024 -17.045 1.00 50.28 321 THR A C 1
ATOM 2543 O O . THR A 1 321 ? 2.445 -5.088 -18.176 1.00 50.28 321 THR A O 1
ATOM 2546 N N . GLU A 1 322 ? 1.501 -6.119 -16.440 1.00 48.09 322 GLU A N 1
ATOM 2547 C CA . GLU A 1 322 ? 1.599 -7.467 -17.033 1.00 48.09 322 GLU A CA 1
ATOM 2548 C C . GLU A 1 322 ? 0.635 -7.693 -18.219 1.00 48.09 322 GLU A C 1
ATOM 2550 O O . GLU A 1 322 ? 0.894 -8.530 -19.085 1.00 48.09 322 GLU A O 1
ATOM 2555 N N . LYS A 1 323 ? -0.473 -6.941 -18.297 1.00 47.53 323 LYS A N 1
ATOM 2556 C CA . LYS A 1 323 ? -1.462 -7.073 -19.383 1.00 47.53 323 LYS A CA 1
ATOM 2557 C C . LYS A 1 323 ? -1.124 -6.303 -20.657 1.00 47.53 323 LYS A C 1
ATOM 2559 O O . LYS A 1 323 ? -1.791 -6.515 -21.665 1.00 47.53 323 LYS A O 1
ATOM 2564 N N . ILE A 1 324 ? -0.102 -5.454 -20.637 1.00 47.28 324 ILE A N 1
ATOM 2565 C CA . ILE A 1 324 ? 0.262 -4.617 -21.779 1.00 47.28 324 ILE A CA 1
ATOM 2566 C C . ILE A 1 324 ? 1.645 -5.061 -22.259 1.00 47.28 324 ILE A C 1
ATOM 2568 O O . ILE A 1 324 ? 2.666 -4.452 -21.957 1.00 47.28 324 ILE A O 1
ATOM 2572 N N . LYS A 1 325 ? 1.691 -6.179 -22.996 1.00 41.41 325 LYS A N 1
ATOM 2573 C CA . LYS A 1 325 ? 2.852 -6.482 -23.842 1.00 41.41 325 LYS A CA 1
ATOM 2574 C C . LYS A 1 325 ? 2.792 -5.544 -25.053 1.00 41.41 325 LYS A C 1
ATOM 2576 O O . LYS A 1 325 ? 1.797 -5.608 -25.775 1.00 41.41 325 LYS A O 1
ATOM 2581 N N . PRO A 1 326 ? 3.811 -4.710 -25.318 1.00 40.94 326 PRO A N 1
ATOM 2582 C CA . PRO A 1 326 ? 3.864 -3.963 -26.564 1.00 40.94 326 PRO A CA 1
ATOM 2583 C C . PRO A 1 326 ? 3.981 -4.953 -27.728 1.00 40.94 326 PRO A C 1
ATOM 2585 O O . PRO A 1 326 ? 4.882 -5.797 -27.760 1.00 40.94 326 PRO A O 1
ATOM 2588 N N . SER A 1 327 ? 3.029 -4.871 -28.659 1.00 33.81 327 SER A N 1
ATOM 2589 C CA . SER A 1 327 ? 3.085 -5.579 -29.937 1.00 33.81 327 SER A CA 1
ATOM 2590 C C . SER A 1 327 ? 4.375 -5.201 -30.673 1.00 33.81 327 SER A C 1
ATOM 2592 O O . SER A 1 327 ? 4.824 -4.054 -30.616 1.00 33.81 327 SER A O 1
ATOM 2594 N N . LYS A 1 328 ? 5.002 -6.189 -31.320 1.00 44.34 328 LYS A N 1
ATOM 2595 C CA . LYS A 1 328 ? 6.251 -6.037 -32.076 1.00 44.34 328 LYS A CA 1
ATOM 2596 C C . LYS A 1 328 ? 6.137 -4.890 -33.090 1.00 44.34 328 LYS A C 1
ATOM 2598 O O . LYS A 1 328 ? 5.174 -4.807 -33.842 1.00 44.34 328 LYS A O 1
ATOM 2603 N N . LYS A 1 329 ? 7.177 -4.054 -33.100 1.00 43.56 329 LYS A N 1
ATOM 2604 C CA . LYS A 1 329 ? 7.410 -2.925 -34.008 1.00 43.56 329 LYS A CA 1
ATOM 2605 C C . LYS A 1 329 ? 7.232 -3.325 -35.481 1.00 43.56 329 LYS A C 1
ATOM 2607 O O . LYS A 1 329 ? 7.791 -4.337 -35.903 1.00 43.56 329 LYS A O 1
ATOM 2612 N N . MET A 1 330 ? 6.535 -2.487 -36.249 1.00 40.56 330 MET A N 1
ATOM 2613 C CA . MET A 1 330 ? 6.668 -2.439 -37.709 1.00 40.56 330 MET A CA 1
ATOM 2614 C C . MET A 1 330 ? 8.001 -1.772 -38.099 1.00 40.56 330 MET A C 1
ATOM 2616 O O . MET A 1 330 ? 8.487 -0.918 -37.350 1.00 40.56 330 MET A O 1
ATOM 2620 N N . PRO A 1 331 ? 8.603 -2.142 -39.243 1.00 44.75 331 PRO A N 1
ATOM 2621 C CA . PRO A 1 331 ? 9.806 -1.492 -39.741 1.00 44.75 331 PRO A CA 1
ATOM 2622 C C . PRO A 1 331 ? 9.447 -0.122 -40.331 1.00 44.75 331 PRO A C 1
ATOM 2624 O O . PRO A 1 331 ? 8.641 -0.025 -41.253 1.00 44.75 331 PRO A O 1
ATOM 2627 N N . VAL A 1 332 ? 10.048 0.935 -39.785 1.00 36.81 332 VAL A N 1
ATOM 2628 C CA . VAL A 1 332 ? 10.036 2.276 -40.381 1.00 36.81 332 VAL A CA 1
ATOM 2629 C C . VAL A 1 332 ? 11.215 2.360 -41.343 1.00 36.81 332 VAL A C 1
ATOM 2631 O O . VAL A 1 332 ? 12.347 2.053 -40.967 1.00 36.81 332 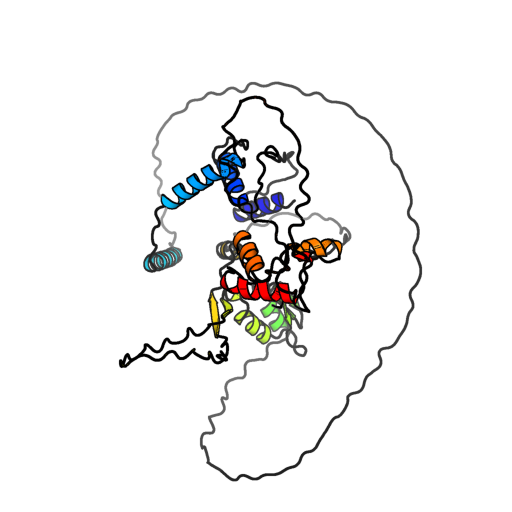VAL A O 1
ATOM 2634 N N . ALA A 1 333 ? 10.914 2.733 -42.585 1.00 36.56 333 ALA A N 1
ATOM 2635 C CA . ALA A 1 333 ? 11.883 2.980 -43.638 1.00 36.56 333 ALA A CA 1
ATOM 2636 C C . ALA A 1 333 ? 12.766 4.186 -43.286 1.00 36.56 333 ALA A C 1
ATOM 2638 O O . ALA A 1 333 ? 12.280 5.248 -42.900 1.00 36.56 333 ALA A O 1
ATOM 2639 N N . THR A 1 334 ? 14.071 3.977 -43.403 1.00 41.81 334 THR A N 1
ATOM 2640 C CA . THR A 1 334 ? 15.115 5.000 -43.463 1.00 41.81 334 THR A CA 1
ATOM 2641 C C . THR A 1 334 ? 15.002 5.790 -44.755 1.00 41.81 334 THR A C 1
ATOM 2643 O O . THR A 1 334 ? 14.895 5.154 -45.795 1.00 41.81 334 THR A O 1
ATOM 2646 N N . ASP A 1 335 ? 15.116 7.117 -44.677 1.00 43.84 335 ASP A N 1
ATOM 2647 C CA . ASP A 1 335 ? 15.926 7.917 -45.604 1.00 43.84 335 ASP A CA 1
ATOM 2648 C C . ASP A 1 335 ? 16.202 9.325 -45.038 1.00 43.84 335 ASP A C 1
ATOM 2650 O O . ASP A 1 335 ? 15.367 9.902 -44.341 1.00 43.84 335 ASP A O 1
ATOM 2654 N N . HIS A 1 336 ? 17.385 9.837 -45.406 1.00 37.03 336 HIS A N 1
ATOM 2655 C CA . HIS A 1 336 ? 17.964 11.179 -45.204 1.00 37.03 336 HIS A CA 1
ATOM 2656 C C . HIS A 1 336 ? 18.452 11.562 -43.796 1.00 37.03 336 HIS A C 1
ATOM 2658 O O . HIS A 1 336 ? 17.849 11.228 -42.788 1.00 37.03 336 HIS A O 1
ATOM 2664 N N . GLU A 1 337 ? 19.499 12.364 -43.604 1.00 34.62 337 GLU A N 1
ATOM 2665 C CA . GLU A 1 337 ? 20.688 12.791 -44.361 1.00 34.62 337 GLU A CA 1
ATOM 2666 C C . GLU A 1 337 ? 21.503 13.613 -43.341 1.00 34.62 337 GLU A C 1
ATOM 2668 O O . GLU A 1 337 ? 20.947 14.179 -42.398 1.00 34.62 337 GLU A O 1
ATOM 2673 N N . ALA A 1 338 ? 22.825 13.610 -43.462 1.00 39.91 338 ALA A N 1
ATOM 2674 C CA . ALA A 1 338 ? 23.754 14.100 -42.453 1.00 39.91 338 ALA A CA 1
ATOM 2675 C C . ALA A 1 338 ? 23.627 15.604 -42.138 1.00 39.91 338 ALA A C 1
ATOM 2677 O O . ALA A 1 338 ? 23.576 16.439 -43.037 1.00 39.91 338 ALA A O 1
ATOM 2678 N N . SER A 1 339 ? 23.729 15.959 -40.853 1.00 36.97 339 SER A N 1
ATOM 2679 C CA . SER A 1 339 ? 24.202 17.278 -40.430 1.00 36.97 339 SER A CA 1
ATOM 2680 C C . SER A 1 339 ? 24.898 17.204 -39.069 1.00 36.97 339 SER A C 1
ATOM 2682 O O . SER A 1 339 ? 24.452 16.553 -38.128 1.00 36.97 339 SER A O 1
ATOM 2684 N N . HIS A 1 340 ? 26.049 17.857 -39.053 1.00 42.41 340 HIS A N 1
ATOM 2685 C CA . HIS A 1 340 ? 27.103 17.948 -38.058 1.00 42.41 340 HIS A CA 1
ATOM 2686 C C . HIS A 1 340 ? 26.683 18.877 -36.903 1.00 42.41 340 HIS A C 1
ATOM 2688 O O . HIS A 1 340 ? 26.370 20.032 -37.172 1.00 42.41 340 HIS A O 1
ATOM 2694 N N . MET A 1 341 ? 26.766 18.449 -35.637 1.00 35.59 341 MET A N 1
ATOM 2695 C CA . MET A 1 341 ? 26.925 19.372 -34.498 1.00 35.59 341 MET A CA 1
ATOM 2696 C C . MET A 1 341 ? 27.782 18.763 -33.377 1.00 35.59 341 MET A C 1
ATOM 2698 O O . MET A 1 341 ? 27.713 17.572 -33.082 1.00 35.59 341 MET A O 1
ATOM 2702 N N . GLU A 1 342 ? 28.627 19.630 -32.822 1.00 41.75 342 GLU A N 1
ATOM 2703 C CA . GLU A 1 342 ? 29.697 19.420 -31.840 1.00 41.75 342 GLU A CA 1
ATOM 2704 C C . GLU A 1 342 ? 29.223 19.106 -30.402 1.00 41.75 342 GLU A C 1
ATOM 2706 O O . GLU A 1 342 ? 28.061 19.343 -30.063 1.00 41.75 342 GLU A O 1
ATOM 2711 N N . PRO A 1 343 ? 30.115 18.580 -29.530 1.00 38.22 343 PRO A N 1
ATOM 2712 C CA . PRO A 1 343 ? 29.740 18.048 -28.224 1.00 38.22 343 PRO A CA 1
ATOM 2713 C C . PRO A 1 343 ? 29.624 19.141 -27.152 1.00 38.22 343 PRO A C 1
ATOM 2715 O O . PRO A 1 343 ? 30.592 19.829 -26.833 1.00 38.22 343 PRO A O 1
ATOM 2718 N N . VAL A 1 344 ? 28.443 19.240 -26.535 1.00 35.03 344 VAL A N 1
ATOM 2719 C CA . VAL A 1 344 ? 28.197 20.064 -25.343 1.00 35.03 344 VAL A CA 1
ATOM 2720 C C . VAL A 1 344 ? 28.496 19.265 -24.072 1.00 35.03 344 VAL A C 1
ATOM 2722 O O . VAL A 1 344 ? 28.084 18.118 -23.897 1.00 35.03 344 VAL A O 1
ATOM 2725 N N . THR A 1 345 ? 29.254 19.915 -23.199 1.00 34.66 345 THR A N 1
ATOM 2726 C CA . THR A 1 345 ? 29.834 19.447 -21.943 1.00 34.66 345 THR A CA 1
ATOM 2727 C C . THR A 1 345 ? 28.788 19.075 -20.882 1.00 34.66 345 THR A C 1
ATOM 2729 O O . THR A 1 345 ? 27.814 19.790 -20.657 1.00 34.66 345 THR A O 1
ATOM 2732 N N . LEU A 1 346 ? 29.057 17.959 -20.196 1.00 39.34 346 LEU A N 1
ATOM 2733 C CA . LEU A 1 346 ? 28.317 17.367 -19.076 1.00 39.34 346 LEU A CA 1
ATOM 2734 C C . LEU A 1 346 ? 27.922 18.384 -17.992 1.00 39.34 346 LEU A C 1
ATOM 2736 O O . LEU A 1 346 ? 28.779 18.970 -17.330 1.00 39.34 346 LEU A O 1
ATOM 2740 N N . THR A 1 347 ? 26.615 18.528 -17.775 1.00 34.31 347 THR A N 1
ATOM 2741 C CA . THR A 1 347 ? 26.016 19.255 -16.648 1.00 34.31 347 THR A CA 1
ATOM 2742 C C . THR A 1 347 ? 25.655 18.275 -15.524 1.00 34.31 347 THR A C 1
ATOM 2744 O O . THR A 1 347 ? 25.313 17.121 -15.775 1.00 34.31 347 THR A O 1
ATOM 2747 N N . ALA A 1 348 ? 25.805 18.748 -14.288 1.00 41.66 348 ALA A N 1
ATOM 2748 C CA . ALA A 1 348 ? 25.842 18.005 -13.031 1.00 41.66 348 ALA A CA 1
ATOM 2749 C C . ALA A 1 348 ? 24.664 17.047 -12.751 1.00 41.66 348 ALA A C 1
ATOM 2751 O O . ALA A 1 348 ? 23.513 17.320 -13.091 1.00 41.66 348 ALA A O 1
ATOM 2752 N N . GLU A 1 349 ? 24.978 15.953 -12.042 1.00 40.34 349 GLU A N 1
ATOM 2753 C CA . GLU A 1 349 ? 24.009 15.042 -11.420 1.00 40.34 349 GLU A CA 1
ATOM 2754 C C . GLU A 1 349 ? 23.017 15.809 -10.525 1.00 40.34 349 GLU A C 1
ATOM 2756 O O . GLU A 1 349 ? 23.445 16.590 -9.667 1.00 40.34 349 GLU A O 1
ATOM 2761 N N . PRO A 1 350 ? 21.699 15.563 -10.643 1.00 47.38 350 PRO A N 1
ATOM 2762 C CA . PRO A 1 350 ? 20.739 16.063 -9.672 1.00 47.38 350 PRO A CA 1
ATOM 2763 C C . PRO A 1 350 ? 20.941 15.353 -8.321 1.00 47.38 350 PRO A C 1
ATOM 2765 O O . PRO A 1 350 ? 21.227 14.150 -8.292 1.00 47.38 350 PRO A O 1
ATOM 2768 N N . PRO A 1 351 ? 20.778 16.057 -7.185 1.00 41.16 351 PRO A N 1
ATOM 2769 C CA . PRO A 1 351 ? 20.954 15.460 -5.872 1.00 41.16 351 PRO A CA 1
ATOM 2770 C C . PRO A 1 351 ? 19.979 14.298 -5.685 1.00 41.16 351 PRO A C 1
ATOM 2772 O O . PRO A 1 351 ? 18.778 14.409 -5.942 1.00 41.16 351 PRO A O 1
ATOM 2775 N N . LEU A 1 352 ? 20.539 13.177 -5.230 1.00 36.50 352 LEU A N 1
ATOM 2776 C CA . LEU A 1 352 ? 19.828 11.956 -4.882 1.00 36.50 352 LEU A CA 1
ATOM 2777 C C . LEU A 1 352 ? 18.572 12.287 -4.077 1.00 36.50 352 LEU A C 1
ATOM 2779 O O . LEU A 1 352 ? 18.641 12.866 -2.994 1.00 36.50 352 LEU A O 1
ATOM 2783 N N . GLN A 1 353 ? 17.436 11.871 -4.630 1.00 44.25 353 GLN A N 1
ATOM 2784 C CA . GLN A 1 353 ? 16.126 11.882 -4.004 1.00 44.25 353 GLN A CA 1
ATOM 2785 C C . GLN A 1 353 ? 16.235 11.215 -2.628 1.00 44.25 353 GLN A C 1
ATOM 2787 O O . GLN A 1 353 ? 16.314 9.989 -2.506 1.00 44.25 353 GLN A O 1
ATOM 2792 N N . THR A 1 354 ? 16.301 12.034 -1.582 1.00 34.56 354 THR A N 1
ATOM 2793 C CA . THR A 1 354 ? 16.307 11.575 -0.201 1.00 34.56 354 THR A CA 1
ATOM 2794 C C . THR A 1 354 ? 14.973 10.888 0.052 1.00 34.56 354 THR A C 1
ATOM 2796 O O . THR A 1 354 ? 13.907 11.501 0.044 1.00 34.56 354 THR A O 1
ATOM 2799 N N . SER A 1 355 ? 15.022 9.569 0.240 1.00 32.38 355 SER A N 1
ATOM 2800 C CA . SER A 1 355 ? 13.916 8.810 0.817 1.00 32.38 355 SER A CA 1
ATOM 2801 C C . SER A 1 355 ? 13.449 9.537 2.073 1.00 32.38 355 SER A C 1
ATOM 2803 O O . SER A 1 355 ? 14.304 9.865 2.899 1.00 32.38 355 SER A O 1
ATOM 2805 N N . CYS A 1 356 ? 12.141 9.795 2.194 1.00 32.78 356 CYS A N 1
ATOM 2806 C CA . CYS A 1 356 ? 11.533 10.497 3.321 1.00 32.78 356 CYS A CA 1
ATOM 2807 C C . CYS A 1 356 ? 12.226 10.098 4.627 1.00 32.78 356 CYS A C 1
ATOM 2809 O O . CYS A 1 356 ? 12.097 8.953 5.066 1.00 32.78 356 CYS A O 1
ATOM 2811 N N . GLN A 1 357 ? 12.993 11.020 5.218 1.00 48.44 357 GLN A N 1
ATOM 2812 C CA . GLN A 1 357 ? 13.433 10.871 6.595 1.00 48.44 357 GLN A CA 1
ATOM 2813 C C . GLN A 1 357 ? 12.145 10.774 7.405 1.00 48.44 357 GLN A C 1
ATOM 2815 O O . GLN A 1 357 ? 11.386 11.739 7.501 1.00 48.44 357 GLN A O 1
ATOM 2820 N N . GLY A 1 358 ? 11.836 9.558 7.865 1.00 56.09 358 GLY A N 1
ATOM 2821 C CA . GLY A 1 358 ? 10.737 9.328 8.786 1.00 56.09 358 GLY A CA 1
ATOM 2822 C C . GLY A 1 358 ? 10.864 10.317 9.934 1.00 56.09 358 GLY A C 1
ATOM 2823 O O . GLY A 1 358 ? 11.970 10.714 10.279 1.00 56.09 358 GLY A O 1
ATOM 2824 N N . LEU A 1 359 ? 9.729 10.754 10.462 1.00 53.75 359 LEU A N 1
ATOM 2825 C CA . LEU A 1 359 ? 9.634 11.718 11.552 1.00 53.75 359 LEU A CA 1
ATOM 2826 C C . LEU A 1 359 ? 10.592 11.307 12.684 1.00 53.75 359 LEU A C 1
ATOM 2828 O O . LEU A 1 359 ? 10.314 10.372 13.428 1.00 53.75 359 LEU A O 1
ATOM 2832 N N . THR A 1 360 ? 11.751 11.956 12.754 1.00 53.69 360 THR A N 1
ATOM 2833 C CA . THR A 1 360 ? 12.818 11.697 13.727 1.00 53.69 360 THR A CA 1
ATOM 2834 C C . THR A 1 360 ? 13.233 13.020 14.348 1.00 53.69 360 THR A C 1
ATOM 2836 O O . THR A 1 360 ? 13.378 14.008 13.626 1.00 53.69 360 THR A O 1
ATOM 2839 N N . GLY A 1 361 ? 13.441 13.032 15.663 1.00 67.19 361 GLY A N 1
ATOM 2840 C CA . GLY A 1 361 ? 13.821 14.214 16.439 1.00 67.19 361 GLY A CA 1
ATOM 2841 C C . GLY A 1 361 ? 12.741 14.634 17.436 1.00 67.19 361 GLY A C 1
ATOM 2842 O O . GLY A 1 361 ? 11.558 14.379 17.218 1.00 67.19 361 GLY A O 1
ATOM 2843 N N . ASP A 1 362 ? 13.166 15.302 18.506 1.00 67.00 362 ASP A N 1
ATOM 2844 C CA . ASP A 1 362 ? 12.363 15.632 19.690 1.00 67.00 362 ASP A CA 1
ATOM 2845 C C . ASP A 1 362 ? 11.081 16.419 19.356 1.00 67.00 362 ASP A C 1
ATOM 2847 O O . ASP A 1 362 ? 10.049 16.242 20.003 1.00 67.00 362 ASP A O 1
ATOM 2851 N N . GLN A 1 363 ? 11.085 17.241 18.295 1.00 57.34 363 GLN A N 1
ATOM 2852 C CA . GLN A 1 363 ? 9.874 17.950 17.852 1.00 57.34 363 GLN A CA 1
ATOM 2853 C C . GLN A 1 363 ? 8.761 17.015 17.355 1.00 57.34 363 GLN A C 1
ATOM 2855 O O . GLN A 1 363 ? 7.588 17.392 17.331 1.00 57.34 363 GLN A O 1
ATOM 2860 N N . TYR A 1 364 ? 9.117 15.794 16.957 1.00 61.97 364 TYR A N 1
ATOM 2861 C CA . TYR A 1 364 ? 8.173 14.767 16.559 1.00 61.97 364 TYR A CA 1
ATOM 2862 C C . TYR A 1 364 ? 7.864 13.806 17.694 1.00 61.97 364 TYR A C 1
ATOM 2864 O O . TYR A 1 364 ? 6.961 13.011 17.506 1.00 61.97 364 TYR A O 1
ATOM 2872 N N . ASP A 1 365 ? 8.496 13.878 18.869 1.00 58.59 365 ASP A N 1
ATOM 2873 C CA . ASP A 1 365 ? 8.214 12.947 19.969 1.00 58.59 365 ASP A CA 1
ATOM 2874 C C . ASP A 1 365 ? 6.774 13.041 20.451 1.00 58.59 365 ASP A C 1
ATOM 2876 O O . ASP A 1 365 ? 6.174 12.023 20.771 1.00 58.59 365 ASP A O 1
ATOM 2880 N N . GLU A 1 366 ? 6.163 14.227 20.457 1.00 55.91 366 GLU A N 1
ATOM 2881 C CA . GLU A 1 366 ? 4.738 14.335 20.766 1.00 55.91 366 GLU A CA 1
ATOM 2882 C C . GLU A 1 366 ? 3.883 13.716 19.657 1.00 55.91 366 GLU A C 1
ATOM 2884 O O . GLU A 1 366 ? 2.928 12.997 19.951 1.00 55.91 366 GLU A O 1
ATOM 2889 N N . TYR A 1 367 ? 4.229 13.953 18.388 1.00 53.03 367 TYR A N 1
ATOM 2890 C CA . TYR A 1 367 ? 3.538 13.333 17.263 1.00 53.03 367 TYR A CA 1
ATOM 2891 C C . TYR A 1 367 ? 3.715 11.818 17.304 1.00 53.03 367 TYR A C 1
ATOM 2893 O O . TYR A 1 367 ? 2.723 11.118 17.208 1.00 53.03 367 TYR A O 1
ATOM 2901 N N . ILE A 1 368 ? 4.919 11.298 17.530 1.00 60.34 368 ILE A N 1
ATOM 2902 C CA . ILE A 1 368 ? 5.262 9.889 17.702 1.00 60.34 368 ILE A CA 1
ATOM 2903 C C . ILE A 1 368 ? 4.510 9.361 18.924 1.00 60.34 368 ILE A C 1
ATOM 2905 O O . ILE A 1 368 ? 3.658 8.518 18.756 1.00 60.34 368 ILE A O 1
ATOM 2909 N N . LEU A 1 369 ? 4.616 9.902 20.132 1.00 60.34 369 LEU A N 1
ATOM 2910 C CA . LEU A 1 369 ? 3.811 9.457 21.287 1.00 60.34 369 LEU A CA 1
ATOM 2911 C C . LEU A 1 369 ? 2.290 9.471 21.018 1.00 60.34 369 LEU A C 1
ATOM 2913 O O . LEU A 1 369 ? 1.559 8.623 21.540 1.00 60.34 369 LEU A O 1
ATOM 2917 N N . ARG A 1 370 ? 1.803 10.397 20.179 1.00 52.88 370 ARG A N 1
ATOM 2918 C CA . ARG A 1 370 ? 0.401 10.486 19.740 1.00 52.88 370 ARG A CA 1
ATOM 2919 C C . ARG A 1 370 ? 0.053 9.668 18.489 1.00 52.88 370 ARG A C 1
ATOM 2921 O O . ARG A 1 370 ? -1.140 9.520 18.252 1.00 52.88 370 ARG A O 1
ATOM 2928 N N . THR A 1 371 ? 1.007 9.141 17.712 1.00 45.19 371 THR A N 1
ATOM 2929 C CA . THR A 1 371 ? 0.804 8.419 16.425 1.00 45.19 371 THR A CA 1
ATOM 2930 C C . THR A 1 371 ? 1.478 7.055 16.341 1.00 45.19 371 THR A C 1
ATOM 2932 O O . THR A 1 371 ? 0.962 6.199 15.622 1.00 45.19 371 THR A O 1
ATOM 2935 N N . HIS A 1 372 ? 2.467 6.771 17.192 1.00 47.78 372 HIS A N 1
ATOM 2936 C CA . HIS A 1 372 ? 2.762 5.491 17.859 1.00 47.78 372 HIS A CA 1
ATOM 2937 C C . HIS A 1 372 ? 1.519 5.078 18.668 1.00 47.78 372 HIS A C 1
ATOM 2939 O O . HIS A 1 372 ? 1.522 4.802 19.868 1.00 47.78 372 HIS A O 1
ATOM 2945 N N . THR A 1 373 ? 0.387 5.073 17.967 1.00 44.91 373 THR A N 1
ATOM 2946 C CA . THR A 1 373 ? -0.969 4.784 18.392 1.00 44.91 373 THR A CA 1
ATOM 2947 C C . THR A 1 373 ? -1.109 3.294 18.430 1.00 44.91 373 THR A C 1
ATOM 2949 O O . THR A 1 373 ? -1.966 2.682 17.807 1.00 44.91 373 THR A O 1
ATOM 2952 N N . ARG A 1 374 ? -0.297 2.785 19.350 1.00 59.59 374 ARG A N 1
ATOM 2953 C CA . ARG A 1 374 ? -0.399 1.519 20.020 1.00 59.59 374 ARG A CA 1
ATOM 2954 C C . ARG A 1 374 ? 0.030 0.410 19.090 1.00 59.59 374 ARG A C 1
ATOM 2956 O O . ARG A 1 374 ? -0.292 0.381 17.908 1.00 59.59 374 ARG A O 1
ATOM 2963 N N . SER A 1 375 ? 0.690 -0.575 19.676 1.00 64.44 375 SER A N 1
ATOM 2964 C CA . SER A 1 375 ? 0.756 -1.889 19.056 1.00 64.44 375 SER A CA 1
ATOM 2965 C C . SER A 1 375 ? -0.638 -2.352 18.629 1.00 64.44 375 SER A C 1
ATOM 2967 O O . SER A 1 375 ? -0.713 -3.173 17.747 1.00 64.44 375 SER A O 1
ATOM 2969 N N . LEU A 1 376 ? -1.735 -1.806 19.177 1.00 78.50 376 LEU A N 1
ATOM 2970 C CA . LEU A 1 376 ? -3.110 -2.234 18.954 1.00 78.50 376 LEU A CA 1
ATOM 2971 C C . LEU A 1 376 ? -4.011 -1.142 18.358 1.00 78.50 376 LEU A C 1
ATOM 2973 O O . LEU A 1 376 ? -4.439 -0.208 19.051 1.00 78.50 376 LEU A O 1
ATOM 2977 N N . GLY A 1 377 ? -4.396 -1.321 17.098 1.00 85.44 377 GLY A N 1
ATOM 2978 C CA . GLY A 1 377 ? -5.294 -0.409 16.402 1.00 85.44 377 GLY A CA 1
ATOM 2979 C C . GLY A 1 377 ? -6.707 -0.936 16.162 1.00 85.44 377 GLY A C 1
ATOM 2980 O O . GLY A 1 377 ? -7.032 -2.106 16.385 1.00 85.44 377 GLY A O 1
ATOM 2981 N N . GLY A 1 378 ? -7.586 -0.028 15.727 1.00 85.75 378 GLY A N 1
ATOM 2982 C CA . GLY A 1 378 ? -9.006 -0.319 15.498 1.00 85.75 378 GLY A CA 1
ATOM 2983 C C . GLY A 1 378 ? -9.852 -0.438 16.772 1.00 85.75 378 GLY A C 1
ATOM 2984 O O . GLY A 1 378 ? -10.940 -1.004 16.721 1.00 85.75 378 GLY A O 1
ATOM 2985 N N . ILE A 1 379 ? -9.367 0.083 17.904 1.00 88.88 379 ILE A N 1
ATOM 2986 C CA . ILE A 1 379 ? -10.067 0.058 19.194 1.00 88.88 379 ILE A CA 1
ATOM 2987 C C . ILE A 1 379 ? -10.796 1.383 19.412 1.00 88.88 379 ILE A C 1
ATOM 2989 O O . ILE A 1 379 ? -10.171 2.443 19.423 1.00 88.88 379 ILE A O 1
ATOM 2993 N N . ALA A 1 380 ? -12.107 1.324 19.647 1.00 87.81 380 ALA A N 1
ATOM 2994 C CA . ALA A 1 380 ? -12.911 2.510 19.928 1.00 87.81 380 ALA A CA 1
ATOM 2995 C C . ALA A 1 380 ? -12.414 3.260 21.183 1.00 87.81 380 ALA A C 1
ATOM 2997 O O . ALA A 1 380 ? -12.212 2.658 22.242 1.00 87.81 380 ALA A O 1
ATOM 2998 N N . LEU A 1 381 ? -12.295 4.592 21.096 1.00 87.31 381 LEU A N 1
ATOM 2999 C CA . LEU A 1 381 ? -11.882 5.464 22.209 1.00 87.31 381 LEU A CA 1
ATOM 3000 C C . LEU A 1 381 ? -12.742 5.264 23.468 1.00 87.31 381 LEU A C 1
ATOM 3002 O O . LEU A 1 381 ? -12.205 5.198 24.573 1.00 87.31 381 LEU A O 1
ATOM 3006 N N . LYS A 1 382 ? -14.062 5.083 23.301 1.00 87.38 382 LYS A N 1
ATOM 3007 C CA . LYS A 1 382 ? -14.997 4.809 24.408 1.00 87.38 382 LYS A CA 1
ATOM 3008 C C . LYS A 1 382 ? -14.641 3.520 25.167 1.00 87.38 382 LYS A C 1
ATOM 3010 O O . LYS A 1 382 ? -14.651 3.522 26.396 1.00 87.38 382 LYS A O 1
ATOM 3015 N N . LEU A 1 383 ? -14.284 2.443 24.458 1.00 91.38 383 LEU A N 1
ATOM 3016 C CA . LEU A 1 383 ? -13.892 1.164 25.068 1.00 91.38 383 LEU A CA 1
ATOM 3017 C C . LEU A 1 383 ? -12.571 1.298 25.827 1.00 91.38 383 LEU A C 1
ATOM 3019 O O . LEU A 1 383 ? -12.458 0.868 26.968 1.00 91.38 383 LEU A O 1
ATOM 3023 N N . ARG A 1 384 ? -11.587 1.952 25.214 1.00 92.31 384 ARG A N 1
ATOM 3024 C CA . ARG A 1 384 ? -10.290 2.233 25.834 1.00 92.31 384 ARG A CA 1
ATOM 3025 C C . ARG A 1 384 ? -10.430 3.058 27.116 1.00 92.31 384 ARG A C 1
ATOM 3027 O O . ARG A 1 384 ? -9.796 2.726 28.111 1.00 92.31 384 ARG A O 1
ATOM 3034 N N . ALA A 1 385 ? -11.288 4.079 27.117 1.00 90.94 385 ALA A N 1
ATOM 3035 C CA . ALA A 1 385 ? -11.592 4.865 28.312 1.00 90.94 385 ALA A CA 1
ATOM 3036 C C . ALA A 1 385 ? -12.303 4.041 29.402 1.00 90.94 385 ALA A C 1
ATOM 3038 O O . ALA A 1 385 ? -12.045 4.253 30.583 1.00 90.94 385 ALA A O 1
ATOM 3039 N N . ARG A 1 386 ? -13.173 3.094 29.024 1.00 93.69 386 ARG A N 1
ATOM 3040 C CA . ARG A 1 386 ? -13.821 2.171 29.970 1.00 93.69 386 ARG A CA 1
ATOM 3041 C C . ARG A 1 386 ? -12.801 1.231 30.616 1.00 93.69 386 ARG A C 1
ATOM 3043 O O . ARG A 1 386 ? -12.712 1.189 31.835 1.00 93.69 386 ARG A O 1
ATOM 3050 N N . VAL A 1 387 ? -11.975 0.570 29.804 1.00 94.81 387 VAL A N 1
ATOM 3051 C CA . VAL A 1 387 ? -10.915 -0.335 30.279 1.00 94.81 387 VAL A CA 1
ATOM 3052 C C . VAL A 1 387 ? -9.910 0.401 31.169 1.00 94.81 387 VAL A C 1
ATOM 3054 O O . VAL A 1 387 ? -9.486 -0.136 32.184 1.00 94.81 387 VAL A O 1
ATOM 3057 N N . ALA A 1 388 ? -9.564 1.649 30.839 1.00 94.56 388 ALA A N 1
ATOM 3058 C CA . ALA A 1 388 ? -8.725 2.493 31.688 1.00 94.56 388 ALA A CA 1
ATOM 3059 C C . ALA A 1 388 ? -9.323 2.700 33.092 1.00 94.56 388 ALA A C 1
ATOM 3061 O O . ALA A 1 388 ? -8.620 2.528 34.083 1.00 94.56 388 ALA A O 1
ATOM 3062 N N . ARG A 1 389 ? -10.618 3.029 33.187 1.00 94.00 389 ARG A N 1
ATOM 3063 C CA . ARG A 1 389 ? -11.308 3.213 34.477 1.00 94.00 389 ARG A CA 1
ATOM 3064 C C . ARG A 1 389 ? -11.398 1.925 35.284 1.00 94.00 389 ARG A C 1
ATOM 3066 O O . ARG A 1 389 ? -11.249 1.969 36.496 1.00 94.00 389 ARG A O 1
ATOM 3073 N N . GLU A 1 390 ? -11.626 0.797 34.613 1.00 94.88 390 GLU A N 1
ATOM 3074 C CA . GLU A 1 390 ? -11.673 -0.520 35.257 1.00 94.88 390 GLU A CA 1
ATOM 3075 C C . GLU A 1 390 ? -10.307 -0.931 35.824 1.00 94.88 390 GLU A C 1
ATOM 3077 O O . GLU A 1 390 ? -10.234 -1.474 36.923 1.00 94.88 390 GLU A O 1
ATOM 3082 N N . LEU A 1 391 ? -9.220 -0.674 35.088 1.00 94.88 391 LEU A N 1
ATOM 3083 C CA . LEU A 1 391 ? -7.870 -1.078 35.491 1.00 94.88 391 LEU A CA 1
ATOM 3084 C C . LEU A 1 391 ? -7.226 -0.141 36.519 1.00 94.88 391 LEU A C 1
ATOM 3086 O O . LEU A 1 391 ? -6.392 -0.595 37.304 1.00 94.88 391 LEU A O 1
ATOM 3090 N N . PHE A 1 392 ? -7.577 1.148 36.510 1.00 95.12 392 PHE A N 1
ATOM 3091 C CA . PHE A 1 392 ? -6.914 2.175 37.320 1.00 95.12 392 PHE A CA 1
ATOM 3092 C C . PHE A 1 392 ? -7.925 2.963 38.169 1.00 95.12 392 PHE A C 1
ATOM 3094 O O . PHE A 1 392 ? -8.103 4.163 37.955 1.00 95.12 392 PHE A O 1
ATOM 3101 N N . PRO A 1 393 ? -8.583 2.323 39.156 1.00 93.06 393 PRO A N 1
ATOM 3102 C CA . PRO A 1 393 ? -9.613 2.969 39.977 1.00 93.06 393 PRO A CA 1
ATOM 3103 C C . PRO A 1 393 ? -9.076 4.119 40.845 1.00 93.06 393 PRO A C 1
ATOM 3105 O O . PRO A 1 393 ? -9.850 4.943 41.317 1.00 93.06 393 PRO A O 1
ATOM 3108 N N . TYR A 1 394 ? -7.758 4.185 41.052 1.00 91.69 394 TYR A N 1
ATOM 3109 C CA . TYR A 1 394 ? -7.080 5.251 41.793 1.00 91.69 394 TYR A CA 1
ATOM 3110 C C . TYR A 1 394 ? -6.797 6.508 40.948 1.00 91.69 394 TYR A C 1
ATOM 3112 O O . TYR A 1 394 ? -6.367 7.522 41.494 1.00 91.69 394 TYR A O 1
ATOM 3120 N N . LYS A 1 395 ? -7.014 6.472 39.624 1.00 93.81 395 LYS A N 1
ATOM 3121 C CA . LYS A 1 395 ? -6.840 7.641 38.747 1.00 93.81 395 LYS A CA 1
ATOM 3122 C C . LYS A 1 395 ? -8.148 8.425 38.630 1.00 93.81 395 LYS A C 1
ATOM 3124 O O . LYS A 1 395 ? -9.205 7.865 38.336 1.00 93.81 395 LYS A O 1
ATOM 3129 N N . ALA A 1 396 ? -8.065 9.747 38.772 1.00 90.69 396 ALA A N 1
ATOM 3130 C CA . ALA A 1 396 ? -9.211 10.650 38.663 1.00 90.69 396 ALA A CA 1
ATOM 3131 C C . ALA A 1 396 ? -9.600 10.910 37.194 1.00 90.69 396 ALA A C 1
ATOM 3133 O O . ALA A 1 396 ? -9.276 11.942 36.607 1.00 90.69 396 ALA A O 1
ATOM 3134 N N . PHE A 1 397 ? -10.281 9.954 36.561 1.00 90.69 397 PHE A N 1
ATOM 3135 C CA . PHE A 1 397 ? -10.812 10.145 35.211 1.00 90.69 397 PHE A CA 1
ATOM 3136 C C . PHE A 1 397 ? -11.997 11.116 35.218 1.00 90.69 397 PHE A C 1
ATOM 3138 O O . PHE A 1 397 ? -12.968 10.877 35.934 1.00 90.69 397 PHE A O 1
ATOM 3145 N N . LEU A 1 398 ? -11.968 12.142 34.353 1.00 86.62 398 LEU A N 1
ATOM 3146 C CA . LEU A 1 398 ? -13.123 13.022 34.111 1.00 86.62 398 LEU A CA 1
ATOM 3147 C C . LEU A 1 398 ? -14.381 12.174 33.901 1.00 86.62 398 LEU A C 1
ATOM 3149 O O . LEU A 1 398 ? -14.280 11.176 33.188 1.00 86.62 398 LEU A O 1
ATOM 3153 N N . PRO A 1 399 ? -15.548 12.490 34.477 1.00 83.75 399 PRO A N 1
ATOM 3154 C CA . PRO A 1 399 ? -16.778 11.751 34.206 1.00 83.75 399 PRO A CA 1
ATOM 3155 C C . PRO A 1 399 ? -16.961 11.575 32.692 1.00 83.75 399 PRO A C 1
ATOM 3157 O O . PRO A 1 399 ? -16.732 12.512 31.929 1.00 83.75 399 PRO A O 1
ATOM 3160 N N . GLN A 1 400 ? -17.293 10.365 32.218 1.00 79.69 400 GLN A N 1
ATOM 3161 C CA . GLN A 1 400 ? -17.788 10.283 30.841 1.00 79.69 400 GLN A CA 1
ATOM 3162 C C . GLN A 1 400 ? -19.037 11.149 30.844 1.00 79.69 400 GLN A C 1
ATOM 3164 O O . GLN A 1 400 ? -19.912 10.873 31.661 1.00 79.69 400 GLN A O 1
ATOM 3169 N N . HIS A 1 401 ? -19.089 12.194 30.013 1.00 71.31 401 HIS A N 1
ATOM 3170 C CA . HIS A 1 401 ? -20.331 12.917 29.780 1.00 71.31 401 HIS A CA 1
ATOM 3171 C C . HIS A 1 401 ? -21.355 11.861 29.379 1.00 71.31 401 HIS A C 1
ATOM 3173 O O . HIS A 1 401 ? -21.335 11.345 28.260 1.00 71.31 401 HIS A O 1
ATOM 3179 N N . SER A 1 402 ? -22.167 11.437 30.346 1.00 57.03 402 SER A N 1
ATOM 3180 C CA . SER A 1 402 ? -23.312 10.605 30.067 1.00 57.03 402 SER A CA 1
ATOM 3181 C C . SER A 1 402 ? -24.148 11.428 29.115 1.00 57.03 402 SER A C 1
ATOM 3183 O O . SER A 1 402 ? -24.339 12.623 29.335 1.00 57.03 402 SER A O 1
ATOM 3185 N N . GLU A 1 403 ? -24.616 10.781 28.065 1.00 56.16 403 GLU A N 1
ATOM 3186 C CA . GLU A 1 403 ? -25.379 11.303 26.930 1.00 56.16 403 GLU A CA 1
ATOM 3187 C C . GLU A 1 403 ? -26.743 11.922 27.332 1.00 56.16 403 GLU A C 1
ATOM 3189 O O . GLU A 1 403 ? -27.659 12.002 26.531 1.00 56.16 403 GLU A O 1
ATOM 3194 N N . LYS A 1 404 ? -26.893 12.353 28.591 1.00 54.09 404 LYS A N 1
ATOM 3195 C CA . LYS A 1 404 ? -28.118 12.781 29.269 1.00 54.09 404 LYS A CA 1
ATOM 3196 C C . LYS A 1 404 ? -28.316 14.298 29.365 1.00 54.09 404 LYS A C 1
ATOM 3198 O O . LYS A 1 404 ? -29.235 14.724 30.047 1.00 54.09 404 LYS A O 1
ATOM 3203 N N . GLN A 1 405 ? -27.504 15.126 28.710 1.00 51.94 405 GLN A N 1
ATOM 3204 C CA . GLN A 1 405 ? -27.634 16.592 28.814 1.00 51.94 405 GLN A CA 1
ATOM 3205 C C . GLN A 1 405 ? -28.115 17.294 27.535 1.00 51.94 405 GLN A C 1
ATOM 3207 O O . GLN A 1 405 ? -27.907 18.491 27.384 1.00 51.94 405 GLN A O 1
ATOM 3212 N N . LYS A 1 406 ? -28.789 16.578 26.621 1.00 51.03 406 LYS A N 1
ATOM 3213 C CA . LYS A 1 406 ? -29.389 17.188 25.418 1.00 51.03 406 LYS A CA 1
ATOM 3214 C C . LYS A 1 406 ? -30.923 17.148 25.369 1.00 51.03 406 LYS A C 1
ATOM 3216 O O . LYS A 1 406 ? -31.486 17.371 24.308 1.00 51.03 406 LYS A O 1
ATOM 3221 N N . GLU A 1 407 ? -31.594 16.889 26.491 1.00 52.22 407 GLU A N 1
ATOM 3222 C CA . GLU A 1 407 ? -33.062 16.729 26.525 1.00 52.22 407 GLU A CA 1
ATOM 3223 C C . GLU A 1 407 ? -33.822 17.805 27.323 1.00 52.22 407 GLU A C 1
ATOM 3225 O O . GLU A 1 407 ? -35.017 17.657 27.548 1.00 52.22 407 GLU A O 1
ATOM 3230 N N . SER A 1 408 ? -33.187 18.908 27.738 1.00 50.31 408 SER A N 1
ATOM 3231 C CA . SER A 1 408 ? -33.881 19.934 28.539 1.00 50.31 408 SER A CA 1
ATOM 3232 C C . SER A 1 408 ? -33.629 21.388 28.127 1.00 50.31 408 SER A C 1
ATOM 3234 O O . SER A 1 408 ? -33.753 22.273 28.964 1.00 50.31 408 SER A O 1
ATOM 3236 N N . ALA A 1 409 ? -33.299 21.663 26.861 1.00 55.38 409 ALA A N 1
ATOM 3237 C CA . ALA A 1 409 ? -33.151 23.047 26.387 1.00 55.38 409 ALA A CA 1
ATOM 3238 C C . ALA A 1 409 ? -34.482 23.746 26.020 1.00 55.38 409 ALA A C 1
ATOM 3240 O O . ALA A 1 409 ? -34.454 24.935 25.734 1.00 55.38 409 ALA A O 1
ATOM 3241 N N . ASP A 1 410 ? -35.635 23.065 26.090 1.00 54.69 410 ASP A N 1
ATOM 3242 C CA . ASP A 1 410 ? -36.922 23.624 25.620 1.00 54.69 410 ASP A CA 1
ATOM 3243 C C . ASP A 1 410 ? -37.923 24.015 26.725 1.00 54.69 410 ASP A C 1
ATOM 3245 O O . ASP A 1 410 ? -39.107 24.201 26.448 1.00 54.69 410 ASP A O 1
ATOM 3249 N N . LYS A 1 411 ? -37.507 24.171 27.989 1.00 56.47 411 LYS A N 1
ATOM 3250 C CA . LYS A 1 411 ? -38.402 24.722 29.026 1.00 56.47 411 LYS A CA 1
ATOM 3251 C C . LYS A 1 411 ? -37.668 25.611 30.023 1.00 56.47 411 LYS A C 1
ATOM 3253 O O . LYS A 1 411 ? -37.101 25.096 30.981 1.00 56.47 411 LYS A O 1
ATOM 3258 N N . ALA A 1 412 ? -37.745 26.925 29.825 1.00 48.88 412 ALA A N 1
ATOM 3259 C CA . ALA A 1 412 ? -38.569 27.808 30.663 1.00 48.88 412 ALA A CA 1
ATOM 3260 C C . ALA A 1 412 ? -38.135 29.277 30.511 1.00 48.88 412 ALA A C 1
ATOM 3262 O O . ALA A 1 412 ? -37.137 29.698 31.090 1.00 48.88 412 ALA A O 1
ATOM 3263 N N . ASP A 1 413 ? -38.953 30.056 29.801 1.00 56.75 413 ASP A N 1
ATOM 3264 C CA . ASP A 1 413 ? -39.310 31.396 30.264 1.00 56.75 413 ASP A CA 1
ATOM 3265 C C . ASP A 1 413 ? -40.222 31.217 31.490 1.00 56.75 413 ASP A C 1
ATOM 3267 O O . ASP A 1 413 ? -41.373 30.808 31.342 1.00 56.75 413 ASP A O 1
ATOM 3271 N N . SER A 1 414 ? -39.699 31.442 32.695 1.00 56.91 414 SER A N 1
ATOM 3272 C CA . SER A 1 414 ? -40.454 31.949 33.854 1.00 56.91 414 SER A CA 1
ATOM 3273 C C . SER A 1 414 ? -39.462 32.167 35.002 1.00 56.91 414 SER A C 1
ATOM 3275 O O . SER A 1 414 ? -38.865 31.209 35.488 1.00 56.91 414 SER A O 1
ATOM 3277 N N . ASP A 1 415 ? -39.056 33.401 35.255 1.00 56.84 415 ASP A N 1
ATOM 3278 C CA . ASP A 1 415 ? -39.714 34.353 36.162 1.00 56.84 415 ASP A CA 1
ATOM 3279 C C . ASP A 1 415 ? -39.278 34.138 37.624 1.00 56.84 415 ASP A C 1
ATOM 3281 O O . ASP A 1 415 ? -39.665 33.186 38.296 1.00 56.84 415 ASP A O 1
ATOM 3285 N N . ASP A 1 416 ? -38.349 35.010 38.009 1.00 57.50 416 ASP A N 1
ATOM 3286 C CA . ASP A 1 416 ? -38.254 35.748 39.268 1.00 57.50 416 ASP A CA 1
ATOM 3287 C C . ASP A 1 416 ? -38.680 35.055 40.580 1.00 57.50 416 ASP A C 1
ATOM 3289 O O . ASP A 1 416 ? -39.860 34.938 40.899 1.00 57.50 416 ASP A O 1
ATOM 3293 N N . SER A 1 417 ? -37.692 34.723 41.419 1.00 51.34 417 SER A N 1
ATOM 3294 C CA . SER A 1 417 ? -37.714 35.148 42.825 1.00 51.34 417 SER A CA 1
ATOM 3295 C C . SER A 1 417 ? -36.378 34.883 43.519 1.00 51.34 417 SER A C 1
ATOM 3297 O O . SER A 1 417 ? -35.947 33.746 43.718 1.00 51.34 417 SER A O 1
ATOM 3299 N N . ASP A 1 418 ? -35.783 35.995 43.919 1.00 52.69 418 ASP A N 1
ATOM 3300 C CA . ASP A 1 418 ? -34.794 36.216 44.961 1.00 52.69 418 ASP A CA 1
ATOM 3301 C C . ASP A 1 418 ? -35.042 35.390 46.245 1.00 52.69 418 ASP A C 1
ATOM 3303 O O . ASP A 1 418 ? -36.123 35.456 46.834 1.00 52.69 418 ASP A O 1
ATOM 3307 N N . THR A 1 419 ? -34.051 34.615 46.709 1.00 47.00 419 THR A N 1
ATOM 3308 C CA . THR A 1 419 ? -33.850 34.330 48.147 1.00 47.00 419 THR A CA 1
ATOM 3309 C C . THR A 1 419 ? -32.492 33.677 48.439 1.00 47.00 419 THR A C 1
ATOM 3311 O O . THR A 1 419 ? -32.255 32.506 48.164 1.00 47.00 419 THR A O 1
ATOM 3314 N N . GLY A 1 420 ? -31.615 34.454 49.079 1.00 43.28 420 GLY A N 1
ATOM 3315 C CA . GLY A 1 420 ? -31.118 34.139 50.423 1.00 43.28 420 GLY A CA 1
ATOM 3316 C C . GLY A 1 420 ? -30.239 32.898 50.633 1.00 43.28 420 GLY A C 1
ATOM 3317 O O . GLY A 1 420 ? -30.736 31.803 50.847 1.00 43.28 420 GLY A O 1
ATOM 3318 N N . ALA A 1 421 ? -28.931 33.154 50.727 1.00 50.50 421 ALA A N 1
ATOM 3319 C CA . ALA A 1 421 ? -27.976 32.628 51.712 1.00 50.50 421 ALA A CA 1
ATOM 3320 C C . ALA A 1 421 ? -28.190 31.220 52.310 1.00 50.50 421 ALA A C 1
ATOM 3322 O O . ALA A 1 421 ? -29.119 30.996 53.080 1.00 50.50 421 ALA A O 1
ATOM 3323 N N . SER A 1 422 ? -27.172 30.362 52.173 1.00 42.44 422 SER A N 1
ATOM 3324 C CA . SER A 1 422 ? -26.538 29.681 53.317 1.00 42.44 422 SER A CA 1
ATOM 3325 C C . SER A 1 422 ? -25.215 29.042 52.896 1.00 42.44 422 SER A C 1
ATOM 3327 O O . SER A 1 422 ? -25.181 28.104 52.104 1.00 42.44 422 SER A O 1
ATOM 3329 N N . ASN A 1 423 ? -24.125 29.572 53.452 1.00 51.03 423 ASN A N 1
ATOM 3330 C CA . ASN A 1 423 ? -22.838 28.896 53.538 1.00 51.03 423 ASN A CA 1
ATOM 3331 C C . ASN A 1 423 ? -23.007 27.667 54.437 1.00 51.03 423 ASN A C 1
ATOM 3333 O O . ASN A 1 423 ? -23.272 27.816 55.630 1.00 51.03 423 ASN A O 1
ATOM 3337 N N . SER A 1 424 ? -22.830 26.472 53.886 1.00 43.78 424 SER A N 1
ATOM 3338 C CA . SER A 1 424 ? -22.534 25.279 54.673 1.00 43.78 424 SER A CA 1
ATOM 3339 C C . SER A 1 424 ? -21.222 24.701 54.166 1.00 43.78 424 SER A C 1
ATOM 3341 O O . SER A 1 424 ? -21.170 24.066 53.109 1.00 43.78 424 SER A O 1
ATOM 3343 N N . ASP A 1 425 ? -20.167 24.973 54.930 1.00 45.47 425 ASP A N 1
ATOM 3344 C CA . ASP A 1 425 ? -18.891 24.270 54.913 1.00 45.47 425 ASP A CA 1
ATOM 3345 C C . ASP A 1 425 ? -19.124 22.800 55.300 1.00 45.47 425 ASP A C 1
ATOM 3347 O O . ASP A 1 425 ? -18.832 22.376 56.416 1.00 45.47 425 ASP A O 1
ATOM 3351 N N . ASP A 1 426 ? -19.702 22.013 54.391 1.00 43.31 426 ASP A N 1
ATOM 3352 C CA . ASP A 1 426 ? -19.720 20.561 54.521 1.00 43.31 426 ASP A CA 1
ATOM 3353 C C . ASP A 1 426 ? -18.396 20.020 53.981 1.00 43.31 426 ASP A C 1
ATOM 3355 O O . ASP A 1 426 ? -18.210 19.764 52.786 1.00 43.31 426 ASP A O 1
ATOM 3359 N N . ASP A 1 427 ? -17.473 19.875 54.932 1.00 48.97 427 ASP A N 1
ATOM 3360 C CA . ASP A 1 427 ? -16.258 19.067 54.928 1.00 48.97 427 ASP A CA 1
ATOM 3361 C C . ASP A 1 427 ? -16.593 17.607 54.573 1.00 48.97 427 ASP A C 1
ATOM 3363 O O . ASP A 1 427 ? -16.632 16.688 55.397 1.00 48.97 427 ASP A O 1
ATOM 3367 N N . ASN A 1 428 ? -16.929 17.394 53.301 1.00 48.91 428 ASN A N 1
ATOM 3368 C CA . ASN A 1 428 ? -17.304 16.101 52.769 1.00 48.91 428 ASN A CA 1
ATOM 3369 C C . ASN A 1 428 ? -16.024 15.297 52.547 1.00 48.91 428 ASN A C 1
ATOM 3371 O O . ASN A 1 428 ? -15.431 15.276 51.465 1.00 48.91 428 ASN A O 1
ATOM 3375 N N . THR A 1 429 ? -15.598 14.680 53.647 1.00 48.47 429 THR A N 1
ATOM 3376 C CA . THR A 1 429 ? -14.515 13.712 53.781 1.00 48.47 429 THR A CA 1
ATOM 3377 C C . THR A 1 429 ? -14.381 12.878 52.507 1.00 48.47 429 THR A C 1
ATOM 3379 O O . THR A 1 429 ? -15.161 11.959 52.231 1.00 48.47 429 THR A O 1
ATOM 3382 N N . VAL A 1 430 ? -13.365 13.219 51.714 1.00 50.09 430 VAL A N 1
ATOM 3383 C CA . VAL A 1 430 ? -12.963 12.498 50.509 1.00 50.09 430 VAL A CA 1
ATOM 3384 C C . VAL A 1 430 ? -12.707 11.051 50.916 1.00 50.09 430 VAL A C 1
ATOM 3386 O O . VAL A 1 430 ? -11.729 10.758 51.603 1.00 50.09 430 VAL A O 1
ATOM 3389 N N . LYS A 1 431 ? -13.594 10.131 50.512 1.00 58.41 431 LYS A N 1
ATOM 3390 C CA . LYS A 1 431 ? -13.347 8.689 50.618 1.00 58.41 431 LYS A CA 1
ATOM 3391 C C . LYS A 1 431 ? -12.032 8.407 49.902 1.00 58.41 431 LYS A C 1
ATOM 3393 O O . LYS A 1 431 ? -11.995 8.400 48.672 1.00 58.41 431 LYS A O 1
ATOM 3398 N N . LEU A 1 432 ? -10.968 8.221 50.684 1.00 51.88 432 LEU A N 1
ATOM 3399 C CA . LEU A 1 432 ? -9.647 7.828 50.214 1.00 51.88 432 LEU A CA 1
ATOM 3400 C C . LEU A 1 432 ? -9.834 6.622 49.295 1.00 51.88 432 LEU A C 1
ATOM 3402 O O . LEU A 1 432 ? -10.224 5.538 49.736 1.00 51.88 432 LEU A O 1
ATOM 3406 N N . GLY A 1 433 ? -9.643 6.854 47.996 1.00 70.31 433 GLY A N 1
ATOM 3407 C CA . GLY A 1 433 ? -9.688 5.806 46.991 1.00 70.31 433 GLY A CA 1
ATOM 3408 C C . GLY A 1 433 ? -8.667 4.706 47.305 1.00 70.31 433 GLY A C 1
ATOM 3409 O O . GLY A 1 433 ? -7.800 4.882 48.165 1.00 70.31 433 GLY A O 1
ATOM 3410 N N . PRO A 1 434 ? -8.755 3.554 46.620 1.00 79.00 434 PRO A N 1
ATOM 3411 C CA . PRO A 1 434 ? -7.799 2.466 46.798 1.00 79.00 434 PRO A CA 1
ATOM 3412 C C . PRO A 1 434 ? -6.360 2.994 46.725 1.00 79.00 434 PRO A C 1
ATOM 3414 O O . PRO A 1 434 ? -6.030 3.769 45.826 1.00 79.00 434 PRO A O 1
ATOM 3417 N N . ALA A 1 435 ? -5.526 2.586 47.688 1.00 85.50 435 ALA A N 1
ATOM 3418 C CA . ALA A 1 435 ? -4.139 3.029 47.782 1.00 85.50 435 ALA A CA 1
ATOM 3419 C C . ALA A 1 435 ? -3.410 2.813 46.446 1.00 85.50 435 ALA A C 1
ATOM 3421 O O . ALA A 1 435 ? -3.489 1.737 45.845 1.00 85.50 435 ALA A O 1
ATOM 3422 N N . VAL A 1 436 ? -2.718 3.852 45.981 1.00 87.81 436 VAL A N 1
ATOM 3423 C CA . VAL A 1 436 ? -2.001 3.842 44.703 1.00 87.81 436 VAL A CA 1
ATOM 3424 C C . VAL A 1 436 ? -0.895 2.781 44.774 1.00 87.81 436 VAL A C 1
ATOM 3426 O O . VAL A 1 436 ? -0.109 2.790 45.727 1.00 87.81 436 VAL A O 1
ATOM 3429 N N . PRO A 1 437 ? -0.818 1.838 43.816 1.00 88.56 437 PRO A N 1
ATOM 3430 C CA . PRO A 1 437 ? 0.272 0.868 43.766 1.00 88.56 437 PRO A CA 1
ATOM 3431 C C . PRO A 1 437 ? 1.636 1.567 43.731 1.00 88.56 437 PRO A C 1
ATOM 3433 O O . PRO A 1 437 ? 1.754 2.632 43.136 1.00 88.56 437 PRO A O 1
ATOM 3436 N N . LYS A 1 438 ? 2.684 0.944 44.290 1.00 85.81 438 LYS A N 1
ATOM 3437 C CA . LYS A 1 438 ? 4.047 1.520 44.335 1.00 85.81 438 LYS A CA 1
ATOM 3438 C C . LYS A 1 438 ? 4.589 1.965 42.964 1.00 85.81 438 LYS A C 1
ATOM 3440 O O . LYS A 1 438 ? 5.372 2.904 42.911 1.00 85.81 438 LYS A O 1
ATOM 3445 N N . ASP A 1 439 ? 4.127 1.329 41.884 1.00 84.62 439 ASP A N 1
ATOM 3446 C CA . ASP A 1 439 ? 4.529 1.615 40.496 1.00 84.62 439 ASP A CA 1
ATOM 3447 C C . ASP A 1 439 ? 3.456 2.387 39.687 1.00 84.62 439 ASP A C 1
ATOM 3449 O O . ASP A 1 439 ? 3.515 2.436 38.452 1.00 84.62 439 ASP A O 1
ATOM 3453 N N . GLY A 1 440 ? 2.417 2.900 40.356 1.00 76.44 440 GLY A N 1
ATOM 3454 C CA . GLY A 1 440 ? 1.292 3.619 39.751 1.00 76.44 440 GLY A CA 1
ATOM 3455 C C . GLY A 1 440 ? 1.384 5.135 39.936 1.00 76.44 440 GLY A C 1
ATOM 3456 O O . GLY A 1 440 ? 2.017 5.616 40.871 1.00 76.44 440 GLY A O 1
ATOM 3457 N N . ASP A 1 441 ? 0.720 5.888 39.057 1.00 84.00 441 ASP A N 1
ATOM 3458 C CA . ASP A 1 441 ? 0.602 7.353 39.156 1.00 84.00 441 ASP A CA 1
ATOM 3459 C C . ASP A 1 441 ? -0.874 7.763 39.315 1.00 84.00 441 ASP A C 1
ATOM 3461 O O . ASP A 1 441 ? -1.758 7.214 38.658 1.00 84.00 441 ASP A O 1
ATOM 3465 N N . CYS A 1 442 ? -1.168 8.764 40.140 1.00 83.25 442 CYS A N 1
ATOM 3466 C CA . CYS A 1 442 ? -2.503 9.346 40.287 1.00 83.25 442 CYS A CA 1
ATOM 3467 C C . CYS A 1 442 ? -2.939 10.160 39.052 1.00 83.25 442 CYS A C 1
ATOM 3469 O O . CYS A 1 442 ? -4.133 10.420 38.873 1.00 83.25 442 CYS A O 1
ATOM 3471 N N . ARG A 1 443 ? -1.997 10.597 38.199 1.00 83.75 443 ARG A N 1
ATOM 3472 C CA . ARG A 1 443 ? -2.289 11.473 37.053 1.00 83.75 443 ARG A CA 1
ATOM 3473 C C . ARG A 1 443 ? -3.161 10.770 36.008 1.00 83.75 443 ARG A C 1
ATOM 3475 O O . ARG A 1 443 ? -2.839 9.695 35.495 1.00 83.75 443 ARG A O 1
ATOM 3482 N N . ALA A 1 444 ? -4.265 11.427 35.656 1.00 80.31 444 ALA A N 1
ATOM 3483 C CA . ALA A 1 444 ? -5.225 10.942 34.667 1.00 80.31 444 ALA A CA 1
ATOM 3484 C C . ALA A 1 444 ? -4.734 11.008 33.203 1.00 80.31 444 ALA A C 1
ATOM 3486 O O . ALA A 1 444 ? -5.011 10.056 32.464 1.00 80.31 444 ALA A O 1
ATOM 3487 N N . PRO A 1 445 ? -4.019 12.062 32.743 1.00 86.31 445 PRO A N 1
ATOM 3488 C CA . PRO A 1 445 ? -3.590 12.150 31.349 1.00 86.31 445 PRO A CA 1
ATOM 3489 C C . PRO A 1 445 ? -2.668 10.994 30.963 1.00 86.31 445 PRO A C 1
ATOM 3491 O O . PRO A 1 445 ? -1.664 10.746 31.626 1.00 86.31 445 PRO A O 1
ATOM 3494 N N . LEU A 1 446 ? -2.987 10.329 29.850 1.00 84.31 446 LEU A N 1
ATOM 3495 C CA . LEU A 1 446 ? -2.277 9.138 29.371 1.00 84.31 446 LEU A CA 1
ATOM 3496 C C . LEU A 1 446 ? -0.763 9.360 29.210 1.00 84.31 446 LEU A C 1
ATOM 3498 O O . LEU A 1 446 ? 0.009 8.450 29.464 1.00 84.31 446 LEU A O 1
ATOM 3502 N N . LYS A 1 447 ? -0.339 10.577 28.845 1.00 85.06 447 LYS A N 1
ATOM 3503 C CA . LYS A 1 447 ? 1.077 10.959 28.696 1.00 85.06 447 LYS A CA 1
ATOM 3504 C C . LYS A 1 447 ? 1.915 10.835 29.977 1.00 85.06 447 LYS A C 1
ATOM 3506 O O . LYS A 1 447 ? 3.133 10.920 29.909 1.00 85.06 447 LYS A O 1
ATOM 3511 N N . HIS A 1 448 ? 1.272 10.703 31.134 1.00 87.69 448 HIS A N 1
ATOM 3512 C CA . HIS A 1 448 ? 1.936 10.579 32.432 1.00 87.69 448 HIS A CA 1
ATOM 3513 C C . HIS A 1 448 ? 1.816 9.179 33.028 1.00 87.69 448 HIS A C 1
ATOM 3515 O O . HIS A 1 448 ? 2.214 8.962 34.164 1.00 87.69 448 HIS A O 1
ATOM 3521 N N . TRP A 1 449 ? 1.238 8.227 32.299 1.00 90.50 449 TRP A N 1
ATOM 3522 C CA . TRP A 1 449 ? 1.113 6.875 32.816 1.00 90.50 449 TRP A CA 1
ATOM 3523 C C . TRP A 1 449 ? 2.469 6.186 32.856 1.00 90.50 449 TRP A C 1
ATOM 3525 O O . TRP A 1 449 ? 3.316 6.379 31.982 1.00 90.50 449 TRP A O 1
ATOM 3535 N N . SER A 1 450 ? 2.666 5.343 33.865 1.00 91.75 450 SER A N 1
ATOM 3536 C CA . SER A 1 450 ? 3.883 4.546 33.943 1.00 91.75 450 SER A CA 1
ATOM 3537 C C . SER A 1 450 ? 3.901 3.484 32.836 1.00 91.75 450 SER A C 1
ATOM 3539 O O . SER A 1 450 ? 2.865 3.060 32.311 1.00 91.75 450 SER A O 1
ATOM 3541 N N . ALA A 1 451 ? 5.093 3.006 32.469 1.00 87.56 451 ALA A N 1
ATOM 3542 C CA . ALA A 1 451 ? 5.236 1.958 31.456 1.00 87.56 451 ALA A CA 1
ATOM 3543 C C . ALA A 1 451 ? 4.456 0.675 31.822 1.00 87.56 451 ALA A C 1
ATOM 3545 O O . ALA A 1 451 ? 3.941 -0.023 30.945 1.00 87.56 451 ALA A O 1
ATOM 3546 N N . SER A 1 452 ? 4.319 0.377 33.119 1.00 90.25 452 SER A N 1
ATOM 3547 C CA . SER A 1 452 ? 3.542 -0.763 33.614 1.00 90.25 452 SER A CA 1
ATOM 3548 C C . SER A 1 452 ? 2.031 -0.559 33.435 1.00 90.25 452 SER A C 1
ATOM 3550 O O . SER A 1 452 ? 1.331 -1.501 33.057 1.00 90.25 452 SER A O 1
ATOM 3552 N N . GLU A 1 453 ? 1.522 0.661 33.624 1.00 93.62 453 GLU A N 1
ATOM 3553 C CA . GLU A 1 453 ? 0.127 1.021 33.342 1.00 93.62 453 GLU A CA 1
ATOM 3554 C C . GLU A 1 453 ? -0.182 0.913 31.842 1.00 93.62 453 GLU A C 1
ATOM 3556 O O . GLU A 1 453 ? -1.176 0.286 31.462 1.00 93.62 453 GLU A O 1
ATOM 3561 N N . HIS A 1 454 ? 0.705 1.428 30.983 1.00 91.75 454 HIS A N 1
ATOM 3562 C CA . HIS A 1 454 ? 0.610 1.269 29.527 1.00 91.75 454 HIS A CA 1
ATOM 3563 C C . HIS A 1 454 ? 0.561 -0.205 29.101 1.00 91.75 454 HIS A C 1
ATOM 3565 O O . HIS A 1 454 ? -0.306 -0.608 28.324 1.00 91.75 454 HIS A O 1
ATOM 3571 N N . LYS A 1 455 ? 1.433 -1.041 29.669 1.00 91.00 455 LYS A N 1
ATOM 3572 C CA . LYS A 1 455 ? 1.448 -2.478 29.385 1.00 91.00 455 LYS A CA 1
ATOM 3573 C C . LYS A 1 455 ? 0.144 -3.166 29.806 1.00 91.00 455 LYS A C 1
ATOM 3575 O O . LYS A 1 455 ? -0.413 -3.932 29.025 1.00 91.00 455 LYS A O 1
ATOM 3580 N N . ARG A 1 456 ? -0.385 -2.861 30.999 1.00 93.81 456 ARG A N 1
ATOM 3581 C CA . ARG A 1 456 ? -1.647 -3.445 31.499 1.00 93.81 456 ARG A CA 1
ATOM 3582 C C . ARG A 1 456 ? -2.848 -3.081 30.628 1.00 93.81 456 ARG A C 1
ATOM 3584 O O . ARG A 1 456 ? -3.679 -3.947 30.348 1.00 93.81 456 ARG A O 1
ATOM 3591 N N . ILE A 1 457 ? -2.957 -1.820 30.193 1.00 94.25 457 ILE A N 1
ATOM 3592 C CA . ILE A 1 457 ? -4.061 -1.416 29.311 1.00 94.25 457 ILE A CA 1
ATOM 3593 C C . ILE A 1 457 ? -3.952 -2.089 27.944 1.00 94.25 457 ILE A C 1
ATOM 3595 O O . ILE A 1 457 ? -4.964 -2.571 27.436 1.00 94.25 457 ILE A O 1
ATOM 3599 N N . ASP A 1 458 ? -2.752 -2.182 27.372 1.00 92.00 458 ASP A N 1
ATOM 3600 C CA . ASP A 1 458 ? -2.557 -2.807 26.065 1.00 92.00 458 ASP A CA 1
ATOM 3601 C C . ASP A 1 458 ? -2.805 -4.323 26.125 1.00 92.00 458 ASP A C 1
ATOM 3603 O O . ASP A 1 458 ? -3.529 -4.852 25.285 1.00 92.00 458 ASP A O 1
ATOM 3607 N N . GLU A 1 459 ? -2.346 -5.027 27.165 1.00 93.31 459 GLU A N 1
ATOM 3608 C CA . GLU A 1 459 ? -2.665 -6.448 27.382 1.00 93.31 459 GLU A CA 1
ATOM 3609 C C . GLU A 1 459 ? -4.178 -6.703 27.428 1.00 93.31 459 GLU A C 1
ATOM 3611 O O . GLU A 1 459 ? -4.673 -7.651 26.809 1.00 93.31 459 GLU A O 1
ATOM 3616 N N . ARG A 1 460 ? -4.937 -5.833 28.108 1.00 94.56 460 ARG A N 1
ATOM 3617 C CA . ARG A 1 460 ? -6.398 -5.959 28.203 1.00 94.56 460 ARG A CA 1
ATOM 3618 C C . ARG A 1 460 ? -7.101 -5.620 26.891 1.00 94.56 460 ARG A C 1
ATOM 3620 O O . ARG A 1 460 ? -8.091 -6.256 26.532 1.00 94.56 460 ARG A O 1
ATOM 3627 N N . LEU A 1 461 ? -6.579 -4.638 26.165 1.00 93.75 461 LEU A N 1
ATOM 3628 C CA . LEU A 1 461 ? -7.105 -4.191 24.881 1.00 93.75 461 LEU A CA 1
ATOM 3629 C C . LEU A 1 461 ? -6.741 -5.114 23.713 1.00 93.75 461 LEU A C 1
ATOM 3631 O O . LEU A 1 461 ? -7.417 -5.073 22.685 1.00 93.75 461 LEU A O 1
ATOM 3635 N N . LYS A 1 462 ? -5.742 -5.990 23.866 1.00 92.50 462 LYS A N 1
ATOM 3636 C CA . LYS A 1 462 ? -5.266 -6.900 22.812 1.00 92.50 462 LYS A CA 1
ATOM 3637 C C . LYS A 1 462 ? -6.357 -7.807 22.245 1.00 92.50 462 LYS A C 1
ATOM 3639 O O . LYS A 1 462 ? -6.341 -8.104 21.056 1.00 92.50 462 LYS A O 1
ATOM 3644 N N . ALA A 1 463 ? -7.335 -8.202 23.061 1.00 89.88 463 ALA A N 1
ATOM 3645 C CA . ALA A 1 463 ? -8.475 -9.005 22.613 1.00 89.88 463 ALA A CA 1
ATOM 3646 C C . ALA A 1 463 ? -9.467 -8.236 21.715 1.00 89.88 463 ALA A C 1
ATOM 3648 O O . ALA A 1 463 ? -10.243 -8.860 20.996 1.00 89.88 463 ALA A O 1
ATOM 3649 N N . PHE A 1 464 ? -9.442 -6.901 21.750 1.00 90.06 464 PHE A N 1
ATOM 3650 C CA . PHE A 1 464 ? -10.351 -6.020 21.008 1.00 90.06 464 PHE A CA 1
ATOM 3651 C C . PHE A 1 464 ? -9.676 -5.326 19.818 1.00 90.06 464 PHE A C 1
ATOM 3653 O O . PHE A 1 464 ? -10.331 -4.590 19.078 1.00 90.06 464 PHE A O 1
ATOM 3660 N N . ALA A 1 465 ? -8.371 -5.528 19.639 1.00 89.12 465 ALA A N 1
ATOM 3661 C CA . ALA A 1 465 ? -7.610 -4.948 18.544 1.00 89.12 465 ALA A CA 1
ATOM 3662 C C . ALA A 1 465 ? -7.980 -5.606 17.210 1.00 89.12 465 ALA A C 1
ATOM 3664 O O . ALA A 1 465 ? -8.079 -6.830 17.115 1.00 89.12 465 ALA A O 1
ATOM 3665 N N . ARG A 1 466 ? -8.151 -4.799 16.158 1.00 82.88 466 ARG A N 1
ATOM 3666 C CA . ARG A 1 466 ? -8.367 -5.314 14.792 1.00 82.88 466 ARG A CA 1
ATOM 3667 C C . ARG A 1 466 ? -7.048 -5.645 14.101 1.00 82.88 466 ARG A C 1
ATOM 3669 O O . ARG A 1 466 ? -7.014 -6.519 13.241 1.00 82.88 466 ARG A O 1
ATOM 3676 N N . TRP A 1 467 ? -5.981 -4.946 14.471 1.00 84.06 467 TRP A N 1
ATOM 3677 C CA . TRP A 1 467 ? -4.643 -5.130 13.927 1.00 84.06 467 TRP A CA 1
ATOM 3678 C C . TRP A 1 467 ? -3.585 -4.850 14.991 1.00 84.06 467 TRP A C 1
ATOM 3680 O O . TRP A 1 467 ? -3.834 -4.083 15.926 1.00 84.06 467 TRP A O 1
ATOM 3690 N N . GLU A 1 468 ? -2.424 -5.492 14.829 1.00 85.06 468 GLU A N 1
ATOM 3691 C CA . GLU A 1 468 ? -1.248 -5.289 15.671 1.00 85.06 468 GLU A CA 1
ATOM 3692 C C . GLU A 1 468 ? -0.069 -4.780 14.824 1.00 85.06 468 GLU A C 1
ATOM 3694 O O . GLU A 1 468 ? 0.218 -5.372 13.783 1.00 85.06 468 GLU A O 1
ATOM 3699 N N . VAL A 1 469 ? 0.588 -3.689 15.234 1.00 77.31 469 VAL A N 1
ATOM 3700 C CA . VAL A 1 469 ? 1.832 -3.206 14.604 1.00 77.31 469 VAL A CA 1
ATOM 3701 C C . VAL A 1 469 ? 3.008 -3.805 15.357 1.00 77.31 469 VAL A C 1
ATOM 3703 O O . VAL A 1 469 ? 3.166 -3.572 16.556 1.00 77.31 469 VAL A O 1
ATOM 3706 N N . ASN A 1 470 ? 3.817 -4.589 14.647 1.00 77.56 470 ASN A N 1
ATOM 3707 C CA . ASN A 1 470 ? 5.085 -5.093 15.150 1.00 77.56 470 ASN A CA 1
ATOM 3708 C C . ASN A 1 470 ? 6.205 -4.184 14.637 1.00 77.56 470 ASN A C 1
ATOM 3710 O O . ASN A 1 470 ? 6.456 -4.157 13.437 1.00 77.56 470 ASN A O 1
ATOM 3714 N N . TYR A 1 471 ? 6.842 -3.434 15.533 1.00 66.06 471 TYR A N 1
ATOM 3715 C CA . TYR A 1 471 ? 7.945 -2.537 15.175 1.00 66.06 471 TYR A CA 1
ATOM 3716 C C . TYR A 1 471 ? 9.290 -3.278 15.036 1.00 66.06 471 TYR A C 1
ATOM 3718 O O . TYR A 1 471 ? 10.236 -2.708 14.506 1.00 66.06 471 TYR A O 1
ATOM 3726 N N . ASP A 1 472 ? 9.364 -4.550 15.455 1.00 66.75 472 ASP A N 1
ATOM 3727 C CA . ASP A 1 472 ? 10.586 -5.371 15.404 1.00 66.75 472 ASP A CA 1
ATOM 3728 C C . ASP A 1 472 ? 10.739 -6.173 14.091 1.00 66.75 472 ASP A C 1
ATOM 3730 O O . ASP A 1 472 ? 11.682 -6.957 13.947 1.00 66.75 472 ASP A O 1
ATOM 3734 N N . SER A 1 473 ? 9.793 -6.046 13.150 1.00 47.75 473 SER A N 1
ATOM 3735 C CA . SER A 1 473 ? 9.777 -6.760 11.858 1.00 47.75 473 SER A CA 1
ATOM 3736 C C . SER A 1 473 ? 9.941 -5.818 10.684 1.00 47.75 473 SER A C 1
ATOM 3738 O O . SER A 1 473 ? 10.697 -6.182 9.754 1.00 47.75 473 SER A O 1
#

Sequence (473 aa):
PMTKDIVVGIRQLFALRDVDWDSEPWIDRVFNPPPSEEQRDMWSCGLFVMMAMQAFAQEKFNFDNCVSSRIQDIRAEALHVMFDVPITRRTKADFDLKRRWSDLTLSEHGQVDEDVPMQDAYAESSDTAPANYTPSATSELPDAYMTDEEPIDSSSPPPDAGSSQNAVPSKKQKSYISSDNDDSQETDDEKPTAGRSKAAHGPRKKKLSDSERCCILEDDTWTKSVEPHSIHCNGCHKKIKLHCQRNYNIQRWDAHKRKCEHITGFAKKHIITKKLPKLLGPKVESRLPGPSVPIVAPLNTKTKYVVKTVKAVQTIISHLTEKIKPSKKMPVATDHEASHMEPVTLTAEPPLQTSCQGLTGDQYDEYILRTHTRSLGGIALKLRARVARELFPYKAFLPQHSEKQKESADKADSDDSDTGASNSDDDNTVKLGPAVPKDGDCRAPLKHWSASEHKRIDERLKAFARWEVNYDS

Foldseek 3Di:
DVVLVVVQVVCVLVVHDGDPPPPDPDDDDDDDADPVFPDPDPPLPVLLVVLCVVCVVVVVNDCNVSGNVCSVVSVVVVVVVVVPPPPPPDDVVNVVVVVVVVVVVVPPPPDDDPDDDDDDDDDDDDDDDDDDDDDDDDDDDDDDDDDDDDDDDDDDDDDDDDDDDDDDDDDDDDDDDDDDDDDDDDDDDDDPPPDPDDPPPDPDDDDDDLVNLQVVQVPDPQFDDADQQWTQGNQPRDIQGHDPVGGNHVVSVVVCCVQRCRNVQKDWDWDFDPPDPPPPDDPDDDDDDDDDDDDDDDDPRDTDIDTDIDRHPQDPVNVSVVVDDDDDDDDDDDDDDDDDDDDDDDDDDDPPDPDPPPDDDPVCVVVCVVVVPDLFDPDDPVVLLVLLCVVCVLADDDPPPDPPPPPPPPDDDDDDDDDDDDDDPPPPPDPNTDDAPPQADNYDDPVPTGPVSVVSSNVVCVVVGPHGDDPPD

Radius of gyration: 39.24 Å; chains: 1; bounding box: 90×104×114 Å

Organism: NCBI:txid135208

pLDDT: mean 70.18, std 22.65, range [32.38, 98.69]